Protein AF-A8V5B2-F1 (afdb_monomer_lite)

Secondary structure (DSSP, 8-state):
-HHHHHHHTS-TTSTTHHHHHHHHHHHHHHHHHHH--HHHHHHHHHHHHHHHHT-SS--HHHHHHHHHHHHHTT-HHHHHHHHHHHHHH--SHHHHHHHHHHHHHHHHHTT-HHHHHHHHHHHHHTTTTT-TT-HHHHHHHHHHHHHTT-HHHHHHHHHHHHHH-HHHHHTSHHHHHHHHHHHHHTT-HHHHHHHHHHHHHH---HHHHHHHHHHHHHHHHHTT-HHHHHHHHHHHHHHTTTSHHHHHHHHHHHHTTTSHHHHHHHHH---HHHHSHHHHHHHHHHHTTTSHHHHHHHHHHHHHHHTS--HHHHHHHHHHHHT--GGG--HHHHHHHHHHHHHHHHHS-HHHHHHHHHH-HHHHHHHS-HHHHHHHHHHHHTT-HHHHHHHH-

pLDDT: mean 91.95, std 8.27, range [51.62, 98.69]

Sequence (393 aa):
ALTTLYRLTKSKKNPYYVPSIYLLAKVYIKLGKKTGIKKYFNYALYLLNTYMAFKKSLDWDYYYTKGNLFEAWGFYERAMFFYKTSLFIAKDKQKYINSLIGILRTAIWFNKLDIITQYAIKISIKDILKREENPEIRFLKGLLFFNQKKYKKAYKYLYDTYKQNEEYLIDNPDFYYIVAENMYRIKKYDFAKQLFRRIVSITQNLEIIRKAILRLGDIEIIQKDYPSAFNHYYYLATDYSGTKESTIAKLKIIAYSDIKEFKKRIEKSDDEDLKNPLKFTTHILVLNRNTRLGRYALADFGKIIFKYNSQFLYKKLSWELSVLEVERMSYEEKEFFNNIWSEKLLTIKPKWVCLLYDSNKSFFLKVFDKDYLLNLSDRIENCSVNKKIDLLK

Foldseek 3Di:
DLVVLVVQCPDPPRPCNLVSLQVQLLVLLLVCQQQVDCVSLVSSVVSLVVSVVPDPDDALSSLQSQLSSCLSVVVLVSSLVSLVVSCVRDPDPVSVLSSLLSNLVSCLVVVVVVSVVVSVVVCVVVCVLVPLVDLSSLLSQLSVCVSVVVLVRSLVSLVCSCVPPVVVCSSRVVSLLSSLVSCVSVVVLVVSLVSLVVSLPRTNHPVSVLVSLQSNLVSCVVVVVNVSSLVSLVCLLPVVPPDLSNLLSLLVLLLCCVPPVSVVVLVVDPDVCSVVVQVNLVVQLVVQQQHPSNLSSLLSLVLVCLVDPDPVSLVVNLQSLLSHDLVPDDLVSLQSSQVRCLVSLLVGQLVSVLSNCVSPVVSLLRSYDQVSLLSNLVSPVVVPPVSSVVSND

Radius of gyration: 24.58 Å; chains: 1; bounding box: 64×44×66 Å

Structure (mmCIF, N/CA/C/O backbone):
data_AF-A8V5B2-F1
#
_entry.id   AF-A8V5B2-F1
#
loop_
_atom_site.group_PDB
_atom_site.id
_atom_site.type_symbol
_atom_site.label_atom_id
_atom_site.label_alt_id
_atom_site.label_comp_id
_atom_site.label_asym_id
_atom_site.label_entity_id
_atom_site.label_seq_id
_atom_site.pdbx_PDB_ins_code
_atom_site.Cartn_x
_atom_site.Cartn_y
_atom_site.Cartn_z
_atom_site.occupancy
_atom_site.B_iso_or_equiv
_atom_site.auth_seq_id
_atom_site.auth_comp_id
_atom_site.auth_asym_id
_atom_site.auth_atom_id
_atom_site.pdbx_PDB_model_num
ATOM 1 N N . ALA A 1 1 ? 21.541 -19.417 -20.440 1.00 72.38 1 ALA A N 1
ATOM 2 C CA . ALA A 1 1 ? 21.574 -18.038 -20.984 1.00 72.38 1 ALA A CA 1
ATOM 3 C C . ALA A 1 1 ? 22.430 -17.076 -20.146 1.00 72.38 1 ALA A C 1
ATOM 5 O O . ALA A 1 1 ? 23.402 -16.551 -20.676 1.00 72.38 1 ALA A O 1
ATOM 6 N N . LEU A 1 2 ? 22.132 -16.855 -18.853 1.00 81.81 2 LEU A N 1
ATOM 7 C CA . LEU A 1 2 ? 22.859 -15.875 -18.017 1.00 81.81 2 LEU A CA 1
ATOM 8 C C . LEU A 1 2 ? 24.367 -16.169 -17.901 1.00 81.81 2 LEU A C 1
ATOM 10 O O . LEU A 1 2 ? 25.190 -15.276 -18.080 1.00 81.81 2 LEU A O 1
ATOM 14 N N . THR A 1 3 ? 24.729 -17.436 -17.686 1.00 83.12 3 THR A N 1
ATOM 15 C CA . THR A 1 3 ? 26.124 -17.905 -17.617 1.00 83.12 3 THR A CA 1
ATOM 16 C C . THR A 1 3 ? 26.890 -17.629 -18.910 1.00 83.12 3 THR A C 1
ATOM 18 O O . THR A 1 3 ? 28.043 -17.206 -18.876 1.00 83.12 3 THR A O 1
ATOM 21 N N . THR A 1 4 ? 26.238 -17.821 -20.059 1.00 83.44 4 THR A N 1
ATOM 22 C CA . THR A 1 4 ? 26.809 -17.541 -21.381 1.00 83.44 4 THR A CA 1
ATOM 23 C C . THR A 1 4 ? 27.053 -16.047 -21.562 1.00 83.44 4 THR A C 1
ATOM 25 O O . THR A 1 4 ? 28.159 -15.654 -21.918 1.00 83.44 4 THR A O 1
ATOM 28 N N . LEU A 1 5 ? 26.068 -15.204 -21.229 1.00 84.69 5 LEU A N 1
ATOM 29 C CA . LEU A 1 5 ? 26.220 -13.747 -21.288 1.00 84.69 5 LEU A CA 1
ATOM 30 C C . LEU A 1 5 ? 27.345 -13.253 -20.375 1.00 84.69 5 LEU A C 1
ATOM 32 O O . LEU A 1 5 ? 28.157 -12.432 -20.788 1.00 84.69 5 LEU A O 1
ATOM 36 N N . TYR A 1 6 ? 27.449 -13.803 -19.165 1.00 85.94 6 TYR A N 1
ATOM 37 C CA . TYR A 1 6 ? 28.519 -13.451 -18.238 1.00 85.94 6 TYR A CA 1
ATOM 38 C C . TYR A 1 6 ? 29.907 -13.804 -18.794 1.00 85.94 6 TYR A C 1
ATOM 40 O O . TYR A 1 6 ? 30.832 -12.992 -18.721 1.00 85.94 6 TYR A O 1
ATOM 48 N N . ARG A 1 7 ? 30.055 -14.979 -19.423 1.00 87.00 7 ARG A N 1
ATOM 49 C CA . ARG A 1 7 ? 31.302 -15.374 -20.105 1.00 87.00 7 ARG A CA 1
ATOM 50 C C . ARG A 1 7 ? 31.678 -14.394 -21.219 1.00 87.00 7 ARG A C 1
ATOM 52 O O . ARG A 1 7 ? 32.840 -14.003 -21.297 1.00 87.00 7 ARG A O 1
ATOM 59 N N . LEU A 1 8 ? 30.709 -13.942 -22.020 1.00 87.19 8 LEU A N 1
ATOM 60 C CA . LEU A 1 8 ? 30.937 -12.956 -23.088 1.00 87.19 8 LEU A CA 1
ATOM 61 C C . LEU A 1 8 ? 31.386 -11.588 -22.549 1.00 87.19 8 LEU A C 1
ATOM 63 O O . LEU A 1 8 ? 32.104 -10.864 -23.234 1.00 87.19 8 LEU A O 1
ATOM 67 N N . THR A 1 9 ? 31.041 -11.258 -21.301 1.00 87.19 9 THR A N 1
ATOM 68 C CA . THR A 1 9 ? 31.489 -10.024 -20.635 1.00 87.19 9 THR A CA 1
ATOM 69 C C . THR A 1 9 ? 32.848 -10.115 -19.933 1.00 87.19 9 THR A C 1
ATOM 71 O O . THR A 1 9 ? 33.275 -9.136 -19.329 1.00 87.19 9 THR A O 1
ATOM 74 N N . LYS A 1 10 ? 33.570 -11.244 -20.009 1.00 86.31 10 LYS A N 1
ATOM 75 C CA . LYS A 1 10 ? 34.894 -11.371 -19.364 1.00 86.31 10 LYS A CA 1
ATOM 76 C C . LYS A 1 10 ? 36.024 -10.652 -20.107 1.00 86.31 10 LYS A C 1
ATOM 78 O O . LYS A 1 10 ? 36.988 -10.238 -19.475 1.00 86.31 10 LYS A O 1
ATOM 83 N N . SER A 1 11 ? 35.926 -10.504 -21.429 1.00 87.50 11 SER A N 1
ATOM 84 C CA . SER A 1 11 ? 36.979 -9.890 -22.249 1.00 87.50 11 SER A CA 1
ATOM 85 C C . SER A 1 11 ? 36.444 -8.705 -23.039 1.00 87.50 11 SER A C 1
ATOM 87 O O . SER A 1 11 ? 35.551 -8.866 -23.867 1.00 87.50 11 SER A O 1
ATOM 89 N N . LYS A 1 12 ? 37.048 -7.526 -22.841 1.00 87.88 12 LYS A N 1
ATOM 90 C CA . LYS A 1 12 ? 36.727 -6.298 -23.593 1.00 87.88 12 LYS A CA 1
ATOM 91 C C . LYS A 1 12 ? 37.009 -6.420 -25.094 1.00 87.88 12 LYS A C 1
ATOM 93 O O . LYS A 1 12 ? 36.426 -5.682 -25.876 1.00 87.88 12 LYS A O 1
ATOM 98 N N . LYS A 1 13 ? 37.894 -7.344 -25.493 1.00 87.19 13 LYS A N 1
ATOM 99 C CA . LYS A 1 13 ? 38.235 -7.608 -26.901 1.00 87.19 13 LYS A CA 1
ATOM 100 C C . LYS A 1 13 ? 37.170 -8.442 -27.623 1.00 87.19 13 LYS A C 1
ATOM 102 O O . LYS A 1 13 ? 37.231 -8.577 -28.838 1.00 87.19 13 LYS A O 1
ATOM 107 N N . ASN A 1 14 ? 36.214 -9.025 -26.896 1.00 87.69 14 ASN A N 1
ATOM 108 C CA . ASN A 1 14 ? 35.153 -9.817 -27.505 1.00 87.69 14 ASN A CA 1
ATOM 109 C C . ASN A 1 14 ? 34.182 -8.889 -28.269 1.00 87.69 14 ASN A C 1
ATOM 111 O O . ASN A 1 14 ? 33.654 -7.958 -27.656 1.00 87.69 14 ASN A O 1
ATOM 115 N N . PRO A 1 15 ? 33.879 -9.139 -29.559 1.00 88.75 15 PRO A N 1
ATOM 116 C CA . PRO A 1 15 ? 32.948 -8.305 -30.331 1.00 88.75 15 PRO A CA 1
ATOM 117 C C . PRO A 1 15 ? 31.539 -8.247 -29.717 1.00 88.75 15 PRO A C 1
ATOM 119 O O . PRO A 1 15 ? 30.822 -7.259 -29.873 1.00 88.75 15 PRO A O 1
ATOM 122 N N . TYR A 1 16 ? 31.156 -9.265 -28.944 1.00 92.06 16 TYR A N 1
ATOM 123 C CA . TYR A 1 16 ? 29.878 -9.332 -28.238 1.00 92.06 16 TYR A CA 1
ATOM 124 C C . TYR A 1 16 ? 29.912 -8.720 -26.836 1.00 92.06 16 TYR A C 1
ATOM 126 O O . TYR A 1 16 ? 28.881 -8.723 -26.164 1.00 92.06 16 TYR A O 1
ATOM 134 N N . TYR A 1 17 ? 31.044 -8.176 -26.377 1.00 91.94 17 TYR A N 1
ATOM 135 C CA . TYR A 1 17 ? 31.192 -7.609 -25.033 1.00 91.94 17 TYR A CA 1
ATOM 136 C C . TYR A 1 17 ? 30.153 -6.514 -24.752 1.00 91.94 17 TYR A C 1
ATOM 138 O O . TYR A 1 17 ? 29.353 -6.632 -23.823 1.00 91.94 17 TYR A O 1
ATOM 146 N N . VAL A 1 18 ? 30.111 -5.475 -25.594 1.00 91.31 18 VAL A N 1
ATOM 147 C CA . VAL A 1 18 ? 29.217 -4.320 -25.410 1.00 91.31 18 VAL A CA 1
ATOM 148 C C . VAL A 1 18 ? 27.732 -4.716 -25.528 1.00 91.31 18 VAL A C 1
ATOM 150 O O . VAL A 1 18 ? 26.966 -4.370 -24.622 1.00 91.31 18 VAL A O 1
ATOM 153 N N . PRO A 1 19 ? 27.294 -5.483 -26.554 1.00 92.06 19 PRO A N 1
ATOM 154 C CA . PRO A 1 19 ? 25.925 -6.004 -26.606 1.00 92.06 19 PRO A CA 1
ATOM 155 C C . PRO A 1 19 ? 25.552 -6.877 -25.400 1.00 92.06 19 PRO A C 1
ATOM 157 O O . PRO A 1 19 ? 24.442 -6.762 -24.878 1.00 92.06 19 PRO A O 1
ATOM 160 N N . SER A 1 20 ? 26.476 -7.717 -24.919 1.00 93.69 20 SER A N 1
ATOM 161 C CA . SER A 1 20 ? 26.227 -8.616 -23.785 1.00 93.69 20 SER A CA 1
ATOM 162 C C . SER A 1 20 ? 26.054 -7.854 -22.475 1.00 93.69 20 SER A C 1
ATOM 164 O O . SER A 1 20 ? 25.157 -8.188 -21.706 1.00 93.69 20 SER A O 1
ATOM 166 N N . ILE A 1 21 ? 26.841 -6.798 -22.235 1.00 94.06 21 ILE A N 1
ATOM 167 C CA . ILE A 1 21 ? 26.661 -5.907 -21.075 1.00 94.06 21 ILE A CA 1
ATOM 168 C C . ILE A 1 21 ? 25.266 -5.290 -21.083 1.00 94.06 21 ILE A C 1
ATOM 170 O O . ILE A 1 21 ? 24.567 -5.311 -20.069 1.00 94.06 21 ILE A O 1
ATOM 174 N N . TYR A 1 22 ? 24.852 -4.756 -22.231 1.00 94.88 22 TYR A N 1
ATOM 175 C CA . TYR A 1 22 ? 23.552 -4.112 -22.360 1.00 94.88 22 TYR A CA 1
ATOM 176 C C . TYR A 1 22 ? 22.399 -5.103 -22.153 1.00 94.88 22 TYR A C 1
ATOM 178 O O . TYR A 1 22 ? 21.450 -4.820 -21.417 1.00 94.88 22 TYR A O 1
ATOM 186 N N . LEU A 1 23 ? 22.502 -6.302 -22.732 1.00 95.44 23 LEU A N 1
ATOM 187 C CA . LEU A 1 23 ? 21.509 -7.352 -22.538 1.00 95.44 23 LEU A CA 1
ATOM 188 C C . LEU A 1 23 ? 21.461 -7.832 -21.079 1.00 95.44 23 LEU A C 1
ATOM 190 O O . LEU A 1 23 ? 20.369 -7.971 -20.529 1.00 95.44 23 LEU A O 1
ATOM 194 N N . LEU A 1 24 ? 22.613 -8.011 -20.422 1.00 95.56 24 LEU A N 1
ATOM 195 C CA . LEU A 1 24 ? 22.673 -8.335 -18.994 1.00 95.56 24 LEU A CA 1
ATOM 196 C C . LEU A 1 24 ? 21.991 -7.262 -18.146 1.00 95.56 24 LEU A C 1
ATOM 198 O O . LEU A 1 24 ? 21.234 -7.609 -17.243 1.00 95.56 24 LEU A O 1
ATOM 202 N N . ALA A 1 25 ? 22.191 -5.978 -18.455 1.00 96.38 25 ALA A N 1
ATOM 203 C CA . ALA A 1 25 ? 21.511 -4.902 -17.743 1.00 96.38 25 ALA A CA 1
ATOM 204 C C . ALA A 1 25 ? 19.984 -5.037 -17.839 1.00 96.38 25 ALA A C 1
ATOM 206 O O . ALA A 1 25 ? 19.293 -4.976 -16.822 1.00 96.38 25 ALA A O 1
ATOM 207 N N . LYS A 1 26 ? 19.449 -5.301 -19.040 1.00 96.50 26 LYS A N 1
ATOM 208 C CA . LYS A 1 26 ? 18.007 -5.529 -19.248 1.00 96.50 26 LYS A CA 1
ATOM 209 C C . LYS A 1 26 ? 17.499 -6.747 -18.477 1.00 96.50 26 LYS A C 1
ATOM 211 O O . LYS A 1 26 ? 16.416 -6.685 -17.895 1.00 96.50 26 LYS A O 1
ATOM 216 N N . VAL A 1 27 ? 18.270 -7.835 -18.444 1.00 95.69 27 VAL A N 1
ATOM 217 C CA . VAL A 1 27 ? 17.915 -9.035 -17.672 1.00 95.69 27 VAL A CA 1
ATOM 218 C C . VAL A 1 27 ? 17.879 -8.728 -16.177 1.00 95.69 27 VAL A C 1
ATOM 220 O O . VAL A 1 27 ? 16.897 -9.063 -15.521 1.00 95.69 27 VAL A O 1
ATOM 223 N N . TYR A 1 28 ? 18.879 -8.029 -15.639 1.00 96.31 28 TYR A N 1
ATOM 224 C CA . TYR A 1 28 ? 18.889 -7.642 -14.229 1.00 96.31 28 TYR A CA 1
ATOM 225 C C . TYR A 1 28 ? 17.748 -6.684 -13.862 1.00 96.31 28 TYR A C 1
ATOM 227 O O . TYR A 1 28 ? 17.169 -6.832 -12.789 1.00 96.31 28 TYR A O 1
ATOM 235 N N . ILE A 1 29 ? 17.344 -5.769 -14.752 1.00 96.19 29 ILE A N 1
ATOM 236 C CA . ILE A 1 29 ? 16.135 -4.949 -14.541 1.00 96.19 29 ILE A CA 1
ATOM 237 C C . ILE A 1 29 ? 14.898 -5.842 -14.421 1.00 96.19 29 ILE A C 1
ATOM 239 O O . ILE A 1 29 ? 14.117 -5.673 -13.487 1.00 96.19 29 ILE A O 1
ATOM 243 N N . LYS A 1 30 ? 14.715 -6.800 -15.342 1.00 93.94 30 LYS A N 1
ATOM 244 C CA . LYS A 1 30 ? 13.575 -7.731 -15.302 1.00 93.94 30 LYS A CA 1
ATOM 245 C C . LYS A 1 30 ? 13.574 -8.583 -14.032 1.00 93.94 30 LYS A C 1
ATOM 247 O O . LYS A 1 30 ? 12.539 -8.691 -13.385 1.00 93.94 30 LYS A O 1
ATOM 252 N N . LEU A 1 31 ? 14.728 -9.130 -13.645 1.00 94.12 31 LEU A N 1
ATOM 253 C CA . LEU A 1 31 ? 14.874 -9.891 -12.402 1.00 94.12 31 LEU A CA 1
ATOM 254 C C . LEU A 1 31 ? 14.530 -9.034 -11.183 1.00 94.12 31 LEU A C 1
ATOM 256 O O . LEU A 1 31 ? 13.770 -9.472 -10.326 1.00 94.12 31 LEU A O 1
ATOM 260 N N . GLY A 1 32 ? 15.027 -7.797 -11.128 1.00 94.31 32 GLY A N 1
ATOM 261 C CA . GLY A 1 32 ? 14.701 -6.856 -10.060 1.00 94.31 32 GLY A CA 1
ATOM 262 C C . GLY A 1 32 ? 13.205 -6.541 -9.981 1.00 94.31 32 GLY A C 1
ATOM 263 O O . GLY A 1 32 ? 12.651 -6.574 -8.890 1.00 94.31 32 GLY A O 1
ATOM 264 N N . LYS A 1 33 ? 12.525 -6.316 -11.115 1.00 92.38 33 LYS A N 1
ATOM 265 C CA . LYS A 1 33 ? 11.064 -6.103 -11.158 1.00 92.38 33 LYS A CA 1
ATOM 266 C C . LYS A 1 33 ? 10.287 -7.324 -10.652 1.00 92.38 33 LYS A C 1
ATOM 268 O O . LYS A 1 33 ? 9.419 -7.192 -9.796 1.00 92.38 33 LYS A O 1
ATOM 273 N N . LYS A 1 34 ? 10.635 -8.517 -11.143 1.00 92.69 34 LYS A N 1
ATOM 274 C CA . LYS A 1 34 ? 9.937 -9.772 -10.822 1.00 92.69 34 LYS A CA 1
ATOM 275 C C . LYS A 1 34 ? 10.124 -10.209 -9.365 1.00 92.69 34 LYS A C 1
ATOM 277 O O . LYS A 1 34 ? 9.196 -10.730 -8.754 1.00 92.69 34 LYS A O 1
ATOM 282 N N . THR A 1 35 ? 11.316 -9.989 -8.810 1.00 93.19 35 THR A N 1
ATOM 283 C CA . THR A 1 35 ? 11.693 -10.439 -7.454 1.00 93.19 35 THR A CA 1
ATOM 284 C C . THR A 1 35 ? 11.602 -9.343 -6.391 1.00 93.19 35 THR A C 1
ATOM 286 O O . THR A 1 35 ? 11.632 -9.640 -5.202 1.00 93.19 35 THR A O 1
ATOM 289 N N . GLY A 1 36 ? 11.554 -8.067 -6.779 1.00 91.06 36 GLY A N 1
ATOM 290 C CA . GLY A 1 36 ? 11.664 -6.928 -5.859 1.00 91.06 36 GLY A CA 1
ATOM 291 C C . GLY A 1 36 ? 13.066 -6.719 -5.258 1.00 91.06 36 GLY A C 1
ATOM 292 O O . GLY A 1 36 ? 13.262 -5.814 -4.445 1.00 91.06 36 GLY A O 1
ATOM 293 N N . ILE A 1 37 ? 14.072 -7.523 -5.630 1.00 94.19 37 ILE A N 1
ATOM 294 C CA . ILE A 1 37 ? 15.410 -7.463 -5.024 1.00 94.19 37 ILE A CA 1
ATOM 295 C C . ILE A 1 37 ? 16.209 -6.285 -5.600 1.00 94.19 37 ILE A C 1
ATOM 297 O O . ILE A 1 37 ? 16.730 -6.332 -6.718 1.00 94.19 37 ILE A O 1
ATOM 301 N N . LYS A 1 38 ? 16.401 -5.244 -4.779 1.00 93.25 38 LYS A N 1
ATOM 302 C CA . LYS A 1 38 ? 17.105 -4.001 -5.160 1.00 93.25 38 LYS A CA 1
ATOM 303 C C . LYS A 1 38 ? 18.549 -4.210 -5.629 1.00 93.25 38 LYS A C 1
ATOM 305 O O . LYS A 1 38 ? 19.051 -3.430 -6.436 1.00 93.25 38 LYS A O 1
ATOM 310 N N . LYS A 1 39 ? 19.217 -5.278 -5.177 1.00 95.88 39 LYS A N 1
ATOM 311 C CA . LYS A 1 39 ? 20.586 -5.622 -5.599 1.00 95.88 39 LYS A CA 1
ATOM 312 C C . LYS A 1 39 ? 20.693 -5.800 -7.120 1.00 95.88 39 LYS A C 1
ATOM 314 O O . LYS A 1 39 ? 21.696 -5.403 -7.706 1.00 95.88 39 LYS A O 1
ATOM 319 N N . TYR A 1 40 ? 19.654 -6.319 -7.776 1.00 96.50 40 TYR A N 1
ATOM 320 C CA . TYR A 1 40 ? 19.649 -6.445 -9.233 1.00 96.50 40 TYR A CA 1
ATOM 321 C C . TYR A 1 40 ? 19.596 -5.090 -9.946 1.00 96.50 40 TYR A C 1
ATOM 323 O O . TYR A 1 40 ? 20.246 -4.924 -10.976 1.00 96.50 40 TYR A O 1
ATOM 331 N N . PHE A 1 41 ? 18.917 -4.089 -9.379 1.00 96.50 41 PHE A N 1
ATOM 332 C CA . PHE A 1 41 ? 18.924 -2.732 -9.930 1.00 96.50 41 PHE A CA 1
ATOM 333 C C . PHE A 1 41 ? 20.306 -2.074 -9.832 1.00 96.50 41 PHE A C 1
ATOM 335 O O . PHE A 1 41 ? 20.731 -1.427 -10.788 1.00 96.50 41 PHE A O 1
ATOM 342 N N . ASN A 1 42 ? 21.055 -2.318 -8.749 1.00 96.06 42 ASN A N 1
ATOM 343 C CA . ASN A 1 42 ? 22.454 -1.881 -8.642 1.00 96.06 42 ASN A CA 1
ATOM 344 C C . ASN A 1 42 ? 23.322 -2.485 -9.757 1.00 96.06 42 ASN A C 1
ATOM 346 O O . ASN A 1 42 ? 24.054 -1.760 -10.432 1.00 96.06 42 ASN A O 1
ATOM 350 N N . TYR A 1 43 ? 23.213 -3.799 -9.989 1.00 96.00 43 TYR A N 1
ATOM 351 C CA . TYR A 1 43 ? 23.953 -4.465 -11.065 1.00 96.00 43 TYR A CA 1
ATOM 352 C C . TYR A 1 43 ? 23.566 -3.942 -12.447 1.00 96.00 43 TYR A C 1
ATOM 354 O O . TYR A 1 43 ? 24.439 -3.670 -13.269 1.00 96.00 43 TYR A O 1
ATOM 362 N N . ALA A 1 44 ? 22.272 -3.741 -12.697 1.00 97.25 44 ALA A N 1
ATOM 363 C CA . ALA A 1 44 ? 21.807 -3.143 -13.939 1.00 97.25 44 ALA A CA 1
ATOM 364 C C . ALA A 1 44 ? 22.357 -1.724 -14.143 1.00 97.25 44 ALA A C 1
ATOM 366 O O . ALA A 1 44 ? 22.806 -1.402 -15.242 1.00 97.25 44 ALA A O 1
ATOM 367 N N . LEU A 1 45 ? 22.364 -0.887 -13.098 1.00 97.44 45 LEU A N 1
ATOM 368 C CA . LEU A 1 45 ? 22.910 0.469 -13.173 1.00 97.44 45 LEU A CA 1
ATOM 369 C C . LEU A 1 45 ? 24.403 0.454 -13.502 1.00 97.44 45 LEU A C 1
ATOM 371 O O . LEU A 1 45 ? 24.837 1.192 -14.387 1.00 97.44 45 LEU A O 1
ATOM 375 N N . TYR A 1 46 ? 25.167 -0.398 -12.813 1.00 96.62 46 TYR A N 1
ATOM 376 C CA . TYR A 1 46 ? 26.592 -0.583 -13.068 1.00 96.62 46 TYR A CA 1
ATOM 377 C C . TYR A 1 46 ? 26.836 -0.939 -14.538 1.00 96.62 46 TYR A C 1
ATOM 379 O O . TYR A 1 46 ? 27.571 -0.234 -15.225 1.00 96.62 46 TYR A O 1
ATOM 387 N N . LEU A 1 47 ? 26.133 -1.951 -15.053 1.00 96.06 47 LEU A N 1
ATOM 388 C CA . LEU A 1 47 ? 26.269 -2.399 -16.438 1.00 96.06 47 LEU A CA 1
ATOM 389 C C . LEU A 1 47 ? 25.867 -1.321 -17.454 1.00 96.06 47 LEU A C 1
ATOM 391 O O . LEU A 1 47 ? 26.548 -1.161 -18.463 1.00 96.06 47 LEU A O 1
ATOM 395 N N . LEU A 1 48 ? 24.806 -0.545 -17.202 1.00 96.38 48 LEU A N 1
ATOM 396 C CA . LEU A 1 48 ? 24.425 0.567 -18.085 1.00 96.38 48 LEU A CA 1
ATOM 397 C C . LEU A 1 48 ? 25.479 1.678 -18.101 1.00 96.38 48 LEU A C 1
ATOM 399 O O . LEU A 1 48 ? 25.748 2.239 -19.161 1.00 96.38 48 LEU A O 1
ATOM 403 N N . ASN A 1 49 ? 26.089 1.990 -16.957 1.00 95.06 49 ASN A N 1
ATOM 404 C CA . ASN A 1 49 ? 27.173 2.970 -16.892 1.00 95.06 49 ASN A CA 1
ATOM 405 C C . ASN A 1 49 ? 28.432 2.452 -17.603 1.00 95.06 49 ASN A C 1
ATOM 407 O O . ASN A 1 49 ? 29.076 3.208 -18.325 1.00 95.06 49 ASN A O 1
ATOM 411 N N . THR A 1 50 ? 28.750 1.160 -17.473 1.00 93.25 50 THR A N 1
ATOM 412 C CA . THR A 1 50 ? 29.830 0.536 -18.247 1.00 93.25 50 THR A CA 1
ATOM 413 C C . THR A 1 50 ? 29.534 0.595 -19.741 1.00 93.25 50 THR A C 1
ATOM 415 O O . THR A 1 50 ? 30.387 1.030 -20.501 1.00 93.25 50 THR A O 1
ATOM 418 N N . TYR A 1 51 ? 28.323 0.230 -20.173 1.00 94.12 51 TYR A N 1
ATOM 419 C CA . TYR A 1 51 ? 27.900 0.318 -21.574 1.00 94.12 51 TYR A CA 1
ATOM 420 C C . TYR A 1 51 ? 28.066 1.735 -22.141 1.00 94.12 51 TYR A C 1
ATOM 422 O O . TYR A 1 51 ? 28.579 1.894 -23.248 1.00 94.12 51 TYR A O 1
ATOM 430 N N . MET A 1 52 ? 27.687 2.757 -21.363 1.00 93.81 52 MET A N 1
ATOM 431 C CA . MET A 1 52 ? 27.828 4.166 -21.737 1.00 93.81 52 MET A CA 1
ATOM 432 C C . MET A 1 52 ? 29.280 4.529 -22.076 1.00 93.81 52 MET A C 1
ATOM 434 O O . MET A 1 52 ? 29.515 5.212 -23.065 1.00 93.81 52 MET A O 1
ATOM 438 N N . ALA A 1 53 ? 30.252 4.025 -21.309 1.00 91.88 53 ALA A N 1
ATOM 439 C CA . ALA A 1 53 ? 31.670 4.325 -21.513 1.00 91.88 53 ALA A CA 1
ATOM 440 C C . ALA A 1 53 ? 32.241 3.788 -22.842 1.00 91.88 53 ALA A C 1
ATOM 442 O O . ALA A 1 53 ? 33.263 4.282 -23.307 1.00 91.88 53 ALA A O 1
ATOM 443 N N . PHE A 1 54 ? 31.596 2.796 -23.467 1.00 89.44 54 PHE A N 1
ATOM 444 C CA . PHE A 1 54 ? 32.042 2.200 -24.736 1.00 89.44 54 PHE A CA 1
ATOM 445 C C . PHE A 1 54 ? 31.283 2.719 -25.966 1.00 89.44 54 PHE A C 1
ATOM 447 O O . PHE A 1 54 ? 31.560 2.290 -27.088 1.00 89.44 54 PHE A O 1
ATOM 454 N N . LYS A 1 55 ? 30.307 3.614 -25.789 1.00 88.00 55 LYS A N 1
ATOM 455 C CA . LYS A 1 55 ? 29.465 4.124 -26.877 1.00 88.00 55 LYS A CA 1
ATOM 456 C C . LYS A 1 55 ? 29.795 5.583 -27.177 1.00 88.00 55 LYS A C 1
ATOM 458 O O . LYS A 1 55 ? 29.730 6.429 -26.298 1.00 88.00 55 LYS A O 1
ATOM 463 N N . LYS A 1 56 ? 30.090 5.876 -28.452 1.00 83.38 56 LYS A N 1
ATOM 464 C CA . LYS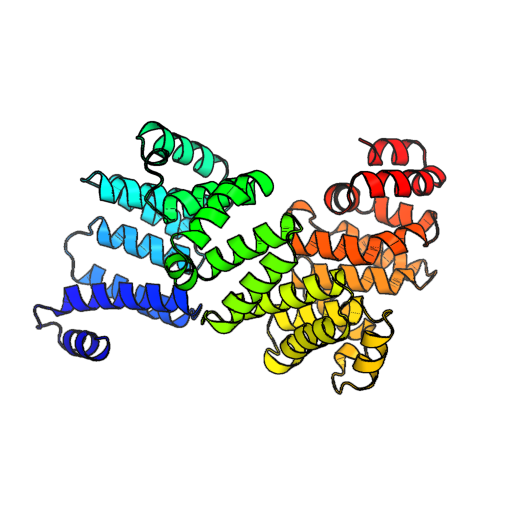 A 1 56 ? 30.330 7.248 -28.943 1.00 83.38 56 LYS A CA 1
ATOM 465 C C . LYS A 1 56 ? 29.079 8.129 -28.864 1.00 83.38 56 LYS A C 1
ATOM 467 O O . LYS A 1 56 ? 29.183 9.324 -28.626 1.00 83.38 56 LYS A O 1
ATOM 472 N N . SER A 1 57 ? 27.904 7.540 -29.068 1.00 87.19 57 SER A N 1
ATOM 473 C CA . SER A 1 57 ? 26.611 8.210 -28.945 1.00 87.19 57 SER A CA 1
ATOM 474 C C . SER A 1 57 ? 25.593 7.275 -28.300 1.00 87.19 57 SER A C 1
ATOM 476 O O . SER A 1 57 ? 25.650 6.051 -28.459 1.00 87.19 57 SER A O 1
ATOM 478 N N . LEU A 1 58 ? 24.681 7.864 -27.531 1.00 92.62 58 LEU A N 1
ATOM 479 C CA . LEU A 1 58 ? 23.627 7.149 -26.822 1.00 92.62 58 LEU A CA 1
ATOM 480 C C . LEU A 1 58 ? 22.333 7.239 -27.622 1.00 92.62 58 LEU A C 1
ATOM 482 O O . LEU A 1 58 ? 21.958 8.303 -28.109 1.00 92.62 58 LEU A O 1
ATOM 486 N N . ASP A 1 59 ? 21.659 6.106 -27.755 1.00 93.44 59 ASP A N 1
ATOM 487 C CA . ASP A 1 59 ? 20.445 5.961 -28.542 1.00 93.44 59 ASP A CA 1
ATOM 488 C C . ASP A 1 59 ? 19.199 5.867 -27.654 1.00 93.44 59 ASP A C 1
ATOM 490 O O . ASP A 1 59 ? 19.256 5.844 -26.420 1.00 93.44 59 ASP A O 1
ATOM 494 N N . TRP A 1 60 ? 18.041 5.808 -28.311 1.00 96.25 60 TRP A N 1
ATOM 495 C CA . TRP A 1 60 ? 16.749 5.629 -27.656 1.00 96.25 60 TRP A CA 1
ATOM 496 C C . TRP A 1 60 ? 16.748 4.456 -26.665 1.00 96.25 60 TRP A C 1
ATOM 498 O O . TRP A 1 60 ? 16.245 4.590 -25.550 1.00 96.25 60 TRP A O 1
ATOM 508 N N . ASP A 1 61 ? 17.336 3.325 -27.061 1.00 95.25 61 ASP A N 1
ATOM 509 C CA . ASP A 1 61 ? 17.340 2.079 -26.302 1.00 95.25 61 ASP A CA 1
ATOM 510 C C . ASP A 1 61 ? 18.068 2.241 -24.958 1.00 95.25 61 ASP A C 1
ATOM 512 O O . ASP A 1 61 ? 17.591 1.747 -23.925 1.00 95.25 61 ASP A O 1
ATOM 516 N N . TYR A 1 62 ? 19.172 2.992 -24.922 1.00 96.31 62 TYR A N 1
ATOM 517 C CA . TYR A 1 62 ? 19.847 3.348 -23.674 1.00 96.31 62 TYR A CA 1
ATOM 518 C C . TYR A 1 62 ? 18.957 4.184 -22.743 1.00 96.31 62 TYR A C 1
ATOM 520 O O . TYR A 1 62 ? 18.725 3.788 -21.595 1.00 96.31 62 TYR A O 1
ATOM 528 N N . TYR A 1 63 ? 18.435 5.318 -23.228 1.00 97.88 63 TYR A N 1
ATOM 529 C CA . TYR A 1 63 ? 17.638 6.234 -22.403 1.00 97.88 63 TYR A CA 1
ATOM 530 C C . TYR A 1 63 ? 16.350 5.567 -21.913 1.00 97.88 63 TYR A C 1
ATOM 532 O O . TYR A 1 63 ? 16.037 5.630 -20.725 1.00 97.88 63 TYR A O 1
ATOM 540 N N . TYR A 1 64 ? 15.650 4.839 -22.783 1.00 97.31 64 TYR A N 1
ATOM 541 C CA . TYR A 1 64 ? 14.449 4.096 -22.413 1.00 97.31 64 TYR A CA 1
ATOM 542 C C . TYR A 1 64 ? 14.741 3.012 -21.364 1.00 97.31 64 TYR A C 1
ATOM 544 O O . TYR A 1 64 ? 13.962 2.803 -20.431 1.00 97.31 64 TYR A O 1
ATOM 552 N N . THR A 1 65 ? 15.889 2.337 -21.458 1.00 97.62 65 THR A N 1
ATOM 553 C CA . THR A 1 65 ? 16.284 1.312 -20.478 1.00 97.62 65 THR A CA 1
ATOM 554 C C . THR A 1 65 ? 16.671 1.921 -19.131 1.00 97.62 65 THR A C 1
ATOM 556 O O . THR A 1 65 ? 16.280 1.378 -18.097 1.00 97.62 65 THR A O 1
ATOM 559 N N . LYS A 1 66 ? 17.352 3.077 -19.107 1.00 97.75 66 LYS A N 1
ATOM 560 C CA . LYS A 1 66 ? 17.562 3.825 -17.855 1.00 97.75 66 LYS A CA 1
ATOM 561 C C . LYS A 1 66 ? 16.249 4.317 -17.250 1.00 97.75 66 LYS A C 1
ATOM 563 O O . LYS A 1 66 ? 16.092 4.217 -16.035 1.00 97.75 66 LYS A O 1
ATOM 568 N N . GLY A 1 67 ? 15.298 4.766 -18.071 1.00 97.50 67 GLY A N 1
ATOM 569 C CA . GLY A 1 67 ? 13.939 5.093 -17.629 1.00 97.50 67 GLY A CA 1
ATOM 570 C C . GLY A 1 67 ? 13.287 3.915 -16.905 1.00 97.50 67 GLY A C 1
ATOM 571 O O . GLY A 1 67 ? 12.895 4.044 -15.749 1.00 97.50 67 GLY A O 1
ATOM 572 N N . ASN A 1 68 ? 13.298 2.734 -17.532 1.00 96.50 68 ASN A N 1
ATOM 573 C CA . ASN A 1 68 ? 12.765 1.501 -16.944 1.00 96.50 68 ASN A CA 1
ATOM 574 C C . ASN A 1 68 ? 13.447 1.095 -15.636 1.00 96.50 68 ASN A C 1
ATOM 576 O O . ASN A 1 68 ? 12.769 0.624 -14.724 1.00 96.50 68 ASN A O 1
ATOM 580 N N . LEU A 1 69 ? 14.771 1.239 -15.553 1.00 97.44 69 LEU A N 1
ATOM 581 C CA . LEU A 1 69 ? 15.534 0.941 -14.344 1.00 97.44 69 LEU A CA 1
ATOM 582 C C . LEU A 1 69 ? 15.124 1.862 -13.193 1.00 97.44 69 LEU A C 1
ATOM 584 O O . LEU A 1 69 ? 14.797 1.381 -12.112 1.00 97.44 69 LEU A O 1
ATOM 588 N N . PHE A 1 70 ? 15.150 3.178 -13.413 1.00 97.50 70 PHE A N 1
ATOM 589 C CA . PHE A 1 70 ? 14.846 4.136 -12.353 1.00 97.50 70 PHE A CA 1
ATOM 590 C C . PHE A 1 70 ? 13.376 4.103 -11.947 1.00 97.50 70 PHE A C 1
ATOM 592 O O . PHE A 1 70 ? 13.085 4.258 -10.766 1.00 97.50 70 PHE A O 1
ATOM 599 N N . GLU A 1 71 ? 12.466 3.836 -12.885 1.00 94.94 71 GLU A N 1
ATOM 600 C CA . GLU A 1 71 ? 11.050 3.638 -12.579 1.00 94.94 71 GLU A CA 1
ATOM 601 C C . GLU A 1 71 ? 10.854 2.416 -11.679 1.00 94.94 71 GLU A C 1
ATOM 603 O O . GLU A 1 71 ? 10.237 2.534 -10.626 1.00 94.94 71 GLU A O 1
ATOM 608 N N . ALA A 1 72 ? 11.440 1.267 -12.046 1.00 92.38 72 ALA A N 1
ATOM 609 C CA . ALA A 1 72 ? 11.365 0.032 -11.258 1.00 92.38 72 ALA A CA 1
ATOM 610 C C . ALA A 1 72 ? 11.934 0.187 -9.845 1.00 92.38 72 ALA A C 1
ATOM 612 O O . ALA A 1 72 ? 11.518 -0.489 -8.911 1.00 92.38 72 ALA A O 1
ATOM 613 N N . TRP A 1 73 ? 12.916 1.070 -9.702 1.00 92.75 73 TRP A N 1
ATOM 614 C CA . TRP A 1 73 ? 13.585 1.331 -8.440 1.00 92.75 73 TRP A CA 1
ATOM 615 C C . TRP A 1 73 ? 12.867 2.397 -7.589 1.00 92.75 73 TRP A C 1
ATOM 617 O O . TRP A 1 73 ? 13.243 2.613 -6.438 1.00 92.75 73 TRP A O 1
ATOM 627 N N . GLY A 1 74 ? 11.834 3.054 -8.129 1.00 91.38 74 GLY A N 1
ATOM 628 C CA . GLY A 1 74 ? 11.055 4.093 -7.446 1.00 91.38 74 GLY A CA 1
ATOM 629 C C . GLY A 1 74 ? 11.630 5.511 -7.552 1.00 91.38 74 GLY A C 1
ATOM 630 O O . GLY A 1 74 ? 11.124 6.430 -6.912 1.00 91.38 74 GLY A O 1
ATOM 631 N N . PHE A 1 75 ? 12.664 5.733 -8.368 1.00 94.94 75 PHE A N 1
ATOM 632 C CA . PHE A 1 75 ? 13.234 7.059 -8.632 1.00 94.94 75 PHE A CA 1
ATOM 633 C C . PHE A 1 75 ? 12.498 7.751 -9.787 1.00 94.94 75 PHE A C 1
ATOM 635 O O . PHE A 1 75 ? 13.055 7.963 -10.869 1.00 94.94 75 PHE A O 1
ATOM 642 N N . TYR A 1 76 ? 11.229 8.093 -9.562 1.00 94.81 76 TYR A N 1
ATOM 643 C CA . TYR A 1 76 ? 10.315 8.529 -10.622 1.00 94.81 76 TYR A CA 1
ATOM 644 C C . TYR A 1 76 ? 10.740 9.811 -11.347 1.00 94.81 76 TYR A C 1
ATOM 646 O O . TYR A 1 76 ? 10.558 9.905 -12.556 1.00 94.81 76 TYR A O 1
ATOM 654 N N . GLU A 1 77 ? 11.363 10.777 -10.669 1.00 93.25 77 GLU A N 1
ATOM 655 C CA . GLU A 1 77 ? 11.862 11.999 -11.321 1.00 93.25 77 GLU A CA 1
ATOM 656 C C . GLU A 1 77 ? 12.977 11.697 -12.328 1.00 93.25 77 GLU A C 1
ATOM 658 O O . GLU A 1 77 ? 12.953 12.170 -13.466 1.00 93.25 77 GLU A O 1
ATOM 663 N N . ARG A 1 78 ? 13.924 10.833 -11.938 1.00 96.00 78 ARG A N 1
ATOM 664 C CA . ARG A 1 78 ? 14.993 10.373 -12.832 1.00 96.00 78 ARG A CA 1
ATOM 665 C C . ARG A 1 78 ? 14.410 9.565 -13.981 1.00 96.00 78 ARG A C 1
ATOM 667 O O . ARG A 1 78 ? 14.768 9.801 -15.130 1.00 96.00 78 ARG A O 1
ATOM 674 N N . ALA A 1 79 ? 13.487 8.652 -13.689 1.00 97.50 79 ALA A N 1
ATOM 675 C CA . ALA A 1 79 ? 12.801 7.874 -14.713 1.00 97.50 79 ALA A CA 1
ATOM 676 C C . ALA A 1 79 ? 12.108 8.778 -15.743 1.00 97.50 79 ALA A C 1
ATOM 678 O O . ALA A 1 79 ? 12.287 8.597 -16.945 1.00 97.50 79 ALA A O 1
ATOM 679 N N . MET A 1 80 ? 11.396 9.802 -15.266 1.00 95.12 80 MET A N 1
ATOM 680 C CA . MET A 1 80 ? 10.713 10.792 -16.092 1.00 95.12 80 MET A CA 1
ATOM 681 C C . MET A 1 80 ? 11.682 11.533 -17.014 1.00 95.12 80 MET A C 1
ATOM 683 O O . MET A 1 80 ? 11.402 11.672 -18.204 1.00 95.12 80 MET A O 1
ATOM 687 N N . PHE A 1 81 ? 12.827 11.978 -16.485 1.00 96.62 81 PHE A N 1
ATOM 688 C CA . PHE A 1 81 ? 13.884 12.596 -17.284 1.00 96.62 81 PHE A CA 1
ATOM 689 C C . PHE A 1 81 ? 14.324 11.666 -18.423 1.00 96.62 81 PHE A C 1
ATOM 691 O O . PHE A 1 81 ? 14.223 12.032 -19.592 1.00 96.62 81 PHE A O 1
ATOM 698 N N . PHE A 1 82 ? 14.708 10.428 -18.098 1.00 98.06 82 PHE A N 1
ATOM 699 C CA . PHE A 1 82 ? 15.179 9.458 -19.088 1.00 98.06 82 PHE A CA 1
ATOM 700 C C . PHE A 1 82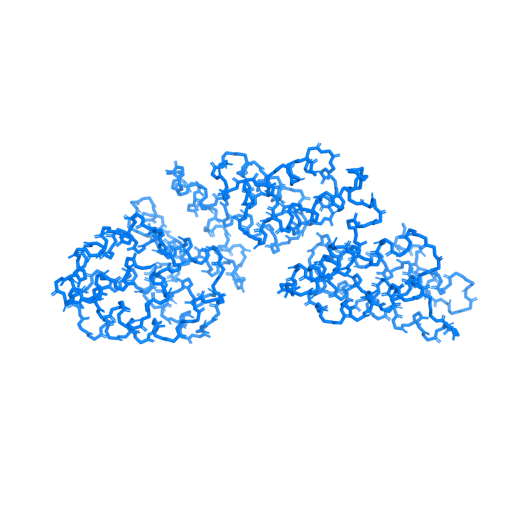 ? 14.113 9.104 -20.133 1.00 98.06 82 PHE A C 1
ATOM 702 O O . PHE A 1 82 ? 14.427 9.002 -21.322 1.00 98.06 82 PHE A O 1
ATOM 709 N N . TYR A 1 83 ? 12.846 8.970 -19.734 1.00 97.31 83 TYR A N 1
ATOM 710 C CA . TYR A 1 83 ? 11.774 8.713 -20.688 1.00 97.31 83 TYR A CA 1
ATOM 711 C C . TYR A 1 83 ? 11.496 9.906 -21.604 1.00 97.31 83 TYR A C 1
ATOM 713 O O . TYR A 1 83 ? 11.330 9.697 -22.806 1.00 97.31 83 TYR A O 1
ATOM 721 N N . LYS A 1 84 ? 11.511 11.145 -21.096 1.00 95.56 84 LYS A N 1
ATOM 722 C CA . LYS A 1 84 ? 11.387 12.351 -21.932 1.00 95.56 84 LYS A CA 1
ATOM 723 C C . LYS A 1 84 ? 12.536 12.465 -22.935 1.00 95.56 84 LYS A C 1
ATOM 725 O O . LYS A 1 84 ? 12.280 12.740 -24.104 1.00 95.56 84 LYS A O 1
ATOM 730 N N . THR A 1 85 ? 13.769 12.169 -22.521 1.00 96.94 85 THR A N 1
ATOM 731 C CA . THR A 1 85 ? 14.918 12.111 -23.437 1.00 96.94 85 THR A CA 1
ATOM 732 C C . THR A 1 85 ? 14.734 11.026 -24.496 1.00 96.94 85 THR A C 1
ATOM 734 O O . THR A 1 85 ? 14.932 11.288 -25.679 1.00 96.94 85 THR A O 1
ATOM 737 N N . SER A 1 86 ? 14.281 9.827 -24.107 1.00 97.19 86 SER A N 1
ATOM 738 C CA . SER A 1 86 ? 13.983 8.770 -25.081 1.00 97.19 86 SER A CA 1
ATOM 739 C C . SER A 1 86 ? 12.889 9.204 -26.064 1.00 97.19 86 SER A C 1
ATOM 741 O O . SER A 1 86 ? 13.046 9.021 -27.262 1.00 97.19 86 SER A O 1
ATOM 743 N N . LEU A 1 87 ? 11.830 9.876 -25.601 1.00 94.94 87 LEU A N 1
ATOM 744 C CA . LEU A 1 87 ? 10.761 10.372 -26.468 1.00 94.94 87 LEU A CA 1
ATOM 745 C C . LEU A 1 87 ? 11.286 11.358 -27.521 1.00 94.94 87 LEU A C 1
ATOM 747 O O . LEU A 1 87 ? 10.863 11.291 -28.669 1.00 94.94 87 LEU A O 1
ATOM 751 N N . PHE A 1 88 ? 12.201 12.250 -27.129 1.00 95.06 88 PHE A N 1
ATOM 752 C CA . PHE A 1 88 ? 12.813 13.237 -28.022 1.00 95.06 88 PHE A CA 1
ATOM 753 C C . PHE A 1 88 ? 13.685 12.592 -29.112 1.00 95.06 88 PHE A C 1
ATOM 755 O O . PHE A 1 88 ? 13.692 13.050 -30.247 1.00 95.06 88 PHE A O 1
ATOM 762 N N . ILE A 1 89 ? 14.389 11.504 -28.783 1.00 95.31 89 ILE A N 1
ATOM 763 C CA . ILE A 1 89 ? 15.287 10.789 -29.710 1.00 95.31 89 ILE A CA 1
ATOM 764 C C . ILE A 1 89 ? 14.524 9.779 -30.590 1.00 95.31 89 ILE A C 1
ATOM 766 O O . ILE A 1 89 ? 15.065 9.273 -31.575 1.00 95.31 89 ILE A O 1
ATOM 770 N N . ALA A 1 90 ? 13.280 9.443 -30.241 1.00 93.31 90 ALA A N 1
ATOM 771 C CA . ALA A 1 90 ? 12.499 8.428 -30.939 1.00 93.31 90 ALA A CA 1
ATOM 772 C C . ALA A 1 90 ? 12.272 8.802 -32.414 1.00 93.31 90 ALA A C 1
ATOM 774 O O . ALA A 1 90 ? 11.586 9.773 -32.722 1.00 93.31 90 ALA A O 1
ATOM 775 N N . LYS A 1 91 ? 12.826 7.991 -33.323 1.00 90.50 91 LYS A N 1
ATOM 776 C CA . LYS A 1 91 ? 12.694 8.184 -34.777 1.00 90.50 91 LYS A CA 1
ATOM 777 C C . LYS A 1 91 ? 11.497 7.447 -35.373 1.00 90.50 91 LYS A C 1
ATOM 779 O O . LYS A 1 91 ? 10.942 7.894 -36.369 1.00 90.50 91 LYS 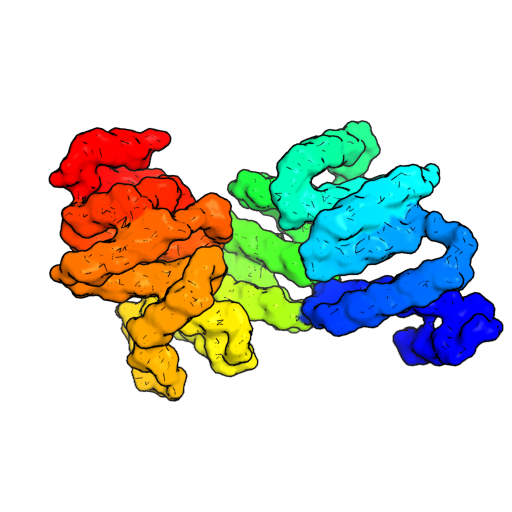A O 1
ATOM 784 N N . ASP A 1 92 ? 11.097 6.329 -34.771 1.00 89.94 92 ASP A N 1
ATOM 785 C CA . ASP A 1 92 ? 9.970 5.521 -35.228 1.00 89.94 92 ASP A CA 1
ATOM 786 C C . ASP A 1 92 ? 8.765 5.602 -34.283 1.00 89.94 92 ASP A C 1
ATOM 788 O O . ASP A 1 92 ? 8.861 5.931 -33.093 1.00 89.94 92 ASP A O 1
ATOM 792 N N . LYS A 1 93 ? 7.597 5.271 -34.843 1.00 86.06 93 LYS A N 1
ATOM 793 C CA . LYS A 1 93 ? 6.310 5.339 -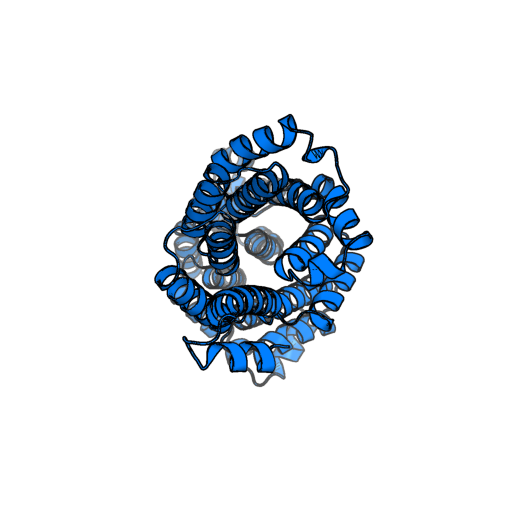34.150 1.00 86.06 93 LYS A CA 1
ATOM 794 C C . LYS A 1 93 ? 6.269 4.441 -32.911 1.00 86.06 93 LYS A C 1
ATOM 796 O O . LYS A 1 93 ? 5.694 4.851 -31.906 1.00 86.06 93 LYS A O 1
ATOM 801 N N . GLN A 1 94 ? 6.872 3.253 -32.946 1.00 86.50 94 GLN A N 1
ATOM 802 C CA . GLN A 1 94 ? 6.801 2.309 -31.831 1.00 86.50 94 GLN A CA 1
ATOM 803 C C . GLN A 1 94 ? 7.640 2.784 -30.642 1.00 86.50 94 GLN A C 1
ATOM 805 O O . GLN A 1 94 ? 7.155 2.786 -29.510 1.00 86.50 94 GLN A O 1
ATOM 810 N N . LYS A 1 95 ? 8.871 3.244 -30.886 1.00 91.88 95 LYS A N 1
ATOM 811 C CA . LYS A 1 95 ? 9.738 3.838 -29.857 1.00 91.88 95 LYS A CA 1
ATOM 812 C C . LYS A 1 95 ? 9.095 5.068 -29.225 1.00 91.88 95 LYS A C 1
ATOM 814 O O . LYS A 1 95 ? 9.096 5.202 -28.002 1.00 91.88 95 LYS A O 1
ATOM 819 N N . TYR A 1 96 ? 8.463 5.914 -30.037 1.00 89.31 96 TYR A N 1
ATOM 820 C CA . TYR A 1 96 ? 7.711 7.069 -29.548 1.00 89.31 96 TYR A CA 1
ATOM 821 C C . TYR A 1 96 ? 6.567 6.649 -28.610 1.00 89.31 96 TYR A C 1
ATOM 823 O O . TYR A 1 96 ? 6.433 7.191 -27.513 1.00 89.31 96 TYR A O 1
ATOM 831 N N . ILE A 1 97 ? 5.774 5.646 -29.007 1.00 85.12 97 ILE A N 1
ATOM 832 C CA . ILE A 1 97 ? 4.679 5.101 -28.190 1.00 85.12 97 ILE A CA 1
ATOM 833 C C . ILE A 1 97 ? 5.207 4.535 -26.870 1.00 85.12 97 ILE A C 1
ATOM 835 O O . ILE A 1 97 ? 4.690 4.882 -25.811 1.00 85.12 97 ILE A O 1
ATOM 839 N N . ASN A 1 98 ? 6.254 3.714 -26.915 1.00 89.06 98 ASN A N 1
ATOM 840 C CA . ASN A 1 98 ? 6.846 3.109 -25.723 1.00 89.06 98 ASN A CA 1
ATOM 841 C C . ASN A 1 98 ? 7.328 4.181 -24.733 1.00 89.06 98 ASN A C 1
ATOM 843 O O . ASN A 1 98 ? 7.039 4.098 -23.541 1.00 89.06 98 ASN A O 1
ATOM 847 N N . SER A 1 99 ? 7.994 5.234 -25.219 1.00 93.06 99 SER A N 1
ATOM 848 C CA . SER A 1 99 ? 8.406 6.360 -24.376 1.00 93.06 99 SER A CA 1
ATOM 849 C C . SER A 1 99 ? 7.218 7.099 -23.759 1.00 93.06 99 SER A C 1
ATOM 851 O O . SER A 1 99 ? 7.271 7.435 -22.578 1.00 93.06 99 SER A O 1
ATOM 853 N N . LEU A 1 100 ? 6.135 7.330 -24.513 1.00 89.69 100 LEU A N 1
ATOM 854 C CA . LEU A 1 100 ? 4.913 7.937 -23.970 1.00 89.69 100 LEU A CA 1
ATOM 855 C C . LEU A 1 100 ? 4.280 7.074 -22.875 1.00 89.69 100 LEU A C 1
ATOM 857 O O . LEU A 1 100 ? 3.866 7.607 -21.848 1.00 89.69 100 LEU A O 1
ATOM 861 N N . ILE A 1 101 ? 4.220 5.760 -23.086 1.00 88.44 101 ILE A N 1
ATOM 862 C CA . ILE A 1 101 ? 3.710 4.793 -22.111 1.00 88.44 101 ILE A CA 1
ATOM 863 C C . ILE A 1 101 ? 4.554 4.840 -20.830 1.00 88.44 101 ILE A C 1
ATOM 865 O O . ILE A 1 101 ? 3.991 4.967 -19.744 1.00 88.44 101 ILE A O 1
ATOM 869 N N . GLY A 1 102 ? 5.887 4.827 -20.951 1.00 91.62 102 GLY A N 1
ATOM 870 C CA . GLY A 1 102 ? 6.803 4.966 -19.815 1.00 91.62 102 GLY A CA 1
ATOM 871 C C . GLY A 1 102 ? 6.587 6.268 -19.037 1.00 91.62 102 GLY A C 1
ATOM 872 O O . GLY A 1 102 ? 6.451 6.237 -17.815 1.00 91.62 102 GLY A O 1
ATOM 873 N N . ILE A 1 103 ? 6.456 7.404 -19.739 1.00 92.31 103 ILE A N 1
ATOM 874 C CA . ILE A 1 103 ? 6.131 8.708 -19.130 1.00 92.31 103 ILE A CA 1
ATOM 875 C C . ILE A 1 103 ? 4.802 8.642 -18.386 1.00 92.31 103 ILE A C 1
ATOM 877 O O . ILE A 1 103 ? 4.740 9.029 -17.222 1.00 92.31 103 ILE A O 1
ATOM 881 N N . LEU A 1 104 ? 3.742 8.162 -19.041 1.00 88.88 104 LEU A N 1
ATOM 882 C CA . LEU A 1 104 ? 2.408 8.129 -18.453 1.00 88.88 104 LEU A CA 1
ATOM 883 C C . LEU A 1 104 ? 2.392 7.236 -17.210 1.00 88.88 104 LEU A C 1
ATOM 885 O O . LEU A 1 104 ? 1.920 7.664 -16.161 1.00 88.88 104 LEU A O 1
ATOM 889 N N . ARG A 1 105 ? 2.955 6.028 -17.299 1.00 90.38 105 ARG A N 1
ATOM 890 C CA . ARG A 1 105 ? 3.049 5.101 -16.169 1.00 90.38 105 ARG A CA 1
ATOM 891 C C . ARG A 1 105 ? 3.808 5.720 -14.999 1.00 90.38 105 ARG A C 1
ATOM 893 O O . ARG A 1 105 ? 3.298 5.724 -13.881 1.00 90.38 105 ARG A O 1
ATOM 900 N N . THR A 1 106 ? 4.973 6.311 -15.258 1.00 92.19 106 THR A N 1
ATOM 901 C CA . THR A 1 106 ? 5.770 6.983 -14.223 1.00 92.19 106 THR A CA 1
ATOM 902 C C . THR A 1 106 ? 5.018 8.171 -13.619 1.00 92.19 106 THR A C 1
ATOM 904 O O . THR A 1 106 ? 5.039 8.349 -12.405 1.00 92.19 106 THR A O 1
ATOM 907 N N . ALA A 1 107 ? 4.313 8.967 -14.427 1.00 89.69 107 ALA A N 1
ATOM 908 C CA . ALA A 1 107 ? 3.517 10.097 -13.945 1.00 89.69 107 ALA A CA 1
ATOM 909 C C . ALA A 1 107 ? 2.363 9.644 -13.042 1.00 89.69 107 ALA A C 1
ATOM 911 O O . ALA A 1 107 ? 2.086 10.290 -12.033 1.00 89.69 107 ALA A O 1
ATOM 912 N N . ILE A 1 108 ? 1.720 8.526 -13.390 1.00 85.69 108 ILE A N 1
ATOM 913 C CA . ILE A 1 108 ? 0.651 7.911 -12.604 1.00 85.69 108 ILE A CA 1
ATOM 914 C C . ILE A 1 108 ? 1.191 7.404 -11.261 1.00 85.69 108 ILE A C 1
ATOM 916 O O . ILE A 1 108 ? 0.598 7.713 -10.228 1.00 85.69 108 ILE A O 1
ATOM 920 N N . TRP A 1 109 ? 2.329 6.702 -11.251 1.00 84.38 109 TRP A N 1
ATOM 921 C CA . TRP A 1 109 ? 2.987 6.259 -10.014 1.00 84.38 109 TRP A CA 1
ATOM 922 C C . TRP A 1 109 ? 3.441 7.417 -9.128 1.00 84.38 109 TRP A C 1
ATOM 924 O O . TRP A 1 109 ? 3.315 7.357 -7.907 1.00 84.38 109 TRP A O 1
ATOM 934 N N . PHE A 1 110 ? 3.935 8.486 -9.747 1.00 85.81 110 PHE A N 1
ATOM 935 C CA . PHE A 1 110 ? 4.405 9.682 -9.056 1.00 85.81 110 PHE A CA 1
ATOM 936 C C . PHE A 1 110 ? 3.283 10.674 -8.706 1.00 85.81 110 PHE A C 1
ATOM 938 O O . PHE A 1 110 ? 3.542 11.707 -8.093 1.00 85.81 110 PHE A O 1
ATOM 945 N N . ASN A 1 111 ? 2.038 10.373 -9.092 1.00 82.12 111 ASN A N 1
ATOM 946 C CA . ASN A 1 111 ? 0.852 11.202 -8.880 1.00 82.12 111 ASN A CA 1
ATOM 947 C C . ASN A 1 111 ? 0.978 12.652 -9.412 1.00 82.12 111 ASN A C 1
ATOM 949 O O . ASN A 1 111 ? 0.540 13.608 -8.770 1.00 82.12 111 ASN A O 1
ATOM 953 N N . LYS A 1 112 ? 1.575 12.836 -10.599 1.00 84.88 112 LYS A N 1
ATOM 954 C CA . LYS A 1 112 ? 1.714 14.144 -11.276 1.00 84.88 112 LYS A CA 1
ATOM 955 C C . LYS A 1 112 ? 0.566 14.384 -12.260 1.00 84.88 112 LYS A C 1
ATOM 957 O O . LYS A 1 112 ? 0.674 14.063 -13.442 1.00 84.88 112 LYS A O 1
ATOM 962 N N . LEU A 1 113 ? -0.558 14.899 -11.752 1.00 79.25 113 LEU A N 1
ATOM 963 C CA . LEU A 1 113 ? -1.818 15.068 -12.500 1.00 79.25 113 LEU A CA 1
ATOM 964 C C . LEU A 1 113 ? -1.690 15.928 -13.768 1.00 79.25 113 LEU A C 1
ATOM 966 O O . LEU A 1 113 ? -2.334 15.636 -14.777 1.00 79.25 113 LEU A O 1
ATOM 970 N N . ASP A 1 114 ? -0.844 1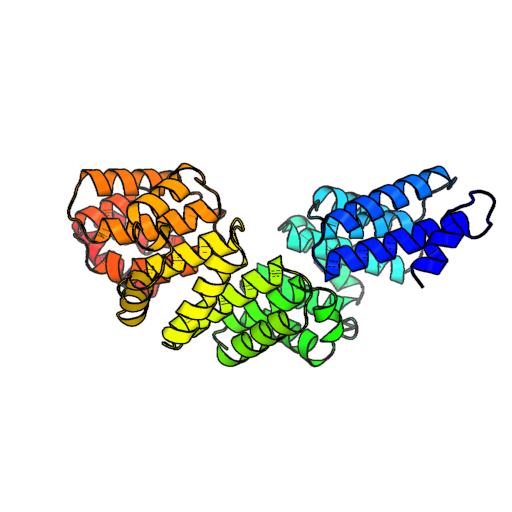6.951 -13.731 1.00 80.94 114 ASP A N 1
ATOM 971 C CA . ASP A 1 114 ? -0.507 17.822 -14.858 1.00 80.94 114 ASP A CA 1
ATOM 972 C C . ASP A 1 114 ? 0.120 17.024 -16.013 1.00 80.94 114 ASP A C 1
ATOM 974 O O . ASP A 1 114 ? -0.364 17.063 -17.148 1.00 80.94 114 ASP A O 1
ATOM 978 N N . ILE A 1 115 ? 1.128 16.204 -15.703 1.00 81.50 115 ILE A N 1
ATOM 979 C CA . ILE A 1 115 ? 1.809 15.341 -16.673 1.00 81.50 115 ILE A CA 1
ATOM 980 C C . ILE A 1 115 ? 0.858 14.248 -17.164 1.00 81.50 115 ILE A C 1
ATOM 982 O O . ILE A 1 115 ? 0.794 13.979 -18.363 1.00 81.50 115 ILE A O 1
ATOM 986 N N . ILE A 1 116 ? 0.083 13.636 -16.263 1.00 80.69 116 ILE A N 1
ATOM 987 C CA . ILE A 1 116 ? -0.912 12.622 -16.633 1.00 80.69 116 ILE A CA 1
ATOM 988 C C . ILE A 1 116 ? -1.872 13.193 -17.676 1.00 80.69 116 ILE A C 1
ATOM 990 O O . ILE A 1 116 ? -2.082 12.565 -18.708 1.00 80.69 116 ILE A O 1
ATOM 994 N N . THR A 1 117 ? -2.409 14.393 -17.448 1.00 76.56 117 THR A N 1
ATOM 995 C CA . THR A 1 117 ? -3.364 15.031 -18.363 1.00 76.56 117 THR A CA 1
ATOM 996 C C . THR A 1 117 ? -2.707 15.356 -19.703 1.00 76.56 117 THR A C 1
ATOM 998 O O . THR A 1 117 ? -3.205 14.944 -20.752 1.00 76.56 117 THR A O 1
ATOM 1001 N N . GLN A 1 118 ? -1.541 16.011 -19.678 1.00 80.81 118 GLN A N 1
ATOM 1002 C CA . GLN A 1 118 ? -0.800 16.392 -20.881 1.00 80.81 118 GLN A CA 1
ATOM 1003 C C . GLN A 1 118 ? -0.491 15.185 -21.780 1.00 80.81 118 GLN A C 1
ATOM 1005 O O . GLN A 1 118 ? -0.652 15.247 -23.002 1.00 80.81 118 GLN A O 1
ATOM 1010 N N . TYR A 1 119 ? -0.029 14.081 -21.192 1.00 79.31 119 TYR A N 1
ATOM 1011 C CA . TYR A 1 119 ? 0.412 12.912 -21.948 1.00 79.31 119 TYR A CA 1
ATOM 1012 C C . TYR A 1 119 ? -0.726 11.934 -22.256 1.00 79.31 119 TYR A C 1
ATOM 1014 O O . TYR A 1 119 ? -0.696 11.318 -23.320 1.00 79.31 119 TYR A O 1
ATOM 1022 N N . ALA A 1 120 ? -1.770 11.846 -21.426 1.00 71.44 120 ALA A N 1
ATOM 1023 C CA . ALA A 1 120 ? -2.978 11.091 -21.762 1.00 71.44 120 ALA A CA 1
ATOM 1024 C C . ALA A 1 120 ? -3.653 11.650 -23.022 1.00 71.44 120 ALA A C 1
ATOM 1026 O O . ALA A 1 120 ? -4.047 10.869 -23.886 1.00 71.44 120 ALA A O 1
ATOM 1027 N N . ILE A 1 121 ? -3.698 12.981 -23.173 1.00 66.06 121 ILE A N 1
ATOM 1028 C CA . ILE A 1 121 ? -4.200 13.650 -24.384 1.00 66.06 121 ILE A CA 1
ATOM 1029 C C . ILE A 1 121 ? -3.321 13.315 -25.602 1.00 66.06 121 ILE A C 1
ATOM 1031 O O . ILE A 1 121 ? -3.822 12.954 -26.663 1.00 66.06 121 ILE A O 1
ATOM 1035 N N . LYS A 1 122 ? -1.988 13.350 -25.464 1.00 68.31 122 LYS A N 1
ATOM 1036 C CA . LYS A 1 122 ? -1.072 12.980 -26.564 1.00 68.31 122 LYS A CA 1
ATOM 1037 C C . LYS A 1 122 ? -1.229 11.524 -27.015 1.00 68.31 122 LYS A C 1
ATOM 1039 O O . LYS A 1 122 ? -1.051 11.227 -28.195 1.00 68.31 122 LYS A O 1
ATOM 1044 N N . ILE A 1 123 ? -1.551 10.621 -26.089 1.00 65.56 123 ILE A N 1
ATOM 1045 C CA . ILE A 1 123 ? -1.791 9.203 -26.385 1.00 65.56 123 ILE A CA 1
ATOM 1046 C C . ILE A 1 123 ? -3.203 9.006 -26.979 1.00 65.56 123 ILE A C 1
ATOM 1048 O O . ILE A 1 123 ? -3.363 8.187 -27.886 1.00 65.56 123 ILE A O 1
ATOM 1052 N N . SER A 1 124 ? -4.216 9.767 -26.541 1.00 60.56 124 SER A N 1
ATOM 1053 C CA . SER A 1 124 ? -5.585 9.680 -27.081 1.00 60.56 124 SER A CA 1
ATOM 1054 C C . SER A 1 124 ? -5.713 10.236 -28.498 1.00 60.56 124 SER A C 1
ATOM 1056 O O . SER A 1 124 ? -6.427 9.644 -29.302 1.00 60.56 124 SER A O 1
ATOM 1058 N N . ILE A 1 125 ? -4.974 11.299 -28.834 1.00 52.78 125 ILE A N 1
ATOM 1059 C CA . ILE A 1 125 ? -4.993 11.935 -30.163 1.00 52.78 125 ILE A CA 1
ATOM 1060 C C . ILE A 1 125 ? -4.382 11.038 -31.258 1.00 52.78 125 ILE A C 1
ATOM 1062 O O . ILE A 1 125 ? -4.756 11.151 -32.419 1.00 52.78 125 ILE A O 1
ATOM 1066 N N . LYS A 1 126 ? -3.466 10.117 -30.928 1.00 55.34 126 LYS A N 1
ATOM 1067 C CA . LYS A 1 126 ? -2.739 9.297 -31.924 1.00 55.34 126 LYS A CA 1
ATOM 1068 C C . LYS A 1 126 ? -3.319 7.890 -32.169 1.00 55.34 126 LYS A C 1
ATOM 1070 O O . LYS A 1 126 ? -2.586 7.013 -32.625 1.00 55.34 126 LYS A O 1
ATOM 1075 N N . ASP A 1 127 ? -4.591 7.642 -31.839 1.00 54.41 127 ASP A N 1
ATOM 1076 C CA . ASP A 1 127 ? -5.277 6.330 -31.937 1.00 54.41 127 ASP A CA 1
ATOM 1077 C C . ASP A 1 127 ? -4.629 5.176 -31.132 1.00 54.41 127 ASP A C 1
ATOM 1079 O O . ASP A 1 127 ? -5.064 4.025 -31.201 1.00 54.41 127 ASP A O 1
ATOM 1083 N N . ILE A 1 128 ? -3.623 5.465 -30.300 1.00 54.25 128 ILE A N 1
ATOM 1084 C CA . ILE A 1 128 ? -2.888 4.472 -29.498 1.00 54.25 128 ILE A CA 1
ATOM 1085 C C . ILE A 1 128 ? -3.803 3.850 -28.430 1.00 54.25 128 ILE A C 1
ATOM 1087 O O . ILE A 1 128 ? -3.707 2.661 -28.148 1.00 54.25 128 ILE A O 1
ATOM 1091 N N . LEU A 1 129 ? -4.744 4.631 -27.883 1.00 51.62 129 LEU A N 1
ATOM 1092 C CA . LEU A 1 129 ? -5.762 4.147 -26.940 1.00 51.62 129 LEU A CA 1
ATOM 1093 C C . LEU A 1 129 ? -6.956 3.448 -27.614 1.00 51.62 129 LEU A C 1
ATOM 1095 O O . LEU A 1 129 ? -7.748 2.845 -26.888 1.00 51.62 129 LEU A O 1
ATOM 1099 N N . LYS A 1 130 ? -7.110 3.514 -28.947 1.00 53.16 130 LYS A N 1
ATOM 1100 C CA . LYS A 1 130 ? -8.151 2.753 -29.666 1.00 53.16 130 LYS A CA 1
ATOM 1101 C C . LYS A 1 130 ? -7.727 1.310 -29.937 1.00 53.16 130 LYS A C 1
ATOM 1103 O O . LYS A 1 130 ? -8.580 0.433 -29.969 1.00 53.16 130 LYS A O 1
ATOM 1108 N N . ARG A 1 131 ? -6.423 1.043 -30.080 1.00 56.31 131 ARG A N 1
ATOM 1109 C CA . ARG A 1 131 ? -5.888 -0.320 -30.217 1.00 56.31 131 ARG A CA 1
ATOM 1110 C C . ARG A 1 131 ? -5.795 -0.980 -28.840 1.00 56.31 131 ARG A C 1
ATOM 1112 O O . ARG A 1 131 ? -4.744 -0.979 -28.206 1.00 56.31 131 ARG A O 1
ATOM 1119 N N . GLU A 1 132 ? -6.916 -1.518 -28.358 1.00 58.62 132 GLU A N 1
ATOM 1120 C CA . GLU A 1 132 ? -7.022 -2.217 -27.063 1.00 58.62 132 GLU A CA 1
ATOM 1121 C C . GLU A 1 132 ? -6.225 -3.535 -26.982 1.00 58.62 132 GLU A C 1
ATOM 1123 O O . GLU A 1 132 ? -6.285 -4.217 -25.962 1.00 58.62 132 GLU A O 1
ATOM 1128 N N . GLU A 1 133 ? -5.452 -3.882 -28.013 1.00 65.12 133 GLU A N 1
ATOM 1129 C CA . GLU A 1 133 ? -4.630 -5.096 -28.083 1.00 65.12 133 GLU A CA 1
ATOM 1130 C C . GLU A 1 133 ? -3.402 -5.060 -27.163 1.00 65.12 133 GLU A C 1
ATOM 1132 O O . GLU A 1 133 ? -2.948 -6.109 -26.716 1.00 65.12 133 GLU A O 1
ATOM 1137 N N . ASN A 1 134 ? -2.856 -3.879 -26.839 1.00 78.12 134 ASN A N 1
ATOM 1138 C CA . ASN A 1 134 ? -1.680 -3.809 -25.969 1.00 78.12 134 ASN A CA 1
ATOM 1139 C C . ASN A 1 134 ? -2.089 -3.916 -24.479 1.00 78.12 134 ASN A C 1
ATOM 1141 O O . ASN A 1 134 ? -2.751 -3.001 -23.965 1.00 78.12 134 ASN A O 1
ATOM 1145 N N . PRO A 1 135 ? -1.654 -4.968 -23.755 1.00 82.81 135 PRO A N 1
ATOM 1146 C CA . PRO A 1 135 ? -2.038 -5.192 -22.361 1.00 82.81 135 PRO A CA 1
ATOM 1147 C C . PRO A 1 135 ? -1.586 -4.072 -21.423 1.00 82.81 135 PRO A C 1
ATOM 1149 O O . PRO A 1 135 ? -2.298 -3.729 -20.483 1.00 82.81 135 PRO A O 1
ATOM 1152 N N . GLU A 1 136 ? -0.443 -3.444 -21.697 1.00 85.50 136 GLU A N 1
ATOM 1153 C CA . GLU A 1 136 ? 0.076 -2.345 -20.886 1.00 85.50 136 GLU A CA 1
ATOM 1154 C C . GLU A 1 136 ? -0.789 -1.091 -21.021 1.00 85.50 136 GLU A C 1
ATOM 1156 O O . GLU A 1 136 ? -1.115 -0.446 -20.028 1.00 85.50 136 GLU A O 1
ATOM 1161 N N . ILE A 1 137 ? -1.243 -0.772 -22.236 1.00 83.19 137 ILE A N 1
ATOM 1162 C CA . ILE A 1 137 ? -2.149 0.362 -22.469 1.00 83.19 137 ILE A CA 1
ATOM 1163 C C . ILE A 1 137 ? -3.477 0.134 -21.743 1.00 83.19 137 ILE A C 1
ATOM 1165 O O . ILE A 1 137 ? -3.996 1.044 -21.088 1.00 83.19 137 ILE A O 1
ATOM 1169 N N . ARG A 1 138 ? -4.021 -1.085 -21.837 1.00 87.00 138 ARG A N 1
ATOM 1170 C CA . ARG A 1 138 ? -5.251 -1.470 -21.140 1.00 87.00 138 ARG A CA 1
ATOM 1171 C C . ARG A 1 138 ? -5.086 -1.335 -19.627 1.00 87.00 138 ARG A C 1
ATOM 1173 O O . ARG A 1 138 ? -5.901 -0.671 -18.984 1.00 87.00 138 ARG A O 1
ATOM 1180 N N . PHE A 1 139 ? -3.997 -1.867 -19.079 1.00 90.06 139 PHE A N 1
ATOM 1181 C CA . PHE A 1 139 ? -3.676 -1.741 -17.663 1.00 90.06 139 PHE A CA 1
ATOM 1182 C C . PHE A 1 139 ? -3.579 -0.273 -17.229 1.00 90.06 139 PHE A C 1
ATOM 1184 O O . PHE A 1 139 ? -4.197 0.109 -16.237 1.00 90.06 139 PHE A O 1
ATOM 1191 N N . LEU A 1 140 ? -2.885 0.579 -17.993 1.00 88.38 140 LEU A N 1
ATOM 1192 C CA . LEU A 1 140 ? -2.726 2.001 -17.669 1.00 88.38 140 LEU A CA 1
ATOM 1193 C C . LEU A 1 140 ? -4.049 2.774 -17.664 1.00 88.38 140 LEU A C 1
ATOM 1195 O O . LEU A 1 140 ? -4.239 3.624 -16.792 1.00 88.38 140 LEU A O 1
ATOM 1199 N N . LYS A 1 141 ? -4.992 2.464 -18.568 1.00 86.69 141 LYS A N 1
ATOM 1200 C CA . LYS A 1 141 ? -6.359 3.019 -18.492 1.00 86.69 141 LYS A CA 1
ATOM 1201 C C . LYS A 1 141 ? -7.017 2.648 -17.161 1.00 86.69 141 LYS A C 1
ATOM 1203 O O . LYS A 1 141 ? -7.594 3.506 -16.491 1.00 86.69 141 LYS A O 1
ATOM 1208 N N . GLY A 1 142 ? -6.911 1.379 -16.764 1.00 91.00 142 GLY A N 1
ATOM 1209 C CA . GLY A 1 142 ? -7.419 0.895 -15.482 1.00 91.00 142 GLY A CA 1
ATOM 1210 C C . GLY A 1 142 ? -6.759 1.589 -14.291 1.00 91.00 142 GLY A C 1
ATOM 1211 O O . GLY A 1 142 ? -7.458 2.071 -13.402 1.00 91.00 142 GLY A O 1
ATOM 1212 N N . LEU A 1 143 ? -5.432 1.719 -14.313 1.00 90.06 143 LEU A N 1
ATOM 1213 C CA . LEU A 1 143 ? -4.646 2.376 -13.272 1.00 90.06 143 LEU A CA 1
ATOM 1214 C C . LEU A 1 143 ? -5.005 3.861 -13.120 1.00 90.06 143 LEU A C 1
ATOM 1216 O O . LEU A 1 143 ? -5.134 4.355 -12.002 1.00 90.06 143 LEU A O 1
ATOM 1220 N N . LEU A 1 144 ? -5.239 4.568 -14.229 1.00 87.50 144 LEU A N 1
ATOM 1221 C CA . LEU A 1 144 ? -5.692 5.958 -14.205 1.00 87.50 144 LEU A CA 1
ATOM 1222 C C . LEU A 1 144 ? -7.031 6.095 -13.469 1.00 87.50 144 LEU A C 1
ATOM 1224 O O . LEU A 1 144 ? -7.170 6.931 -12.575 1.00 87.50 144 LEU A O 1
ATOM 1228 N N . PHE A 1 145 ? -8.015 5.256 -13.806 1.00 89.94 145 PHE A N 1
ATOM 1229 C CA . PHE A 1 145 ? -9.298 5.253 -13.101 1.00 89.94 145 PHE A CA 1
ATOM 1230 C C . PHE A 1 145 ? -9.154 4.830 -11.636 1.00 89.94 145 PHE A C 1
ATOM 1232 O O . PHE A 1 145 ? -9.844 5.384 -10.779 1.00 89.94 145 PHE A O 1
ATOM 1239 N N . PHE A 1 146 ? -8.253 3.892 -11.337 1.00 90.69 146 PHE A N 1
ATOM 1240 C CA . PHE A 1 146 ? -7.969 3.440 -9.978 1.00 90.69 146 PHE A CA 1
ATOM 1241 C C . PHE A 1 146 ? -7.422 4.584 -9.111 1.00 90.69 146 PHE A C 1
ATOM 1243 O O . PHE A 1 146 ? -7.964 4.843 -8.038 1.00 90.69 146 PHE A O 1
ATOM 1250 N N . ASN A 1 147 ? -6.440 5.345 -9.607 1.00 86.38 147 ASN A N 1
ATOM 1251 C CA . ASN A 1 147 ? -5.877 6.498 -8.892 1.00 86.38 147 ASN A CA 1
ATOM 1252 C C . ASN A 1 147 ? -6.877 7.654 -8.744 1.00 86.38 147 ASN A C 1
ATOM 1254 O O . ASN A 1 147 ? -6.863 8.363 -7.741 1.00 86.38 147 ASN A O 1
ATOM 1258 N N . GLN A 1 148 ? -7.817 7.796 -9.683 1.00 86.88 148 GLN A N 1
ATOM 1259 C CA . GLN A 1 148 ? -8.960 8.710 -9.553 1.00 86.88 148 GLN A CA 1
ATOM 1260 C C . GLN A 1 148 ? -10.051 8.199 -8.592 1.00 86.88 148 GLN A C 1
ATOM 1262 O O . GLN A 1 148 ? -11.118 8.806 -8.513 1.00 86.88 148 GLN A O 1
ATOM 1267 N N . LYS A 1 149 ? -9.829 7.073 -7.896 1.00 89.81 149 LYS A N 1
ATOM 1268 C CA . LYS A 1 149 ? -10.798 6.387 -7.021 1.00 89.81 149 LYS A CA 1
ATOM 1269 C C . LYS A 1 149 ? -12.078 5.924 -7.734 1.00 89.81 149 LYS A C 1
ATOM 1271 O O . LYS A 1 149 ? -13.069 5.574 -7.098 1.00 89.81 149 LYS A O 1
ATOM 1276 N N . LYS A 1 150 ? -12.073 5.868 -9.069 1.00 92.62 150 LYS A N 1
ATOM 1277 C CA . LYS A 1 150 ? -13.193 5.405 -9.905 1.00 92.62 150 LYS A CA 1
ATOM 1278 C C . LYS A 1 150 ? -13.100 3.890 -10.114 1.00 92.62 150 LYS A C 1
ATOM 1280 O O . LYS A 1 150 ? -13.022 3.416 -11.247 1.00 92.62 150 LYS A O 1
ATOM 1285 N N . TYR A 1 151 ? -13.123 3.121 -9.024 1.00 95.38 151 TYR A N 1
ATOM 1286 C CA . TYR A 1 151 ? -12.833 1.677 -9.027 1.00 95.38 151 TYR A CA 1
ATOM 1287 C C . TYR A 1 151 ? -13.754 0.865 -9.950 1.00 95.38 151 TYR A C 1
ATOM 1289 O O . TYR A 1 151 ? -13.281 0.032 -10.718 1.00 95.38 151 TYR A O 1
ATOM 1297 N N . LYS A 1 152 ? -15.054 1.194 -9.997 1.00 96.12 152 LYS A N 1
ATOM 1298 C CA . LYS A 1 152 ? -16.011 0.561 -10.928 1.00 96.12 152 LYS A CA 1
ATOM 1299 C C . LYS A 1 152 ? -15.629 0.749 -12.405 1.00 96.12 152 LYS A C 1
ATOM 1301 O O . LYS A 1 152 ? -15.801 -0.168 -13.197 1.00 96.12 152 LYS A O 1
ATOM 1306 N N . LYS A 1 153 ? -15.084 1.913 -12.787 1.00 93.56 153 LYS A N 1
ATOM 1307 C CA . LYS A 1 153 ? -14.596 2.155 -14.160 1.00 93.56 153 LYS A CA 1
ATOM 1308 C C . LYS A 1 153 ? -13.254 1.467 -14.403 1.00 93.56 153 LYS A C 1
ATOM 1310 O O . LYS A 1 153 ? -13.040 0.907 -15.474 1.00 93.56 153 LYS A O 1
ATOM 1315 N N . ALA A 1 154 ? -12.377 1.471 -13.400 1.00 95.31 154 ALA A N 1
ATOM 1316 C CA . ALA A 1 154 ? -11.101 0.767 -13.449 1.00 95.31 154 ALA A CA 1
ATOM 1317 C C . ALA A 1 154 ? -11.283 -0.750 -13.622 1.00 95.31 154 ALA A C 1
ATOM 1319 O O . ALA A 1 154 ? -10.496 -1.373 -14.328 1.00 95.31 154 ALA A O 1
ATOM 1320 N N . TYR A 1 155 ? -12.332 -1.324 -13.016 1.00 96.50 155 TYR A N 1
ATOM 1321 C CA . TYR A 1 155 ? -12.649 -2.752 -13.077 1.00 96.50 155 TYR A CA 1
ATOM 1322 C C . TYR A 1 155 ? -12.674 -3.276 -14.510 1.00 96.50 155 TYR A C 1
ATOM 1324 O O . TYR A 1 155 ? -11.998 -4.261 -14.774 1.00 96.50 155 TYR A O 1
ATOM 1332 N N . LYS A 1 156 ? -13.369 -2.584 -15.429 1.00 93.25 156 LYS A N 1
ATOM 1333 C CA . LYS A 1 156 ? -13.466 -2.974 -16.845 1.00 93.25 156 LYS A CA 1
ATOM 1334 C C . LYS A 1 156 ? -12.081 -3.287 -17.424 1.00 93.25 156 LYS A C 1
ATOM 1336 O O . LYS A 1 156 ? -11.810 -4.402 -17.840 1.00 93.25 156 LYS A O 1
ATOM 1341 N N . TYR A 1 157 ? -11.164 -2.329 -17.337 1.00 93.00 157 TYR A N 1
ATOM 1342 C CA . TYR A 1 157 ? -9.837 -2.457 -17.936 1.00 93.00 157 TYR A CA 1
ATOM 1343 C C . TYR A 1 157 ? -8.902 -3.406 -17.174 1.00 93.00 157 TYR A C 1
ATOM 1345 O O . TYR A 1 157 ? -8.148 -4.161 -17.789 1.00 93.00 157 TYR A O 1
ATOM 1353 N N . LEU A 1 158 ? -8.925 -3.376 -15.837 1.00 95.19 158 LEU A N 1
ATOM 1354 C CA . LEU A 1 158 ? -8.042 -4.216 -15.021 1.00 95.19 158 LEU A CA 1
ATOM 1355 C C . LEU A 1 158 ? -8.440 -5.693 -15.078 1.00 95.19 158 LEU A C 1
ATOM 1357 O O . LEU A 1 158 ? -7.568 -6.555 -15.173 1.00 95.19 158 LEU A O 1
ATOM 1361 N N . TYR A 1 159 ? -9.741 -5.984 -15.061 1.00 95.25 159 TYR A N 1
ATOM 1362 C CA . TYR A 1 159 ? -10.249 -7.342 -15.212 1.00 95.25 159 TYR A CA 1
ATOM 1363 C C . TYR A 1 159 ? -9.909 -7.912 -16.590 1.00 95.25 159 TYR A C 1
ATOM 1365 O O . TYR A 1 159 ? -9.386 -9.018 -16.671 1.00 95.25 159 TYR A O 1
ATOM 1373 N N . ASP A 1 160 ? -10.110 -7.138 -17.660 1.00 91.88 160 ASP A N 1
ATOM 1374 C CA . ASP A 1 160 ? -9.761 -7.564 -19.019 1.00 91.88 160 ASP A CA 1
ATOM 1375 C C . ASP A 1 160 ? -8.250 -7.791 -19.187 1.00 91.88 160 ASP A C 1
ATOM 1377 O O . ASP A 1 160 ? -7.830 -8.688 -19.915 1.00 91.88 160 ASP A O 1
ATOM 1381 N N . THR A 1 161 ? -7.414 -7.007 -18.497 1.00 92.38 161 THR A N 1
ATOM 1382 C CA . THR A 1 161 ? -5.957 -7.234 -18.461 1.00 92.38 161 THR A CA 1
ATOM 1383 C C . THR A 1 161 ? -5.639 -8.581 -17.815 1.00 92.38 161 THR A C 1
ATOM 1385 O O . THR A 1 161 ? -4.892 -9.366 -18.387 1.00 92.38 161 THR A O 1
ATOM 1388 N N . TYR A 1 162 ? -6.239 -8.875 -16.660 1.00 94.88 162 TYR A N 1
ATOM 1389 C CA . TYR A 1 162 ? -6.063 -10.162 -15.988 1.00 94.88 162 TYR A CA 1
ATOM 1390 C C . TYR A 1 162 ? -6.556 -11.337 -16.838 1.00 94.88 162 TYR A C 1
ATOM 1392 O O . TYR A 1 162 ? -5.819 -12.297 -17.038 1.00 94.88 162 TYR A O 1
ATOM 1400 N N . LYS A 1 163 ? -7.771 -11.242 -17.389 1.00 93.88 163 LYS A N 1
ATOM 1401 C CA . LYS A 1 163 ? -8.405 -12.328 -18.145 1.00 93.88 163 LYS A CA 1
ATOM 1402 C C . LYS A 1 163 ? -7.633 -12.695 -19.415 1.00 93.88 163 LYS A C 1
ATOM 1404 O O . LYS A 1 163 ? -7.591 -13.864 -19.775 1.00 93.88 163 LYS A O 1
ATOM 1409 N N . GLN A 1 164 ? -7.071 -11.707 -20.108 1.00 91.69 164 GLN A N 1
ATOM 1410 C CA . GLN A 1 164 ? -6.428 -11.920 -21.408 1.00 91.69 164 GLN A CA 1
ATOM 1411 C C . GLN A 1 164 ? -4.901 -12.038 -21.316 1.00 91.69 164 GLN A C 1
ATOM 1413 O O . GLN A 1 164 ? -4.282 -12.606 -22.210 1.00 91.69 164 GLN A O 1
ATOM 1418 N N . ASN A 1 165 ? -4.274 -11.481 -20.274 1.00 91.12 165 ASN A N 1
ATOM 1419 C CA . ASN A 1 165 ? -2.821 -11.320 -20.199 1.00 91.12 165 ASN A CA 1
ATOM 1420 C C . ASN A 1 165 ? -2.302 -11.465 -18.759 1.00 91.12 165 ASN A C 1
ATOM 1422 O O . ASN A 1 165 ? -1.578 -10.606 -18.259 1.00 91.12 165 ASN A O 1
ATOM 1426 N N . GLU A 1 166 ? -2.647 -12.555 -18.075 1.00 92.50 166 GLU A N 1
ATOM 1427 C CA . GLU A 1 166 ? -2.186 -12.777 -16.700 1.00 92.50 166 GLU A CA 1
ATOM 1428 C C . GLU A 1 166 ? -0.652 -12.854 -16.586 1.00 92.50 166 GLU A C 1
ATOM 1430 O O . GLU A 1 166 ? -0.085 -12.293 -15.650 1.00 92.50 166 GLU A O 1
ATOM 1435 N N . GLU A 1 167 ? 0.037 -13.476 -17.548 1.00 90.88 167 GLU A N 1
ATOM 1436 C CA . GLU A 1 167 ? 1.506 -13.584 -17.545 1.00 90.88 167 GLU A CA 1
ATOM 1437 C C . GLU A 1 167 ? 2.188 -12.210 -17.429 1.00 90.88 167 GLU A C 1
ATOM 1439 O O . GLU A 1 167 ? 3.149 -12.040 -16.677 1.00 90.88 167 GLU A O 1
ATOM 1444 N N . TYR A 1 168 ? 1.617 -11.189 -18.078 1.00 88.50 168 TYR A N 1
ATOM 1445 C CA . TYR A 1 168 ? 2.080 -9.808 -17.959 1.00 88.50 168 TYR A CA 1
ATOM 1446 C C . TYR A 1 168 ? 1.999 -9.283 -16.516 1.00 88.50 168 TYR A C 1
ATOM 1448 O O . TYR A 1 168 ? 2.886 -8.550 -16.077 1.00 88.50 168 TYR A O 1
ATOM 1456 N N . LEU A 1 169 ? 0.966 -9.661 -15.761 1.00 91.44 169 LEU A N 1
ATOM 1457 C CA . LEU A 1 169 ? 0.814 -9.293 -14.351 1.00 91.44 169 LEU A CA 1
ATOM 1458 C C . LEU A 1 169 ? 1.769 -10.087 -13.452 1.00 91.44 169 LEU A C 1
ATOM 1460 O O . LEU A 1 169 ? 2.318 -9.528 -12.509 1.00 91.44 169 LEU A O 1
ATOM 1464 N N . ILE A 1 170 ? 2.018 -11.363 -13.757 1.00 90.19 170 ILE A N 1
ATOM 1465 C CA . ILE A 1 170 ? 2.983 -12.198 -13.019 1.00 90.19 170 ILE A CA 1
ATOM 1466 C C . ILE A 1 170 ? 4.395 -11.607 -13.116 1.00 90.19 170 ILE A C 1
ATOM 1468 O O . ILE A 1 170 ? 5.118 -11.544 -12.120 1.00 90.19 170 ILE A O 1
ATOM 1472 N N . ASP A 1 171 ? 4.773 -11.119 -14.296 1.00 87.62 171 ASP A N 1
ATOM 1473 C CA . ASP A 1 171 ? 6.058 -10.453 -14.516 1.00 87.62 171 ASP A CA 1
ATOM 1474 C C . ASP A 1 171 ? 6.123 -9.025 -13.942 1.00 87.62 171 ASP A C 1
ATOM 1476 O O . ASP A 1 171 ? 7.214 -8.460 -13.819 1.00 87.62 171 ASP A O 1
ATOM 1480 N N . ASN A 1 172 ? 4.983 -8.452 -13.538 1.00 89.88 172 ASN A N 1
ATOM 1481 C CA . ASN A 1 172 ? 4.883 -7.142 -12.890 1.00 89.88 172 ASN A CA 1
ATOM 1482 C C . ASN A 1 172 ? 4.023 -7.229 -11.609 1.00 89.88 172 ASN A C 1
ATOM 1484 O O . ASN A 1 172 ? 2.884 -6.753 -11.607 1.00 89.88 172 ASN A O 1
ATOM 1488 N N . PRO A 1 173 ? 4.544 -7.799 -10.502 1.00 93.25 173 PRO A N 1
ATOM 1489 C CA . PRO A 1 173 ? 3.747 -8.097 -9.307 1.00 93.25 173 PRO A CA 1
ATOM 1490 C C . PRO A 1 173 ? 2.990 -6.901 -8.706 1.00 93.25 173 PRO A C 1
ATOM 1492 O O . PRO A 1 173 ? 1.871 -7.074 -8.226 1.00 93.25 173 PRO A O 1
ATOM 1495 N N . ASP A 1 174 ? 3.538 -5.681 -8.776 1.00 92.19 174 ASP A N 1
ATOM 1496 C CA . ASP A 1 174 ? 2.830 -4.456 -8.370 1.00 92.19 174 ASP A CA 1
ATOM 1497 C C . ASP A 1 174 ? 1.524 -4.247 -9.154 1.00 92.19 174 ASP A C 1
ATOM 1499 O O . ASP A 1 174 ? 0.507 -3.838 -8.592 1.00 92.19 174 ASP A O 1
ATOM 1503 N N . PHE A 1 175 ? 1.523 -4.555 -10.455 1.00 94.19 175 PHE A N 1
ATOM 1504 C CA . PHE A 1 175 ? 0.334 -4.431 -11.299 1.00 94.19 175 PHE A CA 1
ATOM 1505 C C . PHE A 1 175 ? -0.697 -5.474 -10.914 1.00 94.19 175 PHE A C 1
ATOM 1507 O O . PHE A 1 175 ? -1.880 -5.156 -10.805 1.00 94.19 175 PHE A O 1
ATOM 1514 N N . TYR A 1 176 ? -0.242 -6.699 -10.655 1.00 96.88 176 TYR A N 1
ATOM 1515 C CA . TYR A 1 176 ? -1.124 -7.758 -10.198 1.00 96.88 176 TYR A CA 1
ATOM 1516 C C . TYR A 1 176 ? -1.796 -7.373 -8.871 1.00 96.88 176 TYR A C 1
ATOM 1518 O O . TYR A 1 176 ? -3.020 -7.449 -8.741 1.00 96.88 176 TYR A O 1
ATOM 1526 N N . TYR A 1 177 ? -1.021 -6.846 -7.921 1.00 97.19 177 TYR A N 1
ATOM 1527 C CA . TYR A 1 177 ? -1.558 -6.350 -6.658 1.00 97.19 177 TYR A CA 1
ATOM 1528 C C . TYR A 1 177 ? -2.642 -5.284 -6.870 1.00 97.19 177 TYR A C 1
ATOM 1530 O O . TYR A 1 177 ? -3.691 -5.359 -6.240 1.00 97.19 177 TYR A O 1
ATOM 1538 N N . ILE A 1 178 ? -2.454 -4.336 -7.797 1.00 96.44 178 ILE A N 1
ATOM 1539 C CA . ILE A 1 178 ? -3.471 -3.314 -8.106 1.00 96.44 178 ILE A CA 1
ATOM 1540 C C . ILE A 1 178 ? -4.755 -3.924 -8.678 1.00 96.44 178 ILE A C 1
ATOM 1542 O O . ILE A 1 178 ? -5.849 -3.465 -8.342 1.00 96.44 178 ILE A O 1
ATOM 1546 N N . VAL A 1 179 ? -4.654 -4.948 -9.532 1.00 97.56 179 VAL A N 1
ATOM 1547 C CA . VAL A 1 179 ? -5.845 -5.646 -10.038 1.00 97.56 179 VAL A CA 1
ATOM 1548 C C . VAL A 1 179 ? -6.625 -6.256 -8.874 1.00 97.56 179 VAL A C 1
ATOM 1550 O O . VAL A 1 179 ? -7.826 -6.008 -8.767 1.00 97.56 179 VAL A O 1
ATOM 1553 N N . ALA A 1 180 ? -5.951 -6.986 -7.981 1.00 98.19 180 ALA A N 1
ATOM 1554 C CA . ALA A 1 180 ? -6.573 -7.604 -6.810 1.00 98.19 180 ALA A CA 1
ATOM 1555 C C . ALA A 1 180 ? -7.160 -6.561 -5.840 1.00 98.19 180 ALA A C 1
ATOM 1557 O O . ALA A 1 180 ? -8.311 -6.676 -5.414 1.00 98.19 180 ALA A O 1
ATOM 1558 N N . GLU A 1 181 ? -6.418 -5.489 -5.569 1.00 97.88 181 GLU A N 1
ATOM 1559 C CA . GLU A 1 181 ? -6.842 -4.371 -4.725 1.00 97.88 181 GLU A CA 1
ATOM 1560 C C . GLU A 1 181 ? -8.067 -3.649 -5.305 1.00 97.88 181 GLU A C 1
ATOM 1562 O O . GLU A 1 181 ? -8.962 -3.253 -4.561 1.00 97.88 181 GLU A O 1
ATOM 1567 N N . ASN A 1 182 ? -8.181 -3.507 -6.629 1.00 98.00 182 ASN A N 1
ATOM 1568 C CA . ASN A 1 182 ? -9.401 -2.968 -7.231 1.00 98.00 182 ASN A CA 1
ATOM 1569 C C . ASN A 1 182 ? -10.607 -3.873 -6.940 1.00 98.00 182 ASN A C 1
ATOM 1571 O O . ASN A 1 182 ? -11.637 -3.370 -6.492 1.00 98.00 182 ASN A O 1
ATOM 1575 N N . MET A 1 183 ? -10.468 -5.195 -7.119 1.00 98.06 183 MET A N 1
ATOM 1576 C CA . MET A 1 183 ? -11.544 -6.154 -6.812 1.00 98.06 183 MET A CA 1
ATOM 1577 C C . MET A 1 183 ? -11.996 -6.047 -5.356 1.00 98.06 183 MET A C 1
ATOM 1579 O O . MET A 1 183 ? -13.197 -6.039 -5.080 1.00 98.06 183 MET A O 1
ATOM 1583 N N . TYR A 1 184 ? -11.037 -5.888 -4.444 1.00 98.06 184 TYR A N 1
ATOM 1584 C CA . TYR A 1 184 ? -11.300 -5.644 -3.032 1.00 98.06 184 TYR A CA 1
ATOM 1585 C C . TYR A 1 184 ? -12.103 -4.349 -2.820 1.00 98.06 184 TYR A C 1
ATOM 1587 O O . TYR A 1 184 ? -13.162 -4.373 -2.196 1.00 98.06 184 TYR A O 1
ATOM 1595 N N . ARG A 1 185 ? -11.681 -3.229 -3.421 1.00 95.69 185 ARG A N 1
ATOM 1596 C CA . ARG A 1 185 ? -12.336 -1.914 -3.259 1.00 95.69 185 ARG A CA 1
ATOM 1597 C C . ARG A 1 185 ? -13.740 -1.828 -3.850 1.00 95.69 185 ARG A C 1
ATOM 1599 O O . ARG A 1 185 ? -14.542 -1.010 -3.405 1.00 95.69 185 ARG A O 1
ATOM 1606 N N . ILE A 1 186 ? -14.066 -2.662 -4.836 1.00 97.00 186 ILE A N 1
ATOM 1607 C CA . ILE A 1 186 ? -15.442 -2.809 -5.343 1.00 97.00 186 ILE A CA 1
ATOM 1608 C C . ILE A 1 186 ? -16.244 -3.882 -4.591 1.00 97.00 186 ILE A C 1
ATOM 1610 O O . ILE A 1 186 ? -17.322 -4.257 -5.050 1.00 97.00 186 ILE A O 1
ATOM 1614 N N . LYS A 1 187 ? -15.733 -4.360 -3.449 1.00 96.69 187 LYS A N 1
ATOM 1615 C CA . LYS A 1 187 ? -16.347 -5.355 -2.558 1.00 96.69 187 LYS A CA 1
ATOM 1616 C C . LYS A 1 187 ? -16.562 -6.735 -3.190 1.00 96.69 187 LYS A C 1
ATOM 1618 O O . LYS A 1 187 ? -17.363 -7.525 -2.698 1.00 96.69 187 LYS A O 1
ATOM 1623 N N . LYS A 1 188 ? -15.829 -7.072 -4.259 1.00 97.62 188 LYS A N 1
ATOM 1624 C CA . LYS A 1 188 ? -15.792 -8.435 -4.819 1.00 97.62 188 LYS A CA 1
ATOM 1625 C C . LYS A 1 188 ? -14.796 -9.288 -4.029 1.00 97.62 188 LYS A C 1
ATOM 1627 O O . LYS A 1 188 ? -13.779 -9.719 -4.569 1.00 97.62 188 LYS A O 1
ATOM 1632 N N . TYR A 1 189 ? -15.071 -9.482 -2.739 1.00 98.19 189 TYR A N 1
ATOM 1633 C CA . TYR A 1 189 ? -14.109 -10.034 -1.782 1.00 98.19 189 TYR A CA 1
ATOM 1634 C C . TYR A 1 189 ? -13.663 -11.460 -2.108 1.00 98.19 189 TYR A C 1
ATOM 1636 O O . TYR A 1 189 ? -12.469 -11.730 -2.036 1.00 98.19 189 TYR A O 1
ATOM 1644 N N . ASP A 1 190 ? -14.559 -12.342 -2.555 1.00 98.12 190 ASP A N 1
ATOM 1645 C CA . ASP A 1 190 ? -14.177 -13.718 -2.910 1.00 98.12 190 ASP A CA 1
ATOM 1646 C C . ASP A 1 190 ? -13.209 -13.759 -4.090 1.00 98.12 190 ASP A C 1
ATOM 1648 O O . ASP A 1 190 ? -12.200 -14.464 -4.065 1.00 98.12 190 ASP A O 1
ATOM 1652 N N . PHE A 1 191 ? -13.470 -12.941 -5.109 1.00 97.94 191 PHE A N 1
ATOM 1653 C CA . PHE A 1 191 ? -12.584 -12.846 -6.260 1.00 97.94 191 PHE A CA 1
ATOM 1654 C C . PHE A 1 191 ? -11.257 -12.173 -5.889 1.00 97.94 191 PHE A C 1
ATOM 1656 O O . PHE A 1 191 ? -10.195 -12.664 -6.262 1.00 97.94 191 PHE A O 1
ATOM 1663 N N . ALA A 1 192 ? -11.288 -11.105 -5.086 1.00 98.56 192 ALA A N 1
ATOM 1664 C CA . ALA A 1 192 ? -10.077 -10.485 -4.550 1.00 98.56 192 ALA A CA 1
ATOM 1665 C C . ALA A 1 192 ? -9.226 -11.494 -3.759 1.00 98.56 192 ALA A C 1
ATOM 1667 O O . ALA A 1 192 ? -8.019 -11.576 -3.975 1.00 98.56 192 ALA A O 1
ATOM 1668 N N . LYS A 1 193 ? -9.855 -12.316 -2.909 1.00 98.56 193 LYS A N 1
ATOM 1669 C CA . LYS A 1 193 ? -9.204 -13.378 -2.129 1.00 98.56 193 LYS A CA 1
ATOM 1670 C C . LYS A 1 193 ? -8.507 -14.390 -3.035 1.00 98.56 193 LYS A C 1
ATOM 1672 O O . LYS A 1 193 ? -7.355 -14.737 -2.784 1.00 98.56 193 LYS A O 1
ATOM 1677 N N . GLN A 1 194 ? -9.167 -14.828 -4.110 1.00 98.19 194 GLN A N 1
ATOM 1678 C CA . GLN A 1 194 ? -8.562 -15.721 -5.105 1.00 98.19 194 GLN A CA 1
ATOM 1679 C C . GLN A 1 194 ? -7.330 -15.087 -5.761 1.00 98.19 194 GLN A C 1
ATOM 1681 O O . GLN A 1 194 ? -6.281 -15.726 -5.825 1.00 98.19 194 GLN A O 1
ATOM 1686 N N . LEU A 1 195 ? -7.422 -13.824 -6.191 1.00 98.38 195 LEU A N 1
ATOM 1687 C CA . LEU A 1 195 ? -6.296 -13.123 -6.812 1.00 98.38 195 LEU A CA 1
ATOM 1688 C C . LEU A 1 195 ? -5.131 -12.915 -5.835 1.00 98.38 195 LEU A C 1
ATOM 1690 O O . LEU A 1 195 ? -3.985 -13.152 -6.203 1.00 98.38 195 LEU A O 1
ATOM 1694 N N . PHE A 1 196 ? -5.396 -12.536 -4.582 1.00 98.62 196 PHE A N 1
ATOM 1695 C CA . PHE A 1 196 ? -4.343 -12.393 -3.575 1.00 98.62 196 PHE A CA 1
ATOM 1696 C C . PHE A 1 196 ? -3.668 -13.731 -3.249 1.00 98.62 196 PHE A C 1
ATOM 1698 O O . PHE A 1 196 ? -2.443 -13.780 -3.191 1.00 98.62 196 PHE A O 1
ATOM 1705 N N . ARG A 1 197 ? -4.421 -14.836 -3.128 1.00 98.31 197 ARG A N 1
ATOM 1706 C CA . ARG A 1 197 ? -3.836 -16.186 -2.992 1.00 98.31 197 ARG A CA 1
ATOM 1707 C C . ARG A 1 197 ? -2.953 -16.538 -4.183 1.00 98.31 197 ARG A C 1
ATOM 1709 O O . ARG A 1 197 ? -1.853 -17.055 -4.008 1.00 98.31 197 ARG A O 1
ATOM 1716 N N . ARG A 1 198 ? -3.410 -16.205 -5.391 1.00 97.44 198 ARG A N 1
ATOM 1717 C CA . ARG A 1 198 ? -2.654 -16.428 -6.622 1.00 97.44 198 ARG A CA 1
ATOM 1718 C C . ARG A 1 198 ? -1.339 -15.649 -6.602 1.00 97.44 198 ARG A C 1
ATOM 1720 O O . ARG A 1 198 ? -0.294 -16.265 -6.786 1.00 97.44 198 ARG A O 1
ATOM 1727 N N . ILE A 1 199 ? -1.366 -14.363 -6.238 1.00 97.75 199 ILE A N 1
ATOM 1728 C CA . ILE A 1 199 ? -0.167 -13.532 -6.032 1.00 97.75 199 ILE A CA 1
ATOM 1729 C C . ILE A 1 199 ? 0.808 -14.188 -5.046 1.00 97.75 199 ILE A C 1
ATOM 1731 O O . ILE A 1 199 ? 1.988 -14.316 -5.369 1.00 97.75 199 ILE A O 1
ATOM 1735 N N . VAL A 1 200 ? 0.324 -14.633 -3.882 1.00 97.38 200 VAL A N 1
ATOM 1736 C CA . VAL A 1 200 ? 1.150 -15.313 -2.868 1.00 97.38 200 VAL A CA 1
ATOM 1737 C C . VAL A 1 200 ? 1.798 -16.581 -3.432 1.00 97.38 200 VAL A C 1
ATOM 1739 O O . VAL A 1 200 ? 2.965 -16.834 -3.159 1.00 97.38 200 VAL A O 1
ATOM 1742 N N . SER A 1 201 ? 1.071 -17.350 -4.246 1.00 96.88 201 SER A N 1
ATOM 1743 C CA . SER A 1 201 ? 1.551 -18.635 -4.767 1.00 96.88 201 SER A CA 1
ATOM 1744 C C . SER A 1 201 ? 2.537 -18.543 -5.938 1.00 96.88 201 SER A C 1
ATOM 1746 O O . SER A 1 201 ? 3.408 -19.401 -6.045 1.00 96.88 201 SER A O 1
ATOM 1748 N N . ILE A 1 202 ? 2.410 -17.549 -6.829 1.00 95.44 202 ILE A N 1
ATOM 1749 C CA . ILE A 1 202 ? 3.153 -17.545 -8.109 1.00 95.44 202 ILE A CA 1
ATOM 1750 C C . ILE A 1 202 ? 4.141 -16.393 -8.275 1.00 95.44 202 ILE A C 1
ATOM 1752 O O . ILE A 1 202 ? 4.994 -16.442 -9.163 1.00 95.44 202 ILE A O 1
ATOM 1756 N N . THR A 1 203 ? 4.034 -15.336 -7.469 1.00 93.31 203 THR A N 1
ATOM 1757 C CA . THR A 1 203 ? 4.982 -14.216 -7.553 1.00 93.31 203 THR A CA 1
ATOM 1758 C C . THR A 1 203 ? 6.220 -14.486 -6.701 1.00 93.31 203 THR A C 1
ATOM 1760 O O . THR A 1 203 ? 6.206 -15.317 -5.800 1.00 93.31 203 THR A O 1
ATOM 1763 N N . GLN A 1 204 ? 7.322 -13.794 -6.999 1.00 93.62 204 GLN A N 1
ATOM 1764 C CA . GLN A 1 204 ? 8.587 -13.915 -6.252 1.00 93.62 204 GLN A CA 1
ATOM 1765 C C . GLN A 1 204 ? 8.913 -12.653 -5.447 1.00 93.62 204 GLN A C 1
ATOM 1767 O O . GLN A 1 204 ? 9.910 -12.602 -4.729 1.00 93.62 204 GLN A O 1
ATOM 1772 N N . ASN A 1 205 ? 8.094 -11.609 -5.581 1.00 94.69 205 ASN A N 1
ATOM 1773 C CA . ASN A 1 205 ? 8.313 -10.346 -4.899 1.00 94.69 205 ASN A CA 1
ATOM 1774 C C . ASN A 1 205 ? 7.787 -10.424 -3.464 1.00 94.69 205 ASN A C 1
ATOM 1776 O O . ASN A 1 205 ? 6.591 -10.272 -3.223 1.00 94.69 205 ASN A O 1
ATOM 1780 N N . LEU A 1 206 ? 8.702 -10.619 -2.510 1.00 94.88 206 LEU A N 1
ATOM 1781 C CA . LEU A 1 206 ? 8.372 -10.779 -1.092 1.00 94.88 206 LEU A CA 1
ATOM 1782 C C . LEU A 1 206 ? 7.583 -9.595 -0.515 1.00 94.88 206 LEU A C 1
ATOM 1784 O O . LEU A 1 206 ? 6.731 -9.801 0.341 1.00 94.88 206 LEU A O 1
ATOM 1788 N N . GLU A 1 207 ? 7.831 -8.360 -0.963 1.00 94.62 207 GLU A N 1
ATOM 1789 C CA . GLU A 1 207 ? 7.059 -7.200 -0.493 1.00 94.62 207 GLU A CA 1
ATOM 1790 C C . GLU A 1 207 ? 5.594 -7.291 -0.935 1.00 94.62 207 GLU A C 1
ATOM 1792 O O . GLU A 1 207 ? 4.686 -7.068 -0.134 1.00 94.62 207 GLU A O 1
ATOM 1797 N N . ILE A 1 208 ? 5.358 -7.665 -2.193 1.00 96.75 208 ILE A N 1
ATOM 1798 C CA . ILE A 1 208 ? 4.006 -7.835 -2.733 1.00 96.75 208 ILE A CA 1
ATOM 1799 C C . ILE A 1 208 ? 3.297 -9.034 -2.109 1.00 96.75 208 ILE A C 1
ATOM 1801 O O . ILE A 1 208 ? 2.125 -8.915 -1.755 1.00 96.75 208 ILE A O 1
ATOM 1805 N N . ILE A 1 209 ? 4.007 -10.143 -1.897 1.00 97.81 209 ILE A N 1
ATOM 1806 C CA . ILE A 1 209 ? 3.481 -11.317 -1.192 1.00 97.81 209 ILE A CA 1
ATOM 1807 C C . ILE A 1 209 ? 3.000 -10.918 0.206 1.00 97.81 209 ILE A C 1
ATOM 1809 O O . ILE A 1 209 ? 1.853 -11.187 0.557 1.00 97.81 209 ILE A O 1
ATOM 1813 N N . ARG A 1 210 ? 3.814 -10.191 0.984 1.00 97.88 210 ARG A N 1
ATOM 1814 C CA . ARG A 1 210 ? 3.412 -9.746 2.329 1.00 97.88 210 ARG A CA 1
ATOM 1815 C C . ARG A 1 210 ? 2.208 -8.805 2.309 1.00 97.88 210 ARG A C 1
ATOM 1817 O O . ARG A 1 210 ? 1.301 -8.959 3.125 1.00 97.88 210 ARG A O 1
ATOM 1824 N N . LYS A 1 211 ? 2.156 -7.853 1.369 1.00 97.56 211 LYS A N 1
ATOM 1825 C CA . LYS A 1 211 ? 0.980 -6.980 1.199 1.00 97.56 211 LYS A CA 1
ATOM 1826 C C . LYS A 1 211 ? -0.275 -7.786 0.850 1.00 97.56 211 LYS A C 1
ATOM 1828 O O . LYS A 1 211 ? -1.341 -7.502 1.389 1.00 97.56 211 LYS A O 1
ATOM 1833 N N . ALA A 1 212 ? -0.156 -8.794 -0.014 1.00 98.44 212 ALA A N 1
ATOM 1834 C CA . ALA A 1 212 ? -1.267 -9.672 -0.373 1.00 98.44 212 ALA A CA 1
ATOM 1835 C C . ALA A 1 212 ? -1.758 -10.487 0.833 1.00 98.44 212 ALA A C 1
ATOM 1837 O O . ALA A 1 212 ? -2.963 -10.566 1.050 1.00 98.44 212 ALA A O 1
ATOM 1838 N N . ILE A 1 213 ? -0.852 -11.010 1.666 1.00 98.56 213 ILE A N 1
ATOM 1839 C CA . ILE A 1 213 ? -1.215 -11.723 2.903 1.00 98.56 213 ILE A CA 1
ATOM 1840 C C . ILE A 1 213 ? -1.945 -10.798 3.888 1.00 98.56 213 ILE A C 1
ATOM 1842 O O . ILE A 1 213 ? -2.966 -11.193 4.446 1.00 98.56 213 ILE A O 1
ATOM 1846 N N . LEU A 1 214 ? -1.500 -9.542 4.048 1.00 98.06 214 LEU A N 1
ATOM 1847 C CA . LEU A 1 214 ? -2.238 -8.555 4.853 1.00 98.06 214 LEU A CA 1
ATOM 1848 C C . LEU A 1 214 ? -3.673 -8.366 4.343 1.00 98.06 214 LEU A C 1
ATOM 1850 O O . LEU A 1 214 ? -4.596 -8.279 5.150 1.00 98.06 214 LEU A O 1
ATOM 1854 N N . ARG A 1 215 ? -3.867 -8.306 3.019 1.00 98.19 215 ARG A N 1
ATOM 1855 C CA . ARG A 1 215 ? -5.202 -8.176 2.420 1.00 98.19 215 ARG A CA 1
ATOM 1856 C C . ARG A 1 215 ? -6.048 -9.439 2.539 1.00 98.19 215 ARG A C 1
ATOM 1858 O O . ARG A 1 215 ? -7.260 -9.320 2.681 1.00 98.19 215 ARG A O 1
ATOM 1865 N N . LEU A 1 216 ? -5.445 -10.627 2.530 1.00 98.69 216 LEU A N 1
ATOM 1866 C CA . LEU A 1 216 ? -6.162 -11.870 2.835 1.00 98.69 216 LEU A CA 1
ATOM 1867 C C . LEU A 1 216 ? -6.735 -11.833 4.253 1.00 98.69 216 LEU A C 1
ATOM 1869 O O . LEU A 1 216 ? -7.926 -12.090 4.420 1.00 98.69 216 LEU A O 1
ATOM 1873 N N . GLY A 1 217 ? -5.933 -11.406 5.233 1.00 98.44 217 GLY A N 1
ATOM 1874 C CA . GLY A 1 217 ? -6.412 -11.197 6.597 1.00 98.44 217 GLY A CA 1
ATOM 1875 C C . GLY A 1 217 ? -7.538 -10.158 6.679 1.00 98.44 217 GLY A C 1
ATOM 1876 O O . GLY A 1 217 ? -8.530 -10.394 7.364 1.00 98.44 217 GLY A O 1
ATOM 1877 N N . ASP A 1 218 ? -7.441 -9.041 5.944 1.00 98.38 218 ASP A N 1
ATOM 1878 C CA . ASP A 1 218 ? -8.497 -8.010 5.915 1.00 98.38 218 ASP A CA 1
ATOM 1879 C C . ASP A 1 218 ? -9.823 -8.566 5.388 1.00 98.38 218 ASP A C 1
ATOM 1881 O O . ASP A 1 218 ? -10.879 -8.355 5.985 1.00 98.38 218 ASP A O 1
ATOM 1885 N N . ILE A 1 219 ? -9.766 -9.312 4.282 1.00 98.56 219 ILE A N 1
ATOM 1886 C CA . ILE A 1 219 ? -10.939 -9.966 3.696 1.00 98.56 219 ILE A CA 1
ATOM 1887 C C . ILE A 1 219 ? -11.557 -10.947 4.692 1.00 98.56 219 ILE A C 1
ATOM 1889 O O . ILE A 1 219 ? -12.775 -10.992 4.837 1.00 98.56 219 ILE A O 1
ATOM 1893 N N . GLU A 1 220 ? -10.740 -11.719 5.396 1.00 98.50 220 GLU A N 1
ATOM 1894 C CA . GLU A 1 220 ? -11.216 -12.718 6.351 1.00 98.50 220 GLU A CA 1
ATOM 1895 C C . GLU A 1 220 ? -11.847 -12.092 7.595 1.00 98.50 220 GLU A C 1
ATOM 1897 O O . GLU A 1 220 ? -12.863 -12.599 8.065 1.00 98.50 220 GLU A O 1
ATOM 1902 N N . ILE A 1 221 ? -11.357 -10.936 8.062 1.00 97.94 221 ILE A N 1
ATOM 1903 C CA . ILE A 1 221 ? -12.061 -10.138 9.079 1.00 97.94 221 ILE A CA 1
ATOM 1904 C C . ILE A 1 221 ? -13.462 -9.751 8.590 1.00 97.94 221 ILE A C 1
ATOM 1906 O O . ILE A 1 221 ? -14.435 -9.933 9.324 1.00 97.94 221 ILE A O 1
ATOM 1910 N N . ILE A 1 222 ? -13.581 -9.255 7.353 1.00 96.81 222 ILE A N 1
ATOM 1911 C CA . ILE A 1 222 ? -14.871 -8.864 6.758 1.00 96.81 222 ILE A CA 1
ATOM 1912 C C . ILE A 1 222 ? -15.806 -10.075 6.638 1.00 96.81 222 ILE A C 1
ATOM 1914 O O . ILE A 1 222 ? -16.998 -9.975 6.926 1.00 96.81 222 ILE A O 1
ATOM 1918 N N . GLN A 1 223 ? -15.261 -11.229 6.254 1.00 97.31 223 GLN A N 1
ATOM 1919 C CA . GLN A 1 223 ? -15.981 -12.500 6.146 1.00 97.31 223 GLN A CA 1
ATOM 1920 C C . GLN A 1 223 ? -16.240 -13.173 7.504 1.00 97.31 223 GLN A C 1
ATOM 1922 O O . GLN A 1 223 ? -16.884 -14.218 7.543 1.00 97.31 223 GLN A O 1
ATOM 1927 N N . LYS A 1 224 ? -15.772 -12.579 8.612 1.00 97.62 224 LYS A N 1
ATOM 1928 C CA . LYS A 1 224 ? -15.832 -13.130 9.976 1.00 97.62 224 LYS A CA 1
ATOM 1929 C C . LYS A 1 224 ? -15.099 -14.471 10.152 1.00 97.62 224 LYS A C 1
ATOM 1931 O O . LYS A 1 224 ? -15.334 -15.180 11.129 1.00 97.62 224 LYS A O 1
ATOM 1936 N N . ASP A 1 225 ? -14.170 -14.798 9.259 1.00 98.19 225 ASP A N 1
ATOM 1937 C CA . ASP A 1 225 ? -13.253 -15.934 9.382 1.00 98.19 225 ASP A CA 1
ATOM 1938 C C . ASP A 1 225 ? -12.045 -15.531 10.245 1.00 98.19 225 ASP A C 1
ATOM 1940 O O . ASP A 1 225 ? -10.911 -15.372 9.788 1.00 98.19 225 ASP A O 1
ATOM 1944 N N . TYR A 1 226 ? -12.317 -15.284 11.527 1.00 98.38 226 TYR A N 1
ATOM 1945 C CA . TYR A 1 226 ? -11.313 -14.803 12.475 1.00 98.38 226 TYR A CA 1
ATOM 1946 C C . TYR A 1 226 ? -10.115 -15.746 12.673 1.00 98.38 226 TYR A C 1
ATOM 1948 O O . TYR A 1 226 ? -9.004 -15.225 12.806 1.00 98.38 226 TYR A O 1
ATOM 1956 N N . PRO A 1 227 ? -10.273 -17.090 12.682 1.00 98.25 227 PRO A N 1
ATOM 1957 C CA . PRO A 1 227 ? -9.134 -18.001 12.747 1.00 98.25 227 PRO A CA 1
ATOM 1958 C C . PRO A 1 227 ? -8.157 -17.806 11.586 1.00 98.25 227 PRO A C 1
ATOM 1960 O O . PRO A 1 227 ? -6.958 -17.656 11.826 1.00 98.25 227 PRO A O 1
ATOM 1963 N N . SER A 1 228 ? -8.654 -17.757 10.345 1.00 98.25 228 SER A N 1
ATOM 1964 C CA . SER A 1 228 ? -7.802 -17.543 9.171 1.00 98.25 228 SER A CA 1
ATOM 1965 C C . SER A 1 228 ? -7.180 -16.148 9.183 1.00 98.25 228 SER A C 1
ATOM 1967 O O . SER A 1 228 ? -5.971 -16.026 8.971 1.00 98.25 228 SER A O 1
ATOM 1969 N N . ALA A 1 229 ? -7.955 -15.115 9.539 1.00 98.62 229 ALA A N 1
ATOM 1970 C CA . ALA A 1 229 ? -7.446 -13.748 9.603 1.00 98.62 229 ALA A CA 1
ATOM 1971 C C . ALA A 1 229 ? -6.276 -13.626 10.587 1.00 98.62 229 ALA A C 1
ATOM 1973 O O . ALA A 1 229 ? -5.231 -13.062 10.252 1.00 98.62 229 ALA A O 1
ATOM 1974 N N . PHE A 1 230 ? -6.432 -14.191 11.792 1.00 98.56 230 PHE A N 1
ATOM 1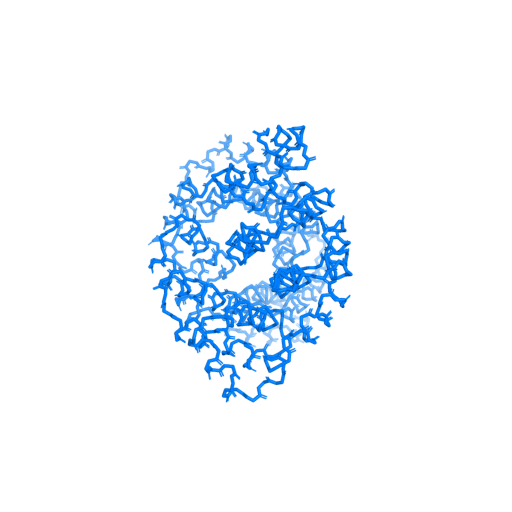975 C CA . PHE A 1 230 ? -5.361 -14.229 12.782 1.00 98.56 230 PHE A CA 1
ATOM 1976 C C . PHE A 1 230 ? -4.141 -14.964 12.233 1.00 98.56 230 PHE A C 1
ATOM 1978 O O . PHE A 1 230 ? -3.037 -14.442 12.339 1.00 98.56 230 PHE A O 1
ATOM 1985 N N . ASN A 1 231 ? -4.324 -16.140 11.625 1.00 98.06 231 ASN A N 1
ATOM 1986 C CA . ASN A 1 231 ? -3.214 -16.933 11.098 1.00 98.06 231 ASN A CA 1
ATOM 1987 C C . ASN A 1 231 ? -2.416 -16.169 10.031 1.00 98.06 231 ASN A C 1
ATOM 1989 O O . ASN A 1 231 ? -1.191 -16.168 10.093 1.00 98.06 231 ASN A O 1
ATOM 1993 N N . HIS A 1 232 ? -3.075 -15.472 9.099 1.00 98.56 232 HIS A N 1
ATOM 1994 C CA . HIS A 1 232 ? -2.382 -14.666 8.088 1.00 98.56 232 HIS A CA 1
ATOM 1995 C C . HIS A 1 232 ? -1.591 -13.507 8.701 1.00 98.56 232 HIS A C 1
ATOM 1997 O O . HIS A 1 232 ? -0.446 -13.266 8.311 1.00 98.56 232 HIS A O 1
ATOM 2003 N N . TYR A 1 233 ? -2.165 -12.787 9.669 1.00 98.56 233 TYR A N 1
ATOM 2004 C CA . TYR A 1 233 ? -1.432 -11.720 10.351 1.00 98.56 233 TYR A CA 1
ATOM 2005 C C . TYR A 1 233 ? -0.286 -12.265 11.202 1.00 98.56 233 TYR A C 1
ATOM 2007 O O . TYR A 1 233 ? 0.810 -11.710 11.184 1.00 98.56 233 TYR A O 1
ATOM 2015 N N . TYR A 1 234 ? -0.518 -13.353 11.930 1.00 97.94 234 TYR A N 1
ATOM 2016 C CA . TYR A 1 234 ? 0.476 -13.929 12.824 1.00 97.94 234 TYR A CA 1
ATOM 2017 C C . TYR A 1 234 ? 1.654 -14.502 12.037 1.00 97.94 234 TYR A C 1
ATOM 2019 O O . TYR A 1 234 ? 2.792 -14.188 12.359 1.00 97.94 234 TYR A O 1
ATOM 2027 N N . TYR A 1 235 ? 1.383 -15.192 10.925 1.00 97.62 235 TYR A N 1
ATOM 2028 C CA . TYR A 1 235 ? 2.402 -15.636 9.973 1.00 97.62 235 TYR A CA 1
ATOM 2029 C C . TYR A 1 235 ? 3.296 -14.481 9.497 1.00 97.62 235 TYR A C 1
ATOM 2031 O O . TYR A 1 235 ? 4.516 -14.601 9.461 1.00 97.62 235 TYR A O 1
ATOM 2039 N N . LEU A 1 236 ? 2.718 -13.315 9.185 1.00 97.19 236 LEU A N 1
ATOM 2040 C CA . LEU A 1 236 ? 3.517 -12.134 8.842 1.00 97.19 236 LEU A CA 1
ATOM 2041 C C . LEU A 1 236 ? 4.318 -11.585 10.021 1.00 97.19 236 LEU A C 1
ATOM 2043 O O . LEU A 1 236 ? 5.438 -11.117 9.824 1.00 97.19 236 LEU A O 1
ATOM 2047 N N . ALA A 1 237 ? 3.738 -11.590 11.219 1.00 96.81 237 ALA A N 1
ATOM 2048 C CA . ALA A 1 237 ? 4.384 -11.095 12.425 1.00 96.81 237 ALA A CA 1
ATOM 2049 C C . ALA A 1 237 ? 5.620 -11.928 12.804 1.00 96.81 237 ALA A C 1
ATOM 2051 O O . ALA A 1 237 ? 6.622 -11.344 13.224 1.00 96.81 237 ALA A O 1
ATOM 2052 N N . THR A 1 238 ? 5.563 -13.251 12.621 1.00 95.44 238 THR A N 1
ATOM 2053 C CA . THR A 1 238 ? 6.628 -14.192 12.991 1.00 95.44 238 THR A CA 1
ATOM 2054 C C . THR A 1 238 ? 7.651 -14.384 11.875 1.00 95.44 238 THR A C 1
ATOM 2056 O O . THR A 1 238 ? 8.843 -14.149 12.080 1.00 95.44 238 THR A O 1
ATOM 2059 N N . ASP A 1 239 ? 7.200 -14.735 10.671 1.00 95.19 239 ASP A N 1
ATOM 2060 C CA . ASP A 1 239 ? 8.081 -15.265 9.621 1.00 95.19 239 ASP A CA 1
ATOM 2061 C C . ASP A 1 239 ? 8.734 -14.152 8.791 1.00 95.19 239 ASP A C 1
ATOM 2063 O O . ASP A 1 239 ? 9.720 -14.370 8.087 1.00 95.19 239 ASP A O 1
ATOM 2067 N N . TYR A 1 240 ? 8.212 -12.928 8.901 1.00 94.38 240 TYR A N 1
ATOM 2068 C CA . TYR A 1 240 ? 8.737 -11.737 8.233 1.00 94.38 240 TYR A CA 1
ATOM 2069 C C . TYR A 1 240 ? 9.103 -10.626 9.219 1.00 94.38 240 TYR A C 1
ATOM 2071 O O . TYR A 1 240 ? 8.920 -9.438 8.922 1.00 94.38 240 TYR A O 1
ATOM 2079 N N . SER A 1 241 ? 9.615 -11.012 10.389 1.00 92.25 241 SER A N 1
ATOM 2080 C CA . SER A 1 241 ? 10.029 -10.087 11.443 1.00 92.25 241 SER A CA 1
ATOM 2081 C C . SER A 1 241 ? 10.956 -8.973 10.923 1.00 92.25 241 SER A C 1
ATOM 2083 O O . SER A 1 241 ? 11.759 -9.145 10.003 1.00 92.25 241 SER A O 1
ATOM 2085 N N . GLY A 1 242 ? 10.788 -7.766 11.471 1.00 92.50 242 GLY A N 1
ATOM 2086 C CA . GLY A 1 242 ? 11.537 -6.570 11.067 1.00 92.50 242 GLY A CA 1
ATOM 2087 C C . GLY A 1 242 ? 11.046 -5.877 9.787 1.00 92.50 242 GLY A C 1
ATOM 2088 O O . GLY A 1 242 ? 11.577 -4.827 9.419 1.00 92.50 242 GLY A O 1
ATOM 2089 N N . THR A 1 243 ? 10.024 -6.402 9.103 1.00 95.81 243 THR A N 1
ATOM 2090 C CA . THR A 1 243 ? 9.420 -5.723 7.945 1.00 95.81 243 THR A CA 1
ATOM 2091 C C . THR A 1 243 ? 8.318 -4.745 8.363 1.00 95.81 243 THR A C 1
ATOM 2093 O O . THR A 1 243 ? 7.724 -4.839 9.434 1.00 95.81 243 THR A O 1
ATOM 2096 N N . LYS A 1 244 ? 7.983 -3.787 7.489 1.00 96.12 244 LYS A N 1
ATOM 2097 C CA . LYS A 1 244 ? 6.850 -2.880 7.747 1.00 96.12 244 LYS A CA 1
ATOM 2098 C C . LYS A 1 244 ? 5.535 -3.654 7.829 1.00 96.12 244 LYS A C 1
ATOM 2100 O O . LYS A 1 244 ? 4.683 -3.343 8.656 1.00 96.12 244 LYS A O 1
ATOM 2105 N N . GLU A 1 245 ? 5.371 -4.654 6.968 1.00 97.12 245 GLU A N 1
ATOM 2106 C CA . GLU A 1 245 ? 4.170 -5.481 6.935 1.00 97.12 245 GLU A CA 1
ATOM 2107 C C . GLU A 1 245 ? 4.017 -6.332 8.202 1.00 97.12 245 GLU A C 1
ATOM 2109 O O . GLU A 1 245 ? 2.894 -6.448 8.684 1.00 97.12 245 GLU A O 1
ATOM 2114 N N . SER A 1 246 ? 5.107 -6.846 8.790 1.00 97.56 246 SER A N 1
ATOM 2115 C CA . SER A 1 246 ? 5.038 -7.587 10.059 1.00 97.56 246 SER A CA 1
ATOM 2116 C C . SER A 1 246 ? 4.587 -6.697 11.216 1.00 97.56 246 SER A C 1
ATOM 2118 O O . SER A 1 246 ? 3.720 -7.089 11.992 1.00 97.56 246 SER A O 1
ATOM 2120 N N . THR A 1 247 ? 5.100 -5.464 11.310 1.00 98.12 247 THR A N 1
ATOM 2121 C CA . THR A 1 247 ? 4.642 -4.493 12.321 1.00 98.12 247 THR A CA 1
ATOM 2122 C C . THR A 1 247 ? 3.164 -4.151 12.134 1.00 98.12 247 THR A C 1
ATOM 2124 O O . THR A 1 247 ? 2.412 -4.143 13.105 1.00 98.12 247 THR A O 1
ATOM 2127 N N . ILE A 1 248 ? 2.722 -3.913 10.893 1.00 98.31 248 ILE A N 1
ATOM 2128 C CA . ILE A 1 248 ? 1.301 -3.667 10.590 1.00 98.31 248 ILE A CA 1
ATOM 2129 C C . ILE A 1 248 ? 0.449 -4.881 10.970 1.00 98.31 248 ILE A C 1
ATOM 2131 O O . ILE A 1 248 ? -0.638 -4.703 11.509 1.00 98.31 248 ILE A O 1
ATOM 2135 N N . ALA A 1 249 ? 0.925 -6.100 10.721 1.00 98.50 249 ALA A N 1
ATOM 2136 C CA . ALA A 1 249 ? 0.208 -7.313 11.088 1.00 98.50 249 ALA A CA 1
ATOM 2137 C C . ALA A 1 249 ? 0.024 -7.430 12.610 1.00 98.50 249 ALA A C 1
ATOM 2139 O O . ALA A 1 249 ? -1.094 -7.677 13.059 1.00 98.50 249 ALA A O 1
ATOM 2140 N N . LYS A 1 250 ? 1.070 -7.155 13.407 1.00 98.44 250 LYS A N 1
ATOM 2141 C CA . LYS A 1 250 ? 0.964 -7.099 14.878 1.00 98.44 250 LYS A CA 1
ATOM 2142 C C . LYS A 1 250 ? -0.048 -6.052 15.342 1.00 98.44 250 LYS A C 1
ATOM 2144 O O . LYS A 1 250 ? -0.911 -6.363 16.159 1.00 98.44 250 LYS A O 1
ATOM 2149 N N . LEU A 1 251 ? 0.012 -4.843 14.779 1.00 98.50 251 LEU A N 1
ATOM 2150 C CA . LEU A 1 251 ? -0.956 -3.777 15.064 1.00 98.50 251 LEU A CA 1
ATOM 2151 C C . LEU A 1 251 ? -2.385 -4.239 14.742 1.00 98.50 251 LEU A C 1
ATOM 2153 O O . LEU A 1 251 ? -3.256 -4.198 15.598 1.00 98.50 251 LEU A O 1
ATOM 2157 N N . LYS A 1 252 ? -2.625 -4.841 13.571 1.00 98.44 252 LYS A N 1
ATOM 2158 C CA . LYS A 1 252 ? -3.943 -5.408 13.232 1.00 98.44 252 LYS A CA 1
ATOM 2159 C C . LYS A 1 252 ? -4.404 -6.493 14.210 1.00 98.44 252 LYS A C 1
ATOM 2161 O O . LYS A 1 252 ? -5.578 -6.514 14.566 1.00 98.44 252 LYS A O 1
ATOM 2166 N N . ILE A 1 253 ? -3.514 -7.366 14.683 1.00 98.44 253 ILE A N 1
ATOM 2167 C CA . ILE A 1 253 ? -3.855 -8.359 15.716 1.00 98.44 253 ILE A CA 1
ATOM 2168 C C . ILE A 1 253 ? -4.322 -7.668 17.002 1.00 98.44 253 ILE A C 1
ATOM 2170 O O . ILE A 1 253 ? -5.381 -8.004 17.537 1.00 98.44 253 ILE A O 1
ATOM 2174 N N . ILE A 1 254 ? -3.580 -6.662 17.466 1.00 97.56 254 ILE A N 1
ATOM 2175 C CA . ILE A 1 254 ? -3.927 -5.864 18.650 1.00 97.56 254 ILE A CA 1
ATOM 2176 C C . ILE A 1 254 ? -5.266 -5.142 18.444 1.00 97.56 254 ILE A C 1
ATOM 2178 O O . ILE A 1 254 ? -6.136 -5.159 19.324 1.00 97.56 254 ILE A O 1
ATOM 2182 N N . ALA A 1 255 ? -5.478 -4.572 17.261 1.00 96.94 255 ALA A N 1
ATOM 2183 C CA . ALA A 1 255 ? -6.695 -3.877 16.865 1.00 96.94 255 ALA A CA 1
ATOM 2184 C C . ALA A 1 255 ? -7.942 -4.757 16.935 1.00 96.94 255 ALA A C 1
ATOM 2186 O O . ALA A 1 255 ? -9.032 -4.256 17.200 1.00 96.94 255 ALA A O 1
ATOM 2187 N N . TYR A 1 256 ? -7.804 -6.068 16.754 1.00 97.00 256 TYR A N 1
ATOM 2188 C CA . TYR A 1 256 ? -8.911 -7.021 16.819 1.00 97.00 256 TYR A CA 1
ATOM 2189 C C . TYR A 1 256 ? -8.924 -7.853 18.110 1.00 97.00 256 TYR A C 1
ATOM 2191 O O . TYR A 1 256 ? -9.736 -8.762 18.239 1.00 97.00 256 TYR A O 1
ATOM 2199 N N . SER A 1 257 ? -8.119 -7.494 19.117 1.00 95.44 257 SER A N 1
ATOM 2200 C CA . SER A 1 257 ? -8.028 -8.196 20.415 1.00 95.44 257 SER A CA 1
ATOM 2201 C C . SER A 1 257 ? -9.332 -8.299 21.219 1.00 95.44 257 SER A C 1
ATOM 2203 O O . SER A 1 257 ? -9.424 -9.137 22.110 1.00 95.44 257 SER A O 1
ATOM 2205 N N . ASP A 1 258 ? -10.353 -7.489 20.919 1.00 93.44 258 ASP A N 1
ATOM 2206 C CA . ASP A 1 258 ? -11.672 -7.609 21.566 1.00 93.44 258 ASP A CA 1
ATOM 2207 C C . ASP A 1 258 ? -12.490 -8.787 20.999 1.00 93.44 258 ASP A C 1
ATOM 2209 O O . ASP A 1 258 ? -13.457 -9.233 21.615 1.00 93.44 258 ASP A O 1
ATOM 2213 N N . ILE A 1 259 ? -12.098 -9.322 19.838 1.00 96.38 259 ILE A N 1
ATOM 2214 C CA . ILE A 1 259 ? -12.694 -10.523 19.257 1.00 96.38 259 ILE A CA 1
ATOM 2215 C C . ILE A 1 259 ? -12.185 -11.733 20.042 1.00 96.38 259 ILE A C 1
ATOM 2217 O O . ILE A 1 259 ? -10.978 -11.958 20.139 1.00 96.38 259 ILE A O 1
ATOM 2221 N N . LYS A 1 260 ? -13.111 -12.549 20.565 1.00 97.12 260 LYS A N 1
ATOM 2222 C CA . LYS A 1 260 ? -12.812 -13.711 21.427 1.00 97.12 260 LYS A CA 1
ATOM 2223 C C . LYS A 1 260 ? -11.717 -14.620 20.858 1.00 97.12 260 LYS A C 1
ATOM 2225 O O . LYS A 1 260 ? -10.838 -15.050 21.600 1.00 97.12 260 LYS A O 1
ATOM 2230 N N . GLU A 1 261 ? -11.759 -14.890 19.554 1.00 97.19 261 GLU A N 1
ATOM 2231 C CA . GLU A 1 261 ? -10.773 -15.747 18.886 1.00 97.19 261 GLU A CA 1
ATOM 2232 C C . GLU A 1 261 ? -9.369 -15.123 18.862 1.00 97.19 261 GLU A C 1
ATOM 2234 O O . GLU A 1 261 ? -8.394 -15.809 19.161 1.00 97.19 261 GLU A O 1
ATOM 2239 N N . PHE A 1 262 ? -9.258 -13.817 18.590 1.00 97.94 262 PHE A N 1
ATOM 2240 C CA . PHE A 1 262 ? -7.982 -13.095 18.641 1.00 97.94 262 PHE A CA 1
ATOM 2241 C C . PHE A 1 262 ? -7.432 -13.077 20.064 1.00 97.94 262 PHE A C 1
ATOM 2243 O O . PHE A 1 262 ? -6.280 -13.447 20.270 1.00 97.94 262 PHE A O 1
ATOM 2250 N N . LYS A 1 263 ? -8.264 -12.726 21.053 1.00 97.00 263 LYS A N 1
ATOM 2251 C CA . LYS A 1 263 ? -7.870 -12.698 22.468 1.00 97.00 263 LYS A CA 1
ATOM 2252 C C . LYS A 1 263 ? -7.263 -14.030 22.916 1.00 97.00 263 LYS A C 1
ATOM 2254 O O . LYS A 1 263 ? -6.134 -14.062 23.395 1.00 97.00 263 LYS A O 1
ATOM 2259 N N . LYS A 1 264 ? -7.982 -15.131 22.670 1.00 97.12 264 LYS A N 1
ATOM 2260 C CA . LYS A 1 264 ? -7.550 -16.493 23.019 1.00 97.12 264 LYS A CA 1
ATOM 2261 C C . LYS A 1 264 ? -6.202 -16.856 22.391 1.00 97.12 264 LYS A C 1
ATOM 2263 O O . LYS A 1 264 ? -5.411 -17.562 23.007 1.00 97.12 264 LYS A O 1
ATOM 2268 N N . ARG A 1 265 ? -5.951 -16.437 21.148 1.00 97.44 265 ARG A N 1
ATOM 2269 C CA . ARG A 1 265 ? -4.699 -16.744 20.441 1.00 97.44 265 ARG A CA 1
ATOM 2270 C C . ARG A 1 265 ? -3.542 -15.846 20.870 1.00 97.44 265 ARG A C 1
ATOM 2272 O O . ARG A 1 265 ? -2.431 -16.346 20.982 1.00 97.44 265 ARG A O 1
ATOM 2279 N N . ILE A 1 266 ? -3.800 -14.573 21.173 1.00 96.94 266 ILE A N 1
ATOM 2280 C CA . ILE A 1 266 ? -2.805 -13.653 21.747 1.00 96.94 266 ILE A CA 1
ATOM 2281 C C . ILE A 1 266 ? -2.299 -14.193 23.089 1.00 96.94 266 ILE A C 1
ATOM 2283 O O . ILE A 1 266 ? -1.089 -14.283 23.285 1.00 96.94 266 ILE A O 1
ATOM 2287 N N . GLU A 1 267 ? -3.210 -14.614 23.974 1.00 95.19 267 GLU A N 1
ATOM 2288 C CA . GLU A 1 267 ? -2.880 -15.182 25.294 1.00 95.19 267 GLU A CA 1
ATOM 2289 C C . GLU A 1 267 ? -1.968 -16.414 25.194 1.00 95.19 267 GLU A C 1
ATOM 2291 O O . GLU A 1 267 ? -1.105 -16.615 26.046 1.00 95.19 267 GLU A O 1
ATOM 2296 N N . LYS A 1 268 ? -2.133 -17.214 24.133 1.00 95.00 268 LYS A N 1
ATOM 2297 C CA . LYS A 1 268 ? -1.324 -18.409 23.855 1.00 95.00 268 LYS A CA 1
ATOM 2298 C C . LYS A 1 268 ? -0.037 -18.138 23.080 1.00 95.00 268 LYS A C 1
ATOM 2300 O O . LYS A 1 268 ? 0.763 -19.054 22.938 1.00 95.00 268 LYS A O 1
ATOM 2305 N N . SER A 1 269 ? 0.131 -16.948 22.513 1.00 93.62 269 SER A N 1
ATOM 2306 C CA . SER A 1 269 ? 1.312 -16.632 21.710 1.00 93.62 269 SER A CA 1
ATOM 2307 C C . SER A 1 269 ? 2.523 -16.364 22.601 1.00 93.62 269 SER A C 1
ATOM 2309 O O . SER A 1 269 ? 2.370 -15.890 23.725 1.00 93.62 269 SER A O 1
ATOM 2311 N N . ASP A 1 270 ? 3.729 -16.586 22.088 1.00 92.62 270 ASP A N 1
ATOM 2312 C CA . ASP A 1 270 ? 4.973 -16.222 22.784 1.00 92.62 270 ASP A CA 1
ATOM 2313 C C . ASP A 1 270 ? 5.460 -14.805 22.441 1.00 92.62 270 ASP A C 1
ATOM 2315 O O . ASP A 1 270 ? 6.498 -14.361 22.921 1.00 92.62 270 ASP A O 1
ATOM 2319 N N . ASP A 1 271 ? 4.697 -14.060 21.638 1.00 94.56 271 ASP A N 1
ATOM 2320 C CA . ASP A 1 271 ? 5.070 -12.721 21.187 1.00 94.56 271 ASP A CA 1
ATOM 2321 C C . ASP A 1 271 ? 4.805 -11.673 22.284 1.00 94.56 271 ASP A C 1
ATOM 2323 O O . ASP A 1 271 ? 3.657 -11.333 22.596 1.00 94.56 271 ASP A O 1
ATOM 2327 N N . GLU A 1 272 ? 5.879 -11.146 22.878 1.00 94.25 272 GLU A N 1
ATOM 2328 C CA . GLU A 1 272 ? 5.802 -10.146 23.949 1.00 94.25 272 GLU A CA 1
ATOM 2329 C C . GLU A 1 272 ? 5.098 -8.850 23.528 1.00 94.25 272 GLU A C 1
ATOM 2331 O O . GLU A 1 272 ? 4.432 -8.224 24.362 1.00 94.25 272 GLU A O 1
ATOM 2336 N N . ASP A 1 273 ? 5.208 -8.455 22.254 1.00 95.88 273 ASP A N 1
ATOM 2337 C CA . ASP A 1 273 ? 4.566 -7.242 21.739 1.00 95.88 273 ASP A CA 1
ATOM 2338 C C . ASP A 1 273 ? 3.042 -7.393 21.760 1.00 95.88 273 ASP A C 1
ATOM 2340 O O . ASP A 1 273 ? 2.320 -6.457 22.114 1.00 95.88 273 ASP A O 1
ATOM 2344 N N . LEU A 1 274 ? 2.546 -8.590 21.426 1.00 96.19 274 LEU A N 1
ATOM 2345 C CA . LEU A 1 274 ? 1.116 -8.900 21.456 1.00 96.19 274 LEU A CA 1
ATOM 2346 C C . LEU A 1 274 ? 0.586 -9.008 22.891 1.00 96.19 274 LEU A C 1
ATOM 2348 O O . LEU A 1 274 ? -0.554 -8.616 23.147 1.00 96.19 274 LEU A O 1
ATOM 2352 N N . LYS A 1 275 ? 1.408 -9.492 23.832 1.00 94.56 275 LYS A N 1
ATOM 2353 C CA . LYS A 1 275 ? 1.073 -9.533 25.268 1.00 94.56 275 LYS A CA 1
ATOM 2354 C C . LYS A 1 275 ? 1.064 -8.148 25.918 1.00 94.56 275 LYS A C 1
ATOM 2356 O O . LYS A 1 275 ? 0.313 -7.929 26.865 1.00 94.56 275 LYS A O 1
ATOM 2361 N N . ASN A 1 276 ? 1.848 -7.200 25.397 1.00 95.50 276 ASN A N 1
ATOM 2362 C CA . ASN A 1 276 ? 1.965 -5.835 25.920 1.00 95.50 276 ASN A CA 1
ATOM 2363 C C . ASN A 1 276 ? 1.520 -4.774 24.893 1.00 95.50 276 ASN A C 1
ATOM 2365 O O . ASN A 1 276 ? 2.314 -3.900 24.520 1.00 95.50 276 ASN A O 1
ATOM 2369 N N . PRO A 1 277 ? 0.239 -4.778 24.473 1.00 95.56 277 PRO A N 1
ATOM 2370 C CA . PRO A 1 277 ? -0.226 -3.994 23.332 1.00 95.56 277 PRO A CA 1
ATOM 2371 C C . PRO A 1 277 ? -0.002 -2.488 23.505 1.00 95.56 277 PRO A C 1
ATOM 2373 O O . PRO A 1 277 ? 0.449 -1.822 22.582 1.00 95.56 277 PRO A O 1
ATOM 2376 N N . LEU A 1 278 ? -0.244 -1.929 24.698 1.00 94.81 278 LEU A N 1
ATOM 2377 C CA . LEU A 1 278 ? -0.043 -0.494 24.937 1.00 94.81 278 LEU A CA 1
ATOM 2378 C C . LEU A 1 278 ? 1.431 -0.082 24.792 1.00 94.81 278 LEU A C 1
ATOM 2380 O O . LEU A 1 278 ? 1.721 0.950 24.184 1.00 94.81 278 LEU A O 1
ATOM 2384 N N . LYS A 1 279 ? 2.362 -0.883 25.328 1.00 96.88 279 LYS A N 1
ATOM 2385 C CA . LYS A 1 279 ? 3.807 -0.620 25.241 1.00 96.88 279 LYS A CA 1
ATOM 2386 C C . LYS A 1 279 ? 4.268 -0.669 23.786 1.00 96.88 279 LYS A C 1
ATOM 2388 O O . LYS A 1 279 ? 4.919 0.264 23.325 1.00 96.88 279 LYS A O 1
ATOM 2393 N N . PHE A 1 280 ? 3.877 -1.714 23.057 1.00 97.62 280 PHE A N 1
ATOM 2394 C CA . PHE A 1 280 ? 4.221 -1.862 21.647 1.00 97.62 280 PHE A CA 1
ATOM 2395 C C . PHE A 1 280 ? 3.643 -0.726 20.794 1.00 97.62 280 PHE A C 1
ATOM 2397 O O . PHE A 1 280 ? 4.383 -0.025 20.104 1.00 97.62 280 PHE A O 1
ATOM 2404 N N . THR A 1 281 ? 2.336 -0.471 20.892 1.00 97.62 281 THR A N 1
ATOM 2405 C CA . THR A 1 281 ? 1.658 0.560 20.097 1.00 97.62 281 THR A CA 1
ATOM 2406 C C . THR A 1 281 ? 2.247 1.951 20.343 1.00 97.62 281 THR A C 1
ATOM 2408 O O . THR A 1 281 ? 2.501 2.688 19.390 1.00 97.62 281 THR A O 1
ATOM 2411 N N . THR A 1 282 ? 2.520 2.318 21.600 1.00 96.75 282 THR A N 1
ATOM 2412 C CA . THR A 1 282 ? 3.126 3.623 21.925 1.00 96.75 282 THR A CA 1
ATOM 2413 C C . THR A 1 282 ? 4.564 3.734 21.425 1.00 96.75 282 THR A C 1
ATOM 2415 O O . THR A 1 282 ? 4.926 4.768 20.864 1.00 96.75 282 THR A O 1
ATOM 2418 N N . HIS A 1 283 ? 5.363 2.672 21.550 1.00 97.44 283 HIS A N 1
ATOM 2419 C CA . HIS A 1 283 ? 6.722 2.626 21.014 1.00 97.44 283 HIS A CA 1
ATOM 2420 C C . HIS A 1 283 ? 6.740 2.848 19.495 1.00 97.44 283 HIS A C 1
ATOM 2422 O O . HIS A 1 283 ? 7.456 3.725 19.003 1.00 97.44 283 HIS A O 1
ATOM 2428 N N . ILE A 1 284 ? 5.895 2.122 18.751 1.00 98.00 284 ILE A N 1
ATOM 2429 C CA . ILE A 1 284 ? 5.793 2.286 17.297 1.00 98.00 284 ILE A CA 1
ATOM 2430 C C . ILE A 1 284 ? 5.313 3.693 16.937 1.00 98.00 284 ILE A C 1
ATOM 2432 O O . ILE A 1 284 ? 5.915 4.317 16.063 1.00 98.00 284 ILE A O 1
ATOM 2436 N N . LEU A 1 285 ? 4.284 4.213 17.614 1.00 97.06 285 LEU A N 1
ATOM 2437 C CA . LEU A 1 285 ? 3.745 5.551 17.359 1.00 97.06 285 LEU A CA 1
ATOM 2438 C C . LEU A 1 285 ? 4.812 6.642 17.526 1.00 97.06 285 LEU A C 1
ATOM 2440 O O . LEU A 1 285 ? 4.971 7.479 16.639 1.00 97.06 285 LEU A O 1
ATOM 2444 N N . VAL A 1 286 ? 5.569 6.612 18.627 1.00 95.06 286 VAL A N 1
ATOM 2445 C CA . VAL A 1 286 ? 6.592 7.625 18.934 1.00 95.06 286 VAL A CA 1
ATOM 2446 C C . VAL A 1 286 ? 7.742 7.590 17.929 1.00 95.06 286 VAL A C 1
ATOM 2448 O O . VAL A 1 286 ? 8.158 8.647 17.455 1.00 95.06 286 VAL A O 1
ATOM 2451 N N . LEU A 1 287 ? 8.233 6.400 17.569 1.00 95.88 287 LEU A N 1
ATOM 2452 C CA . LEU A 1 287 ? 9.354 6.261 16.633 1.00 95.88 287 LEU A CA 1
ATOM 2453 C C . LEU A 1 287 ? 8.977 6.548 15.175 1.00 95.88 287 LEU A C 1
ATOM 2455 O O . LEU A 1 287 ? 9.845 6.866 14.367 1.00 95.88 287 LEU A O 1
ATOM 2459 N N . ASN A 1 288 ? 7.697 6.416 14.818 1.00 95.44 288 ASN A N 1
ATOM 2460 C CA . ASN A 1 288 ? 7.251 6.403 13.425 1.00 95.44 288 ASN A CA 1
ATOM 2461 C C . ASN A 1 288 ? 6.188 7.465 13.112 1.00 95.44 288 ASN A C 1
ATOM 2463 O O . ASN A 1 288 ? 5.391 7.270 12.183 1.00 95.44 288 ASN A O 1
ATOM 2467 N N . ARG A 1 289 ? 6.166 8.583 13.851 1.00 90.44 289 ARG A N 1
ATOM 2468 C CA . ARG A 1 289 ? 5.221 9.691 13.626 1.00 90.44 289 ARG A CA 1
ATOM 2469 C C . ARG A 1 289 ? 5.170 10.103 12.153 1.00 90.44 289 ARG A C 1
ATOM 2471 O O . ARG A 1 289 ? 6.192 10.173 11.477 1.00 90.44 289 ARG A O 1
ATOM 2478 N N . ASN A 1 290 ? 3.964 10.354 11.649 1.00 86.88 290 ASN A N 1
ATOM 2479 C CA . ASN A 1 290 ? 3.677 10.742 10.260 1.00 86.88 290 ASN A CA 1
ATOM 2480 C C . ASN A 1 290 ? 4.104 9.752 9.162 1.00 86.88 290 ASN A C 1
ATOM 2482 O O . ASN A 1 290 ? 3.924 10.033 7.976 1.00 86.88 290 ASN A O 1
ATOM 2486 N N . THR A 1 291 ? 4.580 8.560 9.522 1.00 94.56 291 THR A N 1
ATOM 2487 C CA . THR A 1 291 ? 4.793 7.463 8.573 1.00 94.56 291 THR A CA 1
ATOM 2488 C C . THR A 1 291 ? 3.584 6.527 8.533 1.00 94.56 291 THR A C 1
ATOM 2490 O O . THR A 1 291 ? 2.697 6.581 9.387 1.00 94.56 291 THR A O 1
ATOM 2493 N N . ARG A 1 292 ? 3.590 5.591 7.577 1.00 94.69 292 ARG A N 1
ATOM 2494 C CA . ARG A 1 292 ? 2.590 4.519 7.497 1.00 94.69 292 ARG A CA 1
ATOM 2495 C C . ARG A 1 292 ? 2.455 3.735 8.804 1.00 94.69 292 ARG A C 1
ATOM 2497 O O . ARG A 1 292 ? 1.341 3.535 9.265 1.00 94.69 292 ARG A O 1
ATOM 2504 N N . LEU A 1 293 ? 3.563 3.336 9.433 1.00 97.06 293 LEU A N 1
ATOM 2505 C CA . LEU A 1 293 ? 3.519 2.558 10.680 1.00 97.06 293 LEU A CA 1
ATOM 2506 C C . LEU A 1 293 ? 2.909 3.360 11.832 1.00 97.06 293 LEU A C 1
ATOM 2508 O O . LEU A 1 293 ? 2.044 2.852 12.541 1.00 97.06 293 LEU A O 1
ATOM 2512 N N . GLY A 1 294 ? 3.303 4.630 11.969 1.00 97.25 294 GLY A N 1
ATOM 2513 C CA . GLY A 1 294 ? 2.766 5.512 13.004 1.00 97.25 294 GLY A CA 1
ATOM 2514 C C . GLY A 1 294 ? 1.263 5.736 12.872 1.00 97.25 294 GLY A C 1
ATOM 2515 O O . GLY A 1 294 ? 0.583 5.837 13.881 1.00 97.25 294 GLY A O 1
ATOM 2516 N N . ARG A 1 295 ? 0.712 5.746 11.653 1.00 97.38 295 ARG A N 1
ATOM 2517 C CA . ARG A 1 295 ? -0.738 5.893 11.429 1.00 97.38 295 ARG A CA 1
ATOM 2518 C C . ARG A 1 295 ? -1.532 4.669 11.876 1.00 97.38 295 ARG A C 1
ATOM 2520 O O . ARG A 1 295 ? -2.559 4.837 12.519 1.00 97.38 295 ARG A O 1
ATOM 2527 N N . TYR A 1 296 ? -1.045 3.458 11.595 1.00 98.12 296 TYR A N 1
ATOM 2528 C CA . TYR A 1 296 ? -1.651 2.237 12.145 1.00 98.12 296 TYR A CA 1
ATOM 2529 C C . TYR A 1 296 ? -1.555 2.221 13.678 1.00 98.12 296 TYR A C 1
ATOM 2531 O O . TYR A 1 296 ? -2.542 1.944 14.352 1.00 98.12 296 TYR A O 1
ATOM 2539 N N . ALA A 1 297 ? -0.401 2.603 14.233 1.00 98.25 297 ALA A N 1
ATOM 2540 C CA . ALA A 1 297 ? -0.216 2.671 15.679 1.00 98.25 297 ALA A CA 1
ATOM 2541 C C . ALA A 1 297 ? -1.092 3.749 16.338 1.00 98.25 297 ALA A C 1
ATOM 2543 O O . ALA A 1 297 ? -1.628 3.524 17.417 1.00 98.25 297 ALA A O 1
ATOM 2544 N N . LEU A 1 298 ? -1.298 4.898 15.689 1.00 98.12 298 LEU A N 1
ATOM 2545 C CA . LEU A 1 298 ? -2.215 5.941 16.157 1.00 98.12 298 LEU A CA 1
ATOM 2546 C C . LEU A 1 298 ? -3.655 5.426 16.210 1.00 98.12 298 LEU A C 1
ATOM 2548 O O . LEU A 1 298 ? -4.376 5.715 17.164 1.00 98.12 298 LEU A O 1
ATOM 2552 N N . ALA A 1 299 ? -4.061 4.644 15.210 1.00 97.75 299 ALA A N 1
ATOM 2553 C CA . ALA A 1 299 ? -5.373 4.021 15.183 1.00 97.75 299 ALA A CA 1
ATOM 2554 C C . ALA A 1 299 ? -5.549 3.090 16.403 1.00 97.75 299 ALA A C 1
ATOM 2556 O O . ALA A 1 299 ? -6.495 3.258 17.179 1.00 97.75 299 ALA A O 1
ATOM 2557 N N . ASP A 1 300 ? -4.602 2.190 16.663 1.00 97.81 300 ASP A N 1
ATOM 2558 C CA . ASP A 1 300 ? -4.659 1.323 17.847 1.00 97.81 300 ASP A CA 1
ATOM 2559 C C . ASP A 1 300 ? -4.595 2.106 19.160 1.00 97.81 300 ASP A C 1
ATOM 2561 O O . ASP A 1 300 ? -5.342 1.816 20.096 1.00 97.81 300 ASP A O 1
ATOM 2565 N N . PHE A 1 301 ? -3.750 3.136 19.230 1.00 97.69 301 PHE A N 1
ATOM 2566 C CA . PHE A 1 301 ? -3.618 3.992 20.404 1.00 97.69 301 PHE A CA 1
ATOM 2567 C C . PHE A 1 301 ? -4.947 4.664 20.749 1.00 97.69 301 PHE A C 1
ATOM 2569 O O . PHE A 1 301 ? -5.376 4.625 21.903 1.00 97.69 301 PHE A O 1
ATOM 2576 N N . GLY A 1 302 ? -5.647 5.208 19.748 1.00 97.12 302 GLY A N 1
ATOM 2577 C CA . GLY A 1 302 ? -6.978 5.773 19.945 1.00 97.12 302 GLY A CA 1
ATOM 2578 C C . GLY A 1 302 ? -7.985 4.734 20.424 1.00 97.12 302 GLY A C 1
ATOM 2579 O O . GLY A 1 302 ? -8.676 4.973 21.413 1.00 97.12 302 GLY A O 1
ATOM 2580 N N . LYS A 1 303 ? -7.996 3.541 19.814 1.00 96.12 303 LYS A N 1
ATOM 2581 C CA . LYS A 1 303 ? -8.873 2.438 20.233 1.00 96.12 303 LYS A CA 1
ATOM 2582 C C . LYS A 1 303 ? -8.646 2.052 21.699 1.00 96.12 303 LYS A C 1
ATOM 2584 O O . LYS A 1 303 ? -9.611 1.830 22.432 1.00 96.12 303 LYS A O 1
ATOM 2589 N N . ILE A 1 304 ? -7.388 1.976 22.134 1.00 95.06 304 ILE A N 1
ATOM 2590 C CA . ILE A 1 304 ? -7.035 1.682 23.528 1.00 95.06 304 ILE A CA 1
ATOM 2591 C C . ILE A 1 304 ? -7.539 2.803 24.443 1.00 95.06 304 ILE A C 1
ATOM 2593 O O . ILE A 1 304 ? -8.197 2.521 25.442 1.00 95.06 304 ILE A O 1
ATOM 2597 N N . ILE A 1 305 ? -7.297 4.069 24.087 1.00 95.88 305 ILE A N 1
ATOM 2598 C CA . ILE A 1 305 ? -7.712 5.230 24.888 1.00 95.88 305 ILE A CA 1
ATOM 2599 C C . ILE A 1 305 ? -9.227 5.316 25.042 1.00 95.88 305 ILE A C 1
ATOM 2601 O O . ILE A 1 305 ? -9.696 5.674 26.120 1.00 95.88 305 ILE A O 1
ATOM 2605 N N . PHE A 1 306 ? -9.999 4.940 24.022 1.00 95.50 306 PHE A N 1
ATOM 2606 C CA . PHE A 1 306 ? -11.462 4.985 24.080 1.00 95.50 306 PHE A CA 1
ATOM 2607 C C . PHE A 1 306 ? -12.063 4.145 25.213 1.00 95.50 306 PHE A C 1
ATOM 2609 O O . PHE A 1 306 ? -13.160 4.452 25.676 1.00 95.50 306 PHE A O 1
ATOM 2616 N N . LYS A 1 307 ? -11.328 3.147 25.723 1.00 92.62 307 LYS A N 1
ATOM 2617 C CA . LYS A 1 307 ? -11.733 2.330 26.878 1.00 92.62 307 LYS A CA 1
ATOM 2618 C C . LYS A 1 307 ? -11.630 3.070 28.218 1.00 92.62 307 LYS A C 1
ATOM 2620 O O . LYS A 1 307 ? -12.231 2.638 29.196 1.00 92.62 307 LYS A O 1
ATOM 2625 N N . TYR A 1 308 ? -10.893 4.178 28.279 1.00 92.88 308 TYR A N 1
ATOM 2626 C CA . TYR A 1 308 ? -10.613 4.913 29.510 1.00 92.88 308 TYR A CA 1
ATOM 2627 C C . TYR A 1 308 ? -11.262 6.294 29.482 1.00 92.88 308 TYR A C 1
ATOM 2629 O O . TYR A 1 308 ? -11.137 7.042 28.519 1.00 92.88 308 TYR A O 1
ATOM 2637 N N . ASN A 1 309 ? -11.893 6.707 30.578 1.00 91.44 309 ASN A N 1
ATOM 2638 C CA . ASN A 1 309 ? -12.431 8.062 30.719 1.00 91.44 309 ASN A CA 1
ATOM 2639 C C . ASN A 1 309 ? -11.393 9.021 31.348 1.00 91.44 309 ASN A C 1
ATOM 2641 O O . ASN A 1 309 ? -11.654 9.612 32.393 1.00 91.44 309 ASN A O 1
ATOM 2645 N N . SER A 1 310 ? -10.213 9.161 30.729 1.00 95.88 310 SER A N 1
ATOM 2646 C CA . SER A 1 310 ? -9.095 9.970 31.253 1.00 95.88 310 SER A CA 1
ATOM 2647 C C . SER A 1 310 ? -8.814 11.208 30.403 1.00 95.88 310 SER A C 1
ATOM 2649 O O . SER A 1 310 ? -8.436 11.104 29.236 1.00 95.88 310 SER A O 1
ATOM 2651 N N . GLN A 1 311 ? -8.926 12.396 31.004 1.00 96.12 311 GLN A N 1
ATOM 2652 C CA . GLN A 1 311 ? -8.653 13.663 30.316 1.00 96.12 311 GLN A CA 1
ATOM 2653 C C . GLN A 1 311 ? -7.214 13.753 29.799 1.00 96.12 311 GLN A C 1
ATOM 2655 O O . GLN A 1 311 ? -6.993 14.263 28.703 1.00 96.12 311 GLN A O 1
ATOM 2660 N N . PHE A 1 312 ? -6.243 13.253 30.567 1.00 96.88 312 PHE A N 1
ATOM 2661 C CA . PHE A 1 312 ? -4.839 13.238 30.162 1.00 96.88 312 PHE A CA 1
ATOM 2662 C C . PHE A 1 312 ? -4.637 12.425 28.876 1.00 96.88 312 PHE A C 1
ATOM 2664 O O . PHE A 1 312 ? -4.039 12.921 27.921 1.00 96.88 312 PHE A O 1
ATOM 2671 N N . LEU A 1 313 ? -5.205 11.214 28.816 1.00 96.44 313 LEU A N 1
ATOM 2672 C CA . LEU A 1 313 ? -5.089 10.344 27.644 1.00 96.44 313 LEU A CA 1
ATOM 2673 C C . LEU A 1 313 ? -5.764 10.958 26.414 1.00 96.44 313 LEU A C 1
ATOM 2675 O O . LEU A 1 313 ? -5.165 10.991 25.343 1.00 96.44 313 LEU A O 1
ATOM 2679 N N . TYR A 1 314 ? -6.965 11.522 26.564 1.00 97.75 314 TYR A N 1
ATOM 2680 C CA . TYR A 1 314 ? -7.649 12.184 25.450 1.00 97.75 314 TYR A CA 1
ATOM 2681 C C . TYR A 1 314 ? -6.926 13.440 24.957 1.00 97.75 314 TYR A C 1
ATOM 2683 O O . TYR A 1 314 ? -6.866 13.657 23.749 1.00 97.75 314 TYR A O 1
ATOM 2691 N N . LYS A 1 315 ? -6.321 14.239 25.849 1.00 97.62 315 LYS A N 1
ATOM 2692 C CA . LYS A 1 315 ? -5.451 15.357 25.442 1.00 97.62 315 LYS A CA 1
ATOM 2693 C C . LYS A 1 315 ? -4.246 14.860 24.645 1.00 97.62 315 LYS A C 1
ATOM 2695 O O . LYS A 1 315 ? -3.891 15.467 23.639 1.00 97.62 315 LYS A O 1
ATOM 2700 N N . LYS A 1 316 ? -3.643 13.739 25.054 1.00 96.81 316 LYS A N 1
ATOM 2701 C CA . LYS A 1 316 ? -2.517 13.150 24.324 1.00 96.81 316 LYS A CA 1
ATOM 2702 C C . LYS A 1 316 ? -2.932 12.635 22.945 1.00 96.81 316 LYS A C 1
ATOM 2704 O O . LYS A 1 316 ? -2.254 12.942 21.972 1.00 96.81 316 LYS A O 1
ATOM 2709 N N . LEU A 1 317 ? -4.052 11.916 22.849 1.00 97.56 317 LEU A N 1
ATOM 2710 C CA . LEU A 1 317 ? -4.601 11.451 21.570 1.00 97.56 317 LEU A CA 1
ATOM 2711 C C . LEU A 1 317 ? -4.938 12.617 20.638 1.00 97.56 317 LEU A C 1
ATOM 2713 O O . LEU A 1 317 ? -4.601 12.574 19.462 1.00 97.56 317 LEU A O 1
ATOM 2717 N N . SER A 1 318 ? -5.563 13.665 21.176 1.00 97.88 318 SER A N 1
ATOM 2718 C CA . SER A 1 318 ? -5.882 14.890 20.442 1.00 97.88 318 SER A CA 1
ATOM 2719 C C . SER A 1 318 ? -4.627 15.558 19.873 1.00 97.88 318 SER A C 1
ATOM 2721 O O . SER A 1 318 ? -4.631 15.955 18.713 1.00 97.88 318 SER A O 1
ATOM 2723 N N . TRP A 1 319 ? -3.529 15.605 20.634 1.00 97.12 319 TRP A N 1
ATOM 2724 C CA . TRP A 1 319 ? -2.254 16.131 20.142 1.00 97.12 319 TRP A CA 1
ATOM 2725 C C . TRP A 1 319 ? -1.643 15.277 19.019 1.00 97.12 319 TRP A C 1
ATOM 2727 O O . TRP A 1 319 ? -1.205 15.813 18.003 1.00 97.12 319 TRP A O 1
ATOM 2737 N N . GLU A 1 320 ? -1.637 13.946 19.161 1.00 96.94 320 GLU A N 1
ATOM 2738 C CA . GLU A 1 320 ? -1.141 13.062 18.090 1.00 96.94 320 GLU A CA 1
ATOM 2739 C C . GLU A 1 320 ? -2.025 13.171 16.830 1.00 96.94 320 GLU A C 1
ATOM 2741 O O . GLU A 1 320 ? -1.529 13.073 15.708 1.00 96.94 320 GLU A O 1
ATOM 2746 N N . LEU A 1 321 ? -3.328 13.430 16.995 1.00 96.56 321 LEU A N 1
ATOM 2747 C CA . LEU A 1 321 ? -4.254 13.643 15.885 1.00 96.56 321 LEU A CA 1
ATOM 2748 C C . LEU A 1 321 ? -4.073 15.019 15.219 1.00 96.56 321 LEU A C 1
ATOM 2750 O O . LEU A 1 321 ? -4.195 15.114 13.998 1.00 96.56 321 LEU A O 1
ATOM 2754 N N . SER A 1 322 ? -3.732 16.073 15.971 1.00 96.31 322 SER A N 1
ATOM 2755 C CA . SER A 1 322 ? -3.550 17.425 15.413 1.00 96.31 322 SER A CA 1
ATOM 2756 C C . SER A 1 322 ? -2.343 17.550 14.485 1.00 96.31 322 SER A C 1
ATOM 2758 O O . SER A 1 322 ? -2.328 18.405 13.607 1.00 96.31 322 SER A O 1
ATOM 2760 N N . VAL A 1 323 ? -1.331 16.694 14.656 1.00 94.00 323 VAL A N 1
ATOM 2761 C CA . VAL A 1 323 ? -0.133 16.676 13.796 1.00 94.00 323 VAL A CA 1
ATOM 2762 C C . VAL A 1 323 ? -0.261 15.726 12.598 1.00 94.00 323 VAL A C 1
ATOM 2764 O O . VAL A 1 323 ? 0.677 15.604 11.808 1.00 94.00 323 VAL A O 1
ATOM 2767 N N . LEU A 1 324 ? -1.404 15.045 12.453 1.00 94.56 324 LEU A N 1
ATOM 2768 C CA . LEU A 1 324 ? -1.641 14.060 11.401 1.00 94.56 324 LEU A CA 1
ATOM 2769 C C . LEU A 1 324 ? -1.969 14.722 10.051 1.00 94.56 324 LEU A C 1
ATOM 2771 O O . LEU A 1 324 ? -3.008 15.359 9.879 1.00 94.56 324 LEU A O 1
ATOM 2775 N N . GLU A 1 325 ? -1.130 14.461 9.049 1.00 93.50 325 GLU A N 1
ATOM 2776 C CA . GLU A 1 325 ? -1.338 14.891 7.659 1.00 93.50 325 GLU A CA 1
ATOM 2777 C C . GLU A 1 325 ? -2.261 13.922 6.893 1.00 93.50 325 GLU A C 1
ATOM 2779 O O . GLU A 1 325 ? -1.826 12.954 6.255 1.00 93.50 325 GLU A O 1
ATOM 2784 N N . VAL A 1 326 ? -3.564 14.186 6.938 1.00 93.00 326 VAL A N 1
ATOM 2785 C CA . VAL A 1 326 ? -4.627 13.309 6.408 1.00 93.00 326 VAL A CA 1
ATOM 2786 C C . VAL A 1 326 ? -4.582 13.171 4.879 1.00 93.00 326 VAL A C 1
ATOM 2788 O O . VAL A 1 326 ? -5.006 12.167 4.294 1.00 93.00 326 VAL A O 1
ATOM 2791 N N . GLU A 1 327 ? -4.042 14.176 4.198 1.00 90.06 327 GLU A N 1
ATOM 2792 C CA . GLU A 1 327 ? -3.856 14.217 2.748 1.00 90.06 327 GLU A CA 1
ATOM 2793 C C . GLU A 1 327 ? -2.852 13.162 2.283 1.00 90.06 327 GLU A C 1
ATOM 2795 O O . GLU A 1 327 ? -3.001 12.612 1.192 1.00 90.06 327 GLU A O 1
ATOM 2800 N N . ARG A 1 328 ? -1.862 12.842 3.126 1.00 90.31 328 ARG A N 1
ATOM 2801 C CA . ARG A 1 328 ? -0.830 11.840 2.837 1.00 90.31 328 ARG A CA 1
ATOM 2802 C C . ARG A 1 328 ? -1.239 10.426 3.239 1.00 90.31 328 ARG A C 1
ATOM 2804 O O . ARG A 1 328 ? -0.450 9.498 3.041 1.00 90.31 328 ARG A O 1
ATOM 2811 N N . MET A 1 329 ? -2.425 10.249 3.821 1.00 93.44 329 MET A N 1
ATOM 2812 C CA . MET A 1 329 ? -2.907 8.934 4.226 1.00 93.44 329 MET A CA 1
ATOM 2813 C C . MET A 1 329 ? -3.326 8.090 3.023 1.00 93.44 329 MET A C 1
ATOM 2815 O O . MET A 1 329 ? -4.082 8.547 2.156 1.00 93.44 329 MET A O 1
ATOM 2819 N N . SER A 1 330 ? -2.876 6.837 3.008 1.00 91.75 330 SER A N 1
ATOM 2820 C CA . SER A 1 330 ? -3.289 5.849 2.016 1.00 91.75 330 SER A CA 1
ATOM 2821 C C . SER A 1 330 ? -4.736 5.406 2.258 1.00 91.75 330 SER A C 1
ATOM 2823 O O . SER A 1 330 ? -5.316 5.655 3.314 1.00 91.75 330 SER A O 1
ATOM 2825 N N . TYR A 1 331 ? -5.346 4.751 1.270 1.00 91.75 331 TYR A N 1
ATOM 2826 C CA . TYR A 1 331 ? -6.703 4.224 1.428 1.00 91.75 331 TYR A CA 1
ATOM 2827 C C . TYR A 1 331 ? -6.774 3.176 2.548 1.00 91.75 331 TYR A C 1
ATOM 2829 O O . TYR A 1 331 ? -7.664 3.246 3.382 1.00 91.75 331 TYR A O 1
ATOM 2837 N N . GLU A 1 332 ? -5.797 2.271 2.592 1.00 94.44 332 GLU A N 1
ATOM 2838 C CA . GLU A 1 332 ? -5.651 1.205 3.588 1.00 94.44 332 GLU A CA 1
ATOM 2839 C C . GLU A 1 332 ? -5.627 1.774 5.015 1.00 94.44 332 GLU A C 1
ATOM 2841 O O . GLU A 1 332 ? -6.231 1.220 5.923 1.00 94.44 332 GLU A O 1
ATOM 2846 N N . GLU A 1 333 ? -4.913 2.884 5.222 1.00 96.44 333 GLU A N 1
ATOM 2847 C CA . GLU A 1 333 ? -4.820 3.542 6.530 1.00 96.44 333 GLU A CA 1
ATOM 2848 C C . GLU A 1 333 ? -6.173 4.127 6.947 1.00 96.44 333 GLU A C 1
ATOM 2850 O O . GLU A 1 333 ? -6.605 3.926 8.077 1.00 96.44 333 GLU A O 1
ATOM 2855 N N . LYS A 1 334 ? -6.867 4.814 6.030 1.00 96.31 334 LYS A N 1
ATOM 2856 C CA . LYS A 1 334 ? -8.197 5.396 6.291 1.00 96.31 334 LYS A CA 1
ATOM 2857 C C . LYS A 1 334 ? -9.234 4.316 6.572 1.00 96.31 334 LYS A C 1
ATOM 2859 O O . LYS A 1 334 ? -9.982 4.418 7.534 1.00 96.31 334 LYS A O 1
ATOM 2864 N N . GLU A 1 335 ? -9.233 3.271 5.752 1.00 95.56 335 GLU A N 1
ATOM 2865 C CA . GLU A 1 335 ? -10.061 2.084 5.934 1.00 95.56 335 GLU A CA 1
ATOM 2866 C C . GLU A 1 335 ? -9.830 1.462 7.313 1.00 95.56 335 GLU A C 1
ATOM 2868 O O . GLU A 1 335 ? -10.791 1.178 8.023 1.00 95.56 335 GLU A O 1
ATOM 2873 N N . PHE A 1 336 ? -8.568 1.307 7.722 1.00 97.25 336 PHE A N 1
ATOM 2874 C CA . PHE A 1 336 ? -8.241 0.761 9.031 1.00 97.25 336 PHE A CA 1
ATOM 2875 C C . PHE A 1 336 ? -8.812 1.620 10.164 1.00 97.25 336 PHE A C 1
ATOM 2877 O O . PHE A 1 336 ? -9.548 1.085 10.989 1.00 97.25 336 PHE A O 1
ATOM 2884 N N . PHE A 1 337 ? -8.569 2.939 10.163 1.00 97.56 337 PHE A N 1
ATOM 2885 C CA . PHE A 1 337 ? -9.167 3.858 11.144 1.00 97.56 337 PHE A CA 1
ATOM 2886 C C . PHE A 1 337 ? -10.691 3.745 11.189 1.00 97.56 337 PHE A C 1
ATOM 2888 O O . PHE A 1 337 ? -11.250 3.583 12.271 1.00 97.56 337 PHE A O 1
ATOM 2895 N N . ASN A 1 338 ? -11.357 3.795 10.033 1.00 95.75 338 ASN A N 1
ATOM 2896 C CA . ASN A 1 338 ? -12.809 3.672 9.947 1.00 95.75 338 ASN A CA 1
ATOM 2897 C C . ASN A 1 338 ? -13.294 2.368 10.601 1.00 95.75 338 ASN A C 1
ATOM 2899 O O . ASN A 1 338 ? -14.180 2.385 11.450 1.00 95.75 338 ASN A O 1
ATOM 2903 N N . ASN A 1 339 ? -12.656 1.241 10.289 1.00 94.25 339 ASN A N 1
ATOM 2904 C CA . ASN A 1 339 ? -13.071 -0.058 10.812 1.00 94.25 339 ASN A CA 1
ATOM 2905 C C . ASN A 1 339 ? -12.951 -0.158 12.339 1.00 94.25 339 ASN A C 1
ATOM 2907 O O . ASN A 1 339 ? -13.798 -0.784 12.972 1.00 94.25 339 ASN A O 1
ATOM 2911 N N . ILE A 1 340 ? -11.919 0.441 12.941 1.00 95.19 340 ILE A N 1
ATOM 2912 C CA . ILE A 1 340 ? -11.666 0.275 14.380 1.00 95.19 340 ILE A CA 1
ATOM 2913 C C . ILE A 1 340 ? -12.210 1.416 15.250 1.00 95.19 340 ILE A C 1
ATOM 2915 O O . ILE A 1 340 ? -12.429 1.211 16.446 1.00 95.19 340 ILE A O 1
ATOM 2919 N N . TRP A 1 341 ? -12.420 2.615 14.695 1.00 96.62 341 TRP A N 1
ATOM 2920 C CA . TRP A 1 341 ? -12.883 3.781 15.458 1.00 96.62 341 TRP A CA 1
ATOM 2921 C C . TRP A 1 341 ? -14.381 4.022 15.354 1.00 96.62 341 TRP A C 1
ATOM 2923 O O . TRP A 1 341 ? -14.938 4.506 16.336 1.00 96.62 341 TRP A O 1
ATOM 2933 N N . SER A 1 342 ? -15.040 3.690 14.238 1.00 94.19 342 SER A N 1
ATOM 2934 C CA . SER A 1 342 ? -16.430 4.106 13.994 1.00 94.19 342 SER A CA 1
ATOM 2935 C C . SER A 1 342 ? -17.383 3.707 15.124 1.00 94.19 342 SER A C 1
ATOM 2937 O O . SER A 1 342 ? -18.044 4.553 15.718 1.00 94.19 342 SER A O 1
ATOM 2939 N N . GLU A 1 343 ? -17.391 2.439 15.534 1.00 92.38 343 GLU A N 1
ATOM 2940 C CA . GLU A 1 343 ? -18.249 1.995 16.644 1.00 92.38 343 GLU A CA 1
ATOM 2941 C C . GLU A 1 343 ? -17.872 2.668 17.982 1.00 92.38 343 GLU A C 1
ATOM 2943 O O . GLU A 1 343 ? -18.728 3.036 18.787 1.00 92.38 343 GLU A O 1
ATOM 2948 N N . LYS A 1 344 ? -16.575 2.869 18.240 1.00 93.81 344 LYS A N 1
ATOM 2949 C CA . LYS A 1 344 ? -16.087 3.383 19.530 1.00 93.81 344 LYS A CA 1
ATOM 2950 C C . LYS A 1 344 ? -16.327 4.879 19.692 1.00 93.81 344 LYS A C 1
ATOM 2952 O O . LYS A 1 344 ? -16.736 5.333 20.756 1.00 93.81 344 LYS A O 1
ATOM 2957 N N . LEU A 1 345 ? -16.154 5.646 18.627 1.00 94.62 345 LEU A N 1
ATOM 2958 C CA . LEU A 1 345 ? -16.443 7.075 18.611 1.00 94.62 345 LEU A CA 1
ATOM 2959 C C . LEU A 1 345 ? -17.927 7.378 18.872 1.00 94.62 345 LEU A C 1
ATOM 2961 O O . LEU A 1 345 ? -18.230 8.441 19.409 1.00 94.62 345 LEU A O 1
ATOM 2965 N N . LEU A 1 346 ? -18.845 6.453 18.572 1.00 92.44 346 LEU A N 1
ATOM 2966 C CA . LEU A 1 346 ? -20.267 6.581 18.917 1.00 92.44 346 LEU A CA 1
ATOM 2967 C C . LEU A 1 346 ? -20.578 6.244 20.386 1.00 92.44 346 LEU A C 1
ATOM 2969 O O . LEU A 1 346 ? -21.616 6.660 20.894 1.00 92.44 346 LEU A O 1
ATOM 2973 N N . THR A 1 347 ? -19.676 5.564 21.100 1.00 92.31 347 THR A N 1
ATOM 2974 C CA . THR A 1 347 ? -19.899 5.137 22.496 1.00 92.31 347 THR A CA 1
ATOM 2975 C C . THR A 1 347 ? -19.183 6.008 23.535 1.00 92.31 347 THR A C 1
ATOM 2977 O O . THR A 1 347 ? -19.683 6.170 24.648 1.00 92.31 347 THR A O 1
ATOM 2980 N N . ILE A 1 348 ? -18.054 6.644 23.200 1.00 94.50 348 ILE A N 1
ATOM 2981 C CA . ILE A 1 348 ? -17.316 7.525 24.136 1.00 94.50 348 ILE A CA 1
ATOM 2982 C C . ILE A 1 348 ? -18.096 8.800 24.485 1.00 94.50 348 ILE A C 1
ATOM 2984 O O . ILE A 1 348 ? -18.973 9.202 23.740 1.00 94.50 348 ILE A O 1
ATOM 2988 N N . LYS A 1 349 ? -17.792 9.504 25.583 1.00 93.12 349 LYS A N 1
ATOM 2989 C CA . LYS A 1 349 ? -18.543 10.723 25.975 1.00 93.12 349 LYS A CA 1
ATOM 2990 C C . LYS A 1 349 ? -18.470 11.841 24.907 1.00 93.12 349 LYS A C 1
ATOM 2992 O O . LYS A 1 349 ? -17.377 12.067 24.384 1.00 93.12 349 LYS A O 1
ATOM 2997 N N . PRO A 1 350 ? -19.554 12.611 24.658 1.00 92.69 350 PRO A N 1
ATOM 2998 C CA . PRO A 1 350 ? -19.584 13.665 23.632 1.00 92.69 350 PRO A CA 1
ATOM 2999 C C . PRO A 1 350 ? -18.421 14.661 23.709 1.00 92.69 350 PRO A C 1
ATOM 3001 O O . PRO A 1 350 ? -17.774 14.933 22.703 1.00 92.69 350 PRO A O 1
ATOM 3004 N N . LYS A 1 351 ? -18.055 15.112 24.919 1.00 93.44 351 LYS A N 1
ATOM 3005 C CA . LYS A 1 351 ? -16.915 16.025 25.123 1.00 93.44 351 LYS A CA 1
ATOM 3006 C C . LYS A 1 351 ? -15.593 15.519 24.531 1.00 93.44 351 LYS A C 1
ATOM 3008 O O . LYS A 1 351 ? -14.769 16.321 24.102 1.00 93.44 351 LYS A O 1
ATOM 3013 N N . TRP A 1 352 ? -15.382 14.201 24.502 1.00 95.38 352 TRP A N 1
ATOM 3014 C CA . TRP A 1 352 ? -14.175 13.594 23.943 1.00 95.38 352 TRP A CA 1
ATOM 3015 C C . TRP A 1 352 ? -14.216 13.536 22.424 1.00 95.38 352 TRP A C 1
ATOM 3017 O O . TRP A 1 352 ? -13.217 13.854 21.789 1.00 95.38 352 TRP A O 1
ATOM 3027 N N . VAL A 1 353 ? -15.377 13.217 21.847 1.00 94.31 353 VAL A N 1
ATOM 3028 C CA . VAL A 1 353 ? -15.591 13.316 20.397 1.00 94.31 353 VAL A CA 1
ATOM 3029 C C . VAL A 1 353 ? -15.291 14.737 19.927 1.00 94.31 353 VAL A C 1
ATOM 3031 O O . VAL A 1 353 ? -14.543 14.921 18.973 1.00 94.31 353 VAL A O 1
ATOM 3034 N N . CYS A 1 354 ? -15.798 15.739 20.644 1.00 92.81 354 CYS A N 1
ATOM 3035 C CA . CYS A 1 354 ? -15.592 17.142 20.302 1.00 92.81 354 CYS A CA 1
ATOM 3036 C C . CYS A 1 354 ? -14.126 17.568 20.389 1.00 92.81 354 CYS A C 1
ATOM 3038 O O . CYS A 1 354 ? -13.638 18.214 19.468 1.00 92.81 354 CYS A O 1
ATOM 3040 N N . LEU A 1 355 ? -13.406 17.158 21.439 1.00 95.25 355 LEU A N 1
ATOM 3041 C CA . LEU A 1 355 ? -11.970 17.425 21.556 1.00 95.25 355 LEU A CA 1
ATOM 3042 C C . LEU A 1 355 ? -11.182 16.849 20.365 1.00 95.25 355 LEU A C 1
ATOM 3044 O O . LEU A 1 355 ? -10.304 17.513 19.819 1.00 95.25 355 LEU A O 1
ATOM 3048 N N . LEU A 1 356 ? -11.494 15.617 19.954 1.00 96.44 356 LEU A N 1
ATOM 3049 C CA . LEU A 1 356 ? -10.830 14.979 18.817 1.00 96.44 356 LEU A CA 1
ATOM 3050 C C . LEU A 1 356 ? -11.208 15.658 17.497 1.00 96.44 356 LEU A C 1
ATOM 3052 O O . LEU A 1 356 ? -10.325 15.928 16.685 1.00 96.44 356 LEU A O 1
ATOM 3056 N N . TYR A 1 357 ? -12.484 15.990 17.304 1.00 94.69 357 TYR A N 1
ATOM 3057 C CA . TYR A 1 357 ? -12.952 16.707 16.119 1.00 94.69 357 TYR A CA 1
ATOM 3058 C C . TYR A 1 357 ? -12.251 18.059 15.949 1.00 94.69 357 TYR A C 1
ATOM 3060 O O . TYR A 1 357 ? -11.710 18.342 14.881 1.00 94.69 357 TYR A O 1
ATOM 3068 N N . ASP A 1 358 ? -12.178 18.853 17.020 1.00 93.94 358 ASP A N 1
ATOM 3069 C CA . ASP A 1 358 ? -11.521 20.164 17.001 1.00 93.94 358 ASP A CA 1
ATOM 3070 C C . ASP A 1 358 ? -10.029 20.062 16.683 1.00 93.94 358 ASP A C 1
ATOM 3072 O O . ASP A 1 358 ? -9.464 20.956 16.058 1.00 93.94 358 ASP A O 1
ATOM 3076 N N . SER A 1 359 ? -9.392 18.962 17.089 1.00 96.31 359 SER A N 1
ATOM 3077 C CA . SER A 1 359 ? -7.966 18.753 16.857 1.00 96.31 359 SER A CA 1
ATOM 3078 C C . SER A 1 359 ? -7.617 18.495 15.394 1.00 96.31 359 SER A C 1
ATOM 3080 O O . SER A 1 359 ? -6.537 18.883 14.956 1.00 96.31 359 SER A O 1
ATOM 3082 N N . ASN A 1 360 ? -8.512 17.858 14.627 1.00 96.12 360 ASN A N 1
ATOM 3083 C CA . ASN A 1 360 ? -8.288 17.595 13.207 1.00 96.12 360 ASN A CA 1
ATOM 3084 C C . ASN A 1 360 ? -9.599 17.297 12.464 1.00 96.12 360 ASN A C 1
ATOM 3086 O O . ASN A 1 360 ? -9.965 16.146 12.238 1.00 96.12 360 ASN A O 1
ATOM 3090 N N . LYS A 1 361 ? -10.292 18.340 12.012 1.00 94.56 361 LYS A N 1
ATOM 3091 C CA . LYS A 1 361 ? -11.549 18.203 11.255 1.00 94.56 361 LYS A CA 1
ATOM 3092 C C . LYS A 1 361 ? -11.375 17.426 9.946 1.00 94.56 361 LYS A C 1
ATOM 3094 O O . LYS A 1 361 ? -12.192 16.571 9.611 1.00 94.56 361 LYS A O 1
ATOM 3099 N N . SER A 1 362 ? -10.272 17.688 9.234 1.00 94.94 362 SER A N 1
ATOM 3100 C CA . SER A 1 362 ? -9.927 17.029 7.961 1.00 94.94 362 SER A CA 1
ATOM 3101 C C . SER A 1 362 ? -9.866 15.509 8.117 1.00 94.94 362 SER A C 1
ATOM 3103 O O . SER A 1 362 ? -10.294 14.783 7.220 1.00 94.94 362 SER A O 1
ATOM 3105 N N . PHE A 1 363 ? -9.392 15.019 9.270 1.00 96.38 363 PHE A N 1
ATOM 3106 C CA . PHE A 1 363 ? -9.363 13.592 9.579 1.00 96.38 363 PHE A CA 1
ATOM 3107 C C . PHE A 1 363 ? -10.765 12.996 9.532 1.00 96.38 363 PHE A C 1
ATOM 3109 O O . PHE A 1 363 ? -10.987 12.049 8.783 1.00 96.38 363 PHE A O 1
ATOM 3116 N N . PHE A 1 364 ? -11.726 13.588 10.241 1.00 95.31 364 PHE A N 1
ATOM 3117 C CA . PHE A 1 364 ? -13.085 13.054 10.280 1.00 95.31 364 PHE A CA 1
ATOM 3118 C C . PHE A 1 364 ? -13.732 13.056 8.892 1.00 95.31 364 PHE A C 1
ATOM 3120 O O . PHE A 1 364 ? -14.194 12.016 8.429 1.00 95.31 364 PHE A O 1
ATOM 3127 N N . LEU A 1 365 ? -13.658 14.188 8.189 1.00 93.50 365 LEU A N 1
ATOM 3128 C CA . LEU A 1 365 ? -14.276 14.362 6.870 1.00 93.50 365 LEU A CA 1
ATOM 3129 C C . LEU A 1 365 ? -13.685 13.450 5.783 1.00 93.50 365 LEU A C 1
ATOM 3131 O O . LEU A 1 365 ? -14.359 13.121 4.810 1.00 93.50 365 LEU A O 1
ATOM 3135 N N . LYS A 1 366 ? -12.407 13.064 5.897 1.00 94.00 366 LYS A N 1
ATOM 3136 C CA . LYS A 1 366 ? -11.713 12.274 4.862 1.00 94.00 366 LYS A CA 1
ATOM 3137 C C . LYS A 1 366 ? -11.573 10.793 5.191 1.00 94.00 366 LYS A C 1
ATOM 3139 O O . LYS A 1 366 ? -11.228 10.035 4.280 1.00 94.00 366 LYS A O 1
ATOM 3144 N N . VAL A 1 367 ? -11.727 10.401 6.454 1.00 95.75 367 VAL A N 1
ATOM 3145 C CA . VAL A 1 367 ? -11.564 9.011 6.908 1.00 95.75 367 VAL A CA 1
ATOM 3146 C C . VAL A 1 367 ? -12.897 8.287 6.981 1.00 95.75 367 VAL A C 1
ATOM 3148 O O . VAL A 1 367 ? -12.966 7.138 6.551 1.00 95.75 367 VAL A O 1
ATOM 3151 N N . PHE A 1 368 ? -13.937 8.951 7.481 1.00 94.75 368 PHE A N 1
ATOM 3152 C CA . PHE A 1 368 ? -15.242 8.334 7.668 1.00 94.75 368 PHE A CA 1
ATOM 3153 C C . PHE A 1 368 ? -16.189 8.669 6.517 1.00 94.75 368 PHE A C 1
ATOM 3155 O O . PHE A 1 368 ? -16.035 9.684 5.835 1.00 94.75 368 PHE A O 1
ATOM 3162 N N . ASP A 1 369 ? -17.153 7.785 6.273 1.00 89.31 369 ASP A N 1
ATOM 3163 C CA . ASP A 1 369 ? -18.163 8.002 5.244 1.00 89.31 369 ASP A CA 1
ATOM 3164 C C . ASP A 1 369 ? -19.268 8.963 5.705 1.00 89.31 369 ASP A C 1
ATOM 3166 O O . ASP A 1 369 ? -19.420 9.282 6.884 1.00 89.31 369 ASP A O 1
ATOM 3170 N N . LYS A 1 370 ? -20.037 9.461 4.735 1.00 88.38 370 LYS A N 1
ATOM 3171 C CA . LYS A 1 370 ? -21.087 10.453 4.976 1.00 88.38 370 LYS A CA 1
ATOM 3172 C C . LYS A 1 370 ? -22.155 9.941 5.945 1.00 88.38 370 LYS A C 1
ATOM 3174 O O . LYS A 1 370 ? -22.599 10.697 6.804 1.00 88.38 370 LYS A O 1
ATOM 3179 N N . ASP A 1 371 ? -22.546 8.678 5.811 1.00 88.31 371 ASP A N 1
ATOM 3180 C CA . ASP A 1 371 ? -23.591 8.067 6.635 1.00 88.31 371 ASP A CA 1
ATOM 3181 C C . ASP A 1 371 ? -23.146 7.989 8.101 1.00 88.31 371 ASP A C 1
ATOM 3183 O O . ASP A 1 371 ? -23.900 8.315 9.017 1.00 88.31 371 ASP A O 1
ATOM 3187 N N . TYR A 1 372 ? -21.878 7.652 8.335 1.00 90.69 372 TYR A N 1
ATOM 3188 C CA . TYR A 1 372 ? -21.282 7.693 9.657 1.00 90.69 372 TYR A CA 1
ATOM 3189 C C . TYR A 1 372 ? -21.187 9.117 10.216 1.00 90.69 372 TYR A C 1
ATOM 3191 O O . TYR A 1 372 ? -21.511 9.344 11.383 1.00 90.69 372 TYR A O 1
ATOM 3199 N N . LEU A 1 373 ? -20.760 10.088 9.403 1.00 90.38 373 LEU A N 1
ATOM 3200 C CA . LEU A 1 373 ? -20.664 11.486 9.832 1.00 90.38 373 LEU A CA 1
ATOM 3201 C C . LEU A 1 373 ? -22.031 12.056 10.229 1.00 90.38 373 LEU A C 1
ATOM 3203 O O . LEU A 1 373 ? -22.107 12.787 11.214 1.00 90.38 373 LEU A O 1
ATOM 3207 N N . LEU A 1 374 ? -23.109 11.666 9.541 1.00 88.25 374 LEU A N 1
ATOM 3208 C CA . LEU A 1 374 ? -24.479 12.009 9.933 1.00 88.25 374 LEU A CA 1
ATOM 3209 C C . LEU A 1 374 ? -24.795 11.509 11.349 1.00 88.25 374 LEU A C 1
ATOM 3211 O O . LEU A 1 374 ? -25.197 12.308 12.193 1.00 88.25 374 LEU A O 1
ATOM 3215 N N . ASN A 1 375 ? -24.503 10.239 11.644 1.00 89.38 375 ASN A N 1
ATOM 3216 C CA . ASN A 1 375 ? -24.705 9.663 12.980 1.00 89.38 375 ASN A CA 1
ATOM 3217 C C . ASN A 1 375 ? -23.819 10.319 14.054 1.00 89.38 375 ASN A C 1
ATOM 3219 O O . ASN A 1 375 ? -24.215 10.457 15.212 1.00 89.38 375 ASN A O 1
ATOM 3223 N N . LEU A 1 376 ? -22.600 10.726 13.693 1.00 89.56 376 LEU A N 1
ATOM 3224 C CA . LEU A 1 376 ? -21.689 11.410 14.610 1.00 89.56 376 LEU A CA 1
ATOM 3225 C C . LEU A 1 376 ? -22.140 12.853 14.906 1.00 89.56 376 LEU A C 1
ATOM 3227 O O . LEU A 1 376 ? -21.845 13.380 15.982 1.00 89.56 376 LEU A O 1
ATOM 3231 N N . SER A 1 377 ? -22.855 13.483 13.971 1.00 87.75 377 SER A N 1
ATOM 3232 C CA . SER A 1 377 ? -23.218 14.902 14.012 1.00 87.75 377 SER A CA 1
ATOM 3233 C C . SER A 1 377 ? -24.086 15.270 15.222 1.00 87.75 377 SER A C 1
ATOM 3235 O O . SER A 1 377 ? -23.802 16.267 15.887 1.00 87.75 377 SER A O 1
ATOM 3237 N N . ASP A 1 378 ? -25.041 14.415 15.596 1.00 83.94 378 ASP A N 1
ATOM 3238 C CA . ASP A 1 378 ? -25.912 14.619 16.764 1.00 83.94 378 ASP A CA 1
ATOM 3239 C C . ASP A 1 378 ? -25.124 14.580 18.081 1.00 83.94 378 ASP A C 1
ATOM 3241 O O . ASP A 1 378 ? -25.454 15.242 19.065 1.00 83.94 378 ASP A O 1
ATOM 3245 N N . ARG A 1 379 ? -24.005 13.848 18.110 1.00 83.94 379 ARG A N 1
ATOM 3246 C CA . ARG A 1 379 ? -23.130 13.810 19.288 1.00 83.94 379 ARG A CA 1
ATOM 3247 C C . ARG A 1 379 ? -22.320 15.092 19.423 1.00 83.94 379 ARG A C 1
ATOM 3249 O O . ARG A 1 379 ? -22.090 15.540 20.546 1.00 83.94 379 ARG A O 1
ATOM 3256 N N . ILE A 1 380 ? -21.884 15.655 18.295 1.00 82.44 380 ILE A N 1
ATOM 3257 C CA . ILE A 1 380 ? -21.091 16.889 18.223 1.00 82.44 380 ILE A CA 1
ATOM 3258 C C . ILE A 1 380 ? -21.967 18.132 18.452 1.00 82.44 380 ILE A C 1
ATOM 3260 O O . ILE A 1 380 ? -21.475 19.133 18.979 1.00 82.44 380 ILE A O 1
ATOM 3264 N N . GLU A 1 381 ? -23.264 18.058 18.145 1.00 77.81 381 GLU A N 1
ATOM 3265 C CA . GLU A 1 381 ? -24.243 19.112 18.439 1.00 77.81 381 GLU A CA 1
ATOM 3266 C C . GLU A 1 381 ? -24.259 19.506 19.917 1.00 77.81 381 GLU A C 1
ATOM 3268 O O . GLU A 1 381 ? -24.271 20.695 20.228 1.00 77.81 381 GLU A O 1
ATOM 3273 N N . ASN A 1 382 ? -24.109 18.526 20.818 1.00 76.38 382 ASN A N 1
ATOM 3274 C CA . ASN A 1 382 ? -24.001 18.746 22.267 1.00 76.38 382 ASN A CA 1
ATOM 3275 C C . ASN A 1 382 ? -22.845 19.679 22.672 1.00 76.38 382 ASN A C 1
ATOM 3277 O O . ASN A 1 382 ? -22.770 20.107 23.821 1.00 76.38 382 ASN A O 1
ATOM 3281 N N . CYS A 1 383 ? -21.912 19.955 21.759 1.00 77.94 383 CYS A N 1
ATOM 3282 C CA . CYS A 1 383 ? -20.816 20.889 21.971 1.00 77.94 383 CYS A CA 1
ATOM 3283 C C . CYS A 1 383 ? -21.054 22.236 21.279 1.00 77.94 383 CYS A C 1
ATOM 3285 O O . CYS A 1 383 ? -20.706 23.268 21.845 1.00 77.94 383 CYS A O 1
ATOM 3287 N N . SER A 1 384 ? -21.573 22.241 20.043 1.00 80.56 384 SER A N 1
ATOM 3288 C CA . SER A 1 384 ? -21.969 23.455 19.315 1.00 80.56 384 SER A CA 1
ATOM 3289 C C . SER A 1 384 ? -22.696 23.108 18.014 1.00 80.56 384 SER A C 1
ATOM 3291 O O . SER A 1 384 ? -22.188 22.329 17.203 1.00 80.56 384 SER A O 1
ATOM 3293 N N . VAL A 1 385 ? -23.812 23.791 17.744 1.00 74.25 385 VAL A N 1
ATOM 3294 C CA . VAL A 1 385 ? -24.553 23.698 16.472 1.00 74.25 385 VAL A CA 1
ATOM 3295 C C . VAL A 1 385 ? -23.659 24.030 15.266 1.00 74.25 385 VAL A C 1
ATOM 3297 O O . VAL A 1 385 ? -23.729 23.365 14.234 1.00 74.25 385 VAL A O 1
ATOM 3300 N N . ASN A 1 386 ? -22.728 24.981 15.405 1.00 77.19 386 ASN A N 1
ATOM 3301 C CA . ASN A 1 386 ? -21.805 25.351 14.325 1.00 77.19 386 ASN A CA 1
ATOM 3302 C C . ASN A 1 386 ? -20.876 24.197 13.920 1.00 77.19 386 ASN A C 1
ATOM 3304 O O . ASN A 1 386 ? -20.498 24.094 12.754 1.00 77.19 386 ASN A O 1
ATOM 3308 N N . LYS A 1 387 ? -20.527 23.302 14.855 1.00 77.50 387 LYS A N 1
ATOM 3309 C CA . LYS A 1 387 ? -19.702 22.122 14.557 1.00 77.50 387 LYS A CA 1
ATOM 3310 C C . LYS A 1 387 ? -20.490 21.043 13.820 1.00 77.50 387 LYS A C 1
ATOM 3312 O O . LYS A 1 387 ? -19.928 20.397 12.943 1.00 77.50 387 LYS A O 1
ATOM 3317 N N . LYS A 1 388 ? -21.784 20.887 14.123 1.00 78.25 388 LYS A N 1
ATOM 3318 C CA . LYS A 1 388 ? -22.693 20.027 13.348 1.00 78.25 388 LYS A CA 1
ATOM 3319 C C . LYS A 1 388 ? -22.756 20.493 11.894 1.00 78.25 388 LYS A C 1
ATOM 3321 O O . LYS A 1 388 ? -22.557 19.697 10.986 1.00 78.25 388 LYS A O 1
ATOM 3326 N N . ILE A 1 389 ? -22.961 21.794 11.682 1.00 72.00 389 ILE A N 1
ATOM 3327 C CA . ILE A 1 389 ? -23.018 22.389 10.339 1.00 72.00 389 ILE A CA 1
ATOM 3328 C C . ILE A 1 389 ? -21.703 22.169 9.579 1.00 72.00 389 ILE A C 1
ATOM 3330 O O . ILE A 1 389 ? -21.728 21.832 8.402 1.00 72.00 389 ILE A O 1
ATOM 3334 N N . ASP A 1 390 ? -20.561 22.348 10.240 1.00 80.06 390 ASP A N 1
ATOM 3335 C CA . ASP A 1 390 ? -19.230 22.146 9.656 1.00 80.06 390 ASP A CA 1
ATOM 3336 C C . ASP A 1 390 ? -18.957 20.684 9.263 1.00 80.06 390 ASP A C 1
ATOM 3338 O O . ASP A 1 390 ? -18.373 20.441 8.215 1.00 80.06 390 ASP A O 1
ATOM 3342 N N . LEU A 1 391 ? -19.423 19.714 10.057 1.00 77.88 391 LEU A N 1
ATOM 3343 C CA . LEU A 1 391 ? -19.272 18.283 9.763 1.00 77.88 391 LEU A CA 1
ATOM 3344 C C . LEU A 1 391 ? -20.106 17.825 8.553 1.00 77.88 391 LEU A C 1
ATOM 3346 O O . LEU A 1 391 ? -19.752 16.855 7.888 1.00 77.88 391 LEU A O 1
ATOM 3350 N N . LEU A 1 392 ? -21.250 18.476 8.324 1.00 79.31 392 LEU A N 1
ATOM 3351 C CA . LEU A 1 392 ? -22.236 18.085 7.310 1.00 79.31 392 LEU A CA 1
ATOM 3352 C C . LEU A 1 392 ? -22.063 18.804 5.962 1.00 79.31 392 LEU A C 1
ATOM 3354 O O . LEU A 1 392 ? -22.784 18.479 5.014 1.00 79.31 392 LEU A O 1
ATOM 3358 N N . LYS A 1 393 ? -21.138 19.765 5.883 1.00 74.81 393 LYS A N 1
ATOM 3359 C CA . LYS A 1 393 ? -20.697 20.410 4.639 1.00 74.81 393 LYS A CA 1
ATOM 3360 C C . LYS A 1 393 ? -19.680 19.535 3.916 1.00 74.81 393 LYS A C 1
ATOM 3362 O O . LYS A 1 393 ? -19.807 19.426 2.675 1.00 74.81 393 LYS A O 1
#